Protein AF-A0A9J6FPW9-F1 (afdb_monomer)

Foldseek 3Di:
DDDPPPDDDPDFQKAFLVLLEGHHPLLLVLQVVLPPVFTDMDTPPPDDDDPSSVVSNVVCYPVNLCCQQQVAPDLLADDDDPPDAPLSSNLSSCCRTVVSCNNPVVSLVLQPQKDWDWWQKQDQPPRGTDIWIWIGHDQWIFIPPDPPDPDTPDIGGLLFKAKDADCVQSVHSFWIWIWGDDPNFIAIIIIGDPDSNVSSSVSSSSSNSQLVVVCVVCVPDDSVRRSPVRHDYFLDWDWKWKAFLDPPGDTAIWIWTRDPQWIFTDNGSSNRGDTTPDIFGLVFWAKDDDCVSVVHNFKIWIWGDDPRWIFIMIIGDPVPDDPCPPDDPVVCVVSHHDAFLDKDWKWWADQAQPGDIDIWIWTHDLQWIFTHNDPSDRGGPDIDGQEAVVQFWAKAWDDPPSHDDEARWIWTTDPVGIMIMHAPDVVRSVSVRVSSHVSNNDHDDPVSVVVVCSRVVVPD

Radius of gyration: 29.14 Å; Cα contacts (8 Å, |Δi|>4): 844; chains: 1; bounding box: 71×69×80 Å

Sequence (460 aa):
MGQKNLKFQFNPEWASCNLGVFLCTECAGIHRSLGSHVSRVRSLRLDKWEDAQVDELAAVGNAMAKAKYEAHVPACYRRPNADDVSVVKEQWVRAKYEREEFVHPDRQIYQEGRIEGWLNKQGKEDGRFHPRRFVLSDGTLKYYVKESHKEPKATIPVSEINAVFCPEKIGNKHGLQLSYVKDGSTRNIFVYSEDGKTIVDWYSALRAAKLHHLQVAFPGAKESQLVPHLTRDFLREGWLWKSGPRPADQHRRRWFTLDDRKWMYHEDPLVSHKEPKATIPVSEINAVFCPEKIGNKHGLQLSYVKDGSTRNIFVYSEDGKVAFPGAKESQLVPHLTRDFLREGWLWKSGPRPADQHRRRWFTLDDRKWMYHEDPLDAYPKGEIFLGHRNEGYSVQSGGPHAFKEMPFAFTVTTPHRKFVMGAESDRDRSEWIAVLGKVMERPLTPQDTNSKARLVGLRA

Organism: Haemaphysalis longicornis (NCBI:txid44386)

InterPro domains:
  IPR001164 Arf GTPase activating protein [PF01412] (11-104)
  IPR001164 Arf GTPase activating protein [PR00405] (20-37)
  IPR001164 Arf GTPase activating protein [PR00405] (41-62)
  IPR001164 Arf GTPase activating protein [PS50115] (1-110)
  IPR001164 Arf GTPase activating protein [SM00105] (3-110)
  IPR001849 Pleckstrin homology domain [PF00169] (115-209)
  IPR001849 Pleckstrin homology domain [PF00169] (236-318)
  IPR001849 Pleckstrin homology domain [PF00169] (342-440)
  IPR001849 Pleckstrin homology domain [PS50003] (112-211)
  IPR001849 Pleckstrin homology domain [PS50003] (339-441)
  IPR001849 Pleckstrin homology domain [SM00233] (113-213)
  IPR001849 Pleckstrin homology domain [SM00233] (234-335)
  IPR001849 Pleckstrin homology domain [SM00233] (340-443)
  IPR011993 PH-like domain superfamily [G3DSA:2.30.29.30] (113-220)
  IPR011993 PH-like domain superfamily [G3DSA:2.30.29.30] (235-323)
  IPR011993 PH-like domain superfamily [G3DSA:2.30.29.30] (327-455)
  IPR037278 ARFGAP/RecO-like zinc finger [SSF57863] (10-105)
  IPR037849 ADAP, PH domain 1 [cd13252] (116-219)
  IPR037851 ADAP, PH domain 2 [cd01251] (339-442)
  IPR038508 ArfGAP domain superfamily [G3DSA:1.10.220.150] (8-111)

Structure (mmCIF, N/CA/C/O backbone):
data_AF-A0A9J6FPW9-F1
#
_entry.id   AF-A0A9J6FPW9-F1
#
loop_
_atom_site.group_PDB
_atom_site.id
_atom_site.type_symbol
_atom_site.label_atom_id
_atom_site.label_alt_id
_atom_site.label_comp_id
_atom_site.label_asym_id
_atom_site.label_entity_id
_atom_site.label_seq_id
_atom_site.pdbx_PDB_ins_code
_atom_site.Cartn_x
_atom_site.Cartn_y
_atom_site.Cartn_z
_atom_site.occupancy
_atom_site.B_iso_or_equiv
_atom_site.auth_seq_id
_atom_site.auth_comp_id
_atom_site.auth_asym_id
_atom_site.auth_atom_id
_atom_site.pdbx_PDB_model_num
ATOM 1 N N . MET A 1 1 ? -11.338 39.170 -20.225 1.00 35.12 1 MET A N 1
ATOM 2 C CA . MET A 1 1 ? -11.392 37.741 -20.606 1.00 35.12 1 MET A CA 1
ATOM 3 C C . MET A 1 1 ? -10.156 37.057 -20.049 1.00 35.12 1 MET A C 1
ATOM 5 O O . MET A 1 1 ? -9.074 37.229 -20.588 1.00 35.12 1 MET A O 1
ATOM 9 N N . GLY A 1 2 ? -10.293 36.417 -18.886 1.00 29.23 2 GLY A N 1
ATOM 10 C CA . GLY A 1 2 ? -9.168 35.865 -18.132 1.00 29.23 2 GLY A CA 1
ATOM 11 C C . GLY A 1 2 ? -8.728 34.504 -18.664 1.00 29.23 2 GLY A C 1
ATOM 12 O O . GLY A 1 2 ? -9.524 33.566 -18.698 1.00 29.23 2 GLY A O 1
ATOM 13 N N . GLN A 1 3 ? -7.452 34.401 -19.035 1.00 34.62 3 GLN A N 1
ATOM 14 C CA . GLN A 1 3 ? -6.755 33.132 -19.216 1.00 34.62 3 GLN A CA 1
ATOM 15 C C . GLN A 1 3 ? -6.771 32.366 -17.888 1.00 34.62 3 GLN A C 1
ATOM 17 O O . GLN A 1 3 ? -6.133 32.761 -16.911 1.00 34.62 3 GLN A O 1
ATOM 22 N N . LYS A 1 4 ? -7.512 31.258 -17.841 1.00 34.34 4 LYS A N 1
ATOM 23 C CA . LYS A 1 4 ? -7.378 30.282 -16.761 1.00 34.34 4 LYS A CA 1
ATOM 24 C C . LYS A 1 4 ? -6.073 29.517 -16.973 1.00 34.34 4 LYS A C 1
ATOM 26 O O . LYS A 1 4 ? -6.006 28.597 -17.780 1.00 34.34 4 LYS A O 1
ATOM 31 N N . ASN A 1 5 ? -5.051 29.918 -16.221 1.00 34.62 5 ASN A N 1
ATOM 32 C CA . ASN A 1 5 ? -3.858 29.127 -15.946 1.00 34.62 5 ASN A CA 1
ATOM 33 C C . ASN A 1 5 ? -4.261 27.774 -15.335 1.00 34.62 5 ASN A C 1
ATOM 35 O O . ASN A 1 5 ? -4.523 27.681 -14.137 1.00 34.62 5 ASN A O 1
ATOM 39 N N . LEU A 1 6 ? -4.286 26.720 -16.148 1.00 33.12 6 LEU A N 1
ATOM 40 C CA . LEU A 1 6 ? -4.261 25.337 -15.679 1.00 33.12 6 LEU A CA 1
ATOM 41 C C . LEU A 1 6 ? -2.794 24.923 -15.505 1.00 33.12 6 LEU A C 1
ATOM 43 O O . LEU A 1 6 ? -2.157 24.413 -16.422 1.00 33.12 6 LEU A O 1
ATOM 47 N N . LYS A 1 7 ? -2.238 25.171 -14.315 1.00 36.62 7 LYS A N 1
ATOM 48 C CA . LYS A 1 7 ? -1.015 24.500 -13.861 1.00 36.62 7 LYS A CA 1
ATOM 49 C C . LYS A 1 7 ? -1.374 23.062 -13.492 1.00 36.62 7 LYS A C 1
ATOM 51 O O . LYS A 1 7 ? -2.143 22.898 -12.559 1.00 36.62 7 LYS A O 1
ATOM 56 N N . PHE A 1 8 ? -0.811 22.077 -14.194 1.00 32.34 8 PHE A N 1
ATOM 57 C CA . PHE A 1 8 ? -0.092 20.922 -13.625 1.00 32.34 8 PHE A CA 1
ATOM 58 C C . PHE A 1 8 ? 0.756 20.269 -14.738 1.00 32.34 8 PHE A C 1
ATOM 60 O O . PHE A 1 8 ? 0.240 19.841 -15.767 1.00 32.34 8 PHE A O 1
ATOM 67 N N . GLN A 1 9 ? 2.080 20.282 -14.543 1.00 43.41 9 GLN A N 1
ATOM 68 C CA . GLN A 1 9 ? 3.125 19.804 -15.456 1.00 43.41 9 GLN A CA 1
ATOM 69 C C . GLN A 1 9 ? 3.171 18.268 -15.535 1.00 43.41 9 GLN A C 1
ATOM 71 O O . GLN A 1 9 ? 3.490 17.618 -14.547 1.00 43.41 9 GLN A O 1
ATOM 76 N N . PHE A 1 10 ? 3.023 17.708 -16.736 1.00 54.06 10 PHE A N 1
ATOM 77 C CA . PHE A 1 10 ? 3.800 16.540 -17.173 1.00 54.06 10 PHE A CA 1
ATOM 78 C C . PHE A 1 10 ? 4.635 16.993 -18.366 1.00 54.06 10 PHE A C 1
ATOM 80 O O . PHE A 1 10 ? 4.267 16.779 -19.516 1.00 54.06 10 PHE A O 1
ATOM 87 N N . ASN A 1 11 ? 5.716 17.721 -18.086 1.00 71.25 11 ASN A N 1
ATOM 88 C CA . ASN A 1 11 ? 6.625 18.176 -19.129 1.00 71.25 11 ASN A CA 1
ATOM 89 C C . ASN A 1 11 ? 7.854 17.260 -19.094 1.00 71.25 11 ASN A C 1
ATOM 91 O O . ASN A 1 11 ? 8.612 17.349 -18.127 1.00 71.25 11 ASN A O 1
ATOM 95 N N . PRO A 1 12 ? 8.028 16.330 -20.050 1.00 84.06 12 PRO A N 1
ATOM 96 C CA . PRO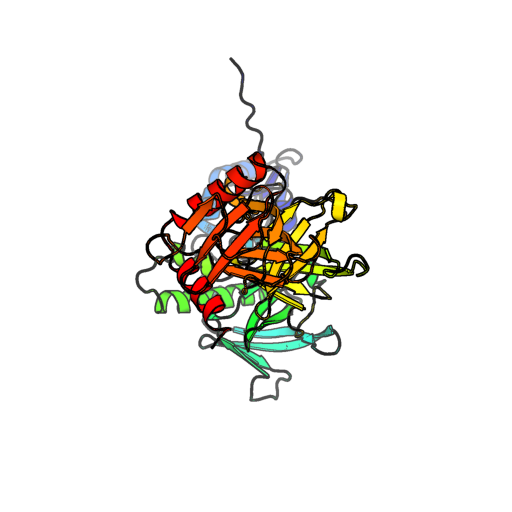 A 1 12 ? 9.242 15.530 -20.100 1.00 84.06 12 PRO A CA 1
ATOM 97 C C . PRO A 1 12 ? 10.447 16.462 -20.260 1.00 84.06 12 PRO A C 1
ATOM 99 O O . PRO A 1 12 ? 10.398 17.441 -21.002 1.00 84.06 12 PRO A O 1
ATOM 102 N N . GLU A 1 13 ? 11.520 16.171 -19.534 1.00 93.12 13 GLU A N 1
ATOM 103 C CA . GLU A 1 13 ? 12.767 16.956 -19.564 1.00 93.12 13 GLU A CA 1
ATOM 104 C C . GLU A 1 13 ? 13.909 16.172 -20.221 1.00 93.12 13 GLU A C 1
ATOM 106 O O . GLU A 1 13 ? 14.949 16.730 -20.582 1.00 93.12 13 GLU A O 1
ATOM 111 N N . TRP A 1 14 ? 13.693 14.870 -20.405 1.00 97.38 14 TRP A N 1
ATOM 112 C CA . TRP A 1 14 ? 14.672 13.910 -20.879 1.00 97.38 14 TRP A CA 1
ATOM 113 C C . TRP A 1 14 ? 14.051 13.010 -21.939 1.00 97.38 14 TRP A C 1
ATOM 115 O O . TRP A 1 14 ? 12.833 12.840 -21.999 1.00 97.38 14 TRP A O 1
ATOM 125 N N . ALA A 1 15 ? 14.899 12.378 -22.734 1.00 97.94 15 ALA A N 1
ATOM 126 C CA . ALA A 1 15 ? 14.500 11.310 -23.631 1.00 97.94 15 ALA A CA 1
ATOM 127 C C . ALA A 1 15 ? 15.583 10.233 -23.714 1.00 97.94 15 ALA A C 1
ATOM 129 O O . ALA A 1 15 ? 16.765 10.502 -23.498 1.00 97.94 15 ALA A O 1
ATOM 130 N N . SER A 1 16 ? 15.173 9.004 -24.014 1.00 97.88 16 SER A N 1
ATOM 131 C CA . SER A 1 16 ? 16.077 7.948 -24.453 1.00 97.88 16 SER A CA 1
ATOM 132 C C . SER A 1 16 ? 16.118 7.952 -25.975 1.00 97.88 16 SER A C 1
ATOM 134 O O . SER A 1 16 ? 15.125 7.611 -26.615 1.00 97.88 16 SER A O 1
ATOM 136 N N . CYS A 1 17 ? 17.247 8.364 -26.551 1.00 96.25 17 CYS A N 1
ATOM 137 C CA . CYS A 1 17 ? 17.356 8.597 -27.991 1.00 96.25 17 CYS A CA 1
ATOM 138 C C . CYS A 1 17 ? 17.390 7.311 -28.826 1.00 96.25 17 CYS A C 1
ATOM 140 O O . CYS A 1 17 ? 17.132 7.367 -30.016 1.00 96.25 17 CYS A O 1
ATOM 142 N N . ASN A 1 18 ? 17.689 6.157 -28.222 1.00 95.81 18 ASN A N 1
ATOM 143 C CA . ASN A 1 18 ? 17.681 4.864 -28.916 1.00 95.81 18 ASN A CA 1
ATOM 144 C C . ASN A 1 18 ? 16.405 4.048 -28.697 1.00 95.81 18 ASN A C 1
ATOM 146 O O . ASN A 1 18 ? 16.163 3.110 -29.441 1.00 95.81 18 ASN A O 1
ATOM 150 N N . LEU A 1 19 ? 15.643 4.347 -27.643 1.00 97.12 19 LEU A N 1
ATOM 151 C CA . LEU A 1 19 ? 14.342 3.719 -27.393 1.00 97.12 19 LEU A CA 1
ATOM 152 C C . LEU A 1 19 ? 13.184 4.582 -27.908 1.00 97.12 19 LEU A C 1
ATOM 154 O O . LEU A 1 19 ? 12.041 4.135 -27.880 1.00 97.12 19 LEU A O 1
ATOM 158 N N . GLY A 1 20 ? 13.461 5.831 -28.296 1.00 96.75 20 GLY A N 1
ATOM 159 C CA . GLY A 1 20 ? 12.461 6.763 -28.801 1.00 96.75 20 GLY A CA 1
ATOM 160 C C . GLY A 1 20 ? 11.423 7.189 -27.755 1.00 96.75 20 GLY A C 1
ATOM 161 O O . GLY A 1 20 ? 10.276 7.457 -28.102 1.00 96.75 20 GLY A O 1
ATOM 162 N N . VAL A 1 21 ? 11.791 7.238 -26.467 1.00 97.50 21 VAL A N 1
ATOM 163 C CA . VAL A 1 21 ? 10.860 7.564 -25.366 1.00 97.50 21 VAL A CA 1
ATOM 164 C C . VAL A 1 21 ? 11.213 8.856 -24.642 1.00 97.50 21 VAL A C 1
ATOM 166 O O . VAL A 1 21 ? 12.374 9.117 -24.338 1.00 97.50 21 VAL A O 1
ATOM 169 N N . PHE A 1 22 ? 10.188 9.624 -24.284 1.00 97.00 22 PHE A N 1
ATOM 170 C CA . PHE A 1 22 ? 10.259 10.827 -23.460 1.00 97.00 22 PHE A CA 1
ATOM 171 C C . PHE A 1 22 ? 10.034 10.488 -21.986 1.00 97.00 22 PHE A C 1
ATOM 173 O O . PHE A 1 22 ? 9.102 9.759 -21.635 1.00 97.00 22 PHE A O 1
ATOM 180 N N . LEU A 1 23 ? 10.873 11.052 -21.121 1.00 95.75 23 LEU A N 1
ATOM 181 C CA . LEU A 1 23 ? 11.024 10.664 -19.724 1.00 95.75 23 LEU A CA 1
ATOM 182 C C . LEU A 1 23 ? 10.964 11.888 -18.796 1.00 95.75 23 LEU A C 1
ATOM 184 O O . LEU A 1 23 ? 11.452 12.976 -19.115 1.00 95.75 23 LEU A O 1
ATOM 188 N N . CYS A 1 24 ? 10.407 11.690 -17.601 1.00 93.75 24 CYS A N 1
ATOM 189 C CA . CYS A 1 24 ? 10.613 12.615 -16.488 1.00 93.75 24 CYS A CA 1
ATOM 190 C C . CYS A 1 24 ? 12.015 12.427 -15.881 1.00 93.75 24 CYS A C 1
ATOM 192 O O . CYS A 1 24 ? 12.693 11.434 -16.152 1.00 93.75 24 CYS A O 1
ATOM 194 N N . THR A 1 25 ? 12.430 13.355 -15.017 1.00 93.31 25 THR A N 1
ATOM 195 C CA . THR A 1 25 ? 13.747 13.325 -14.359 1.00 93.31 25 THR A CA 1
ATOM 196 C C . THR A 1 25 ? 13.994 12.049 -13.546 1.00 93.31 25 THR A C 1
ATOM 198 O O . THR A 1 25 ? 15.074 11.467 -13.634 1.00 93.31 25 THR A O 1
ATOM 201 N N . GLU A 1 26 ? 12.991 11.539 -12.826 1.00 92.88 26 GLU A N 1
ATOM 202 C CA . GLU A 1 26 ? 13.136 10.288 -12.070 1.00 92.88 26 GLU A CA 1
ATOM 203 C C . GLU A 1 26 ? 13.325 9.069 -12.992 1.00 92.88 26 GLU A C 1
ATOM 205 O O . GLU A 1 26 ? 14.267 8.294 -12.822 1.00 92.88 26 GLU A O 1
ATOM 210 N N . CYS A 1 27 ? 12.479 8.926 -14.021 1.00 94.94 27 CYS A N 1
ATOM 211 C CA . CYS A 1 27 ? 12.595 7.830 -14.987 1.00 94.94 27 CYS A CA 1
ATOM 212 C C . CYS A 1 27 ? 13.911 7.904 -15.769 1.00 94.94 27 CYS A C 1
ATOM 214 O O . CYS A 1 27 ? 14.519 6.873 -16.036 1.00 94.94 27 CYS A O 1
ATOM 216 N N . ALA A 1 28 ? 14.388 9.107 -16.097 1.00 97.00 28 ALA A N 1
ATOM 217 C CA . ALA A 1 28 ? 15.695 9.305 -16.712 1.00 97.00 28 ALA A CA 1
ATOM 218 C C . ALA A 1 28 ? 16.829 8.746 -15.837 1.00 97.00 28 ALA A C 1
ATOM 220 O O . ALA A 1 28 ? 17.735 8.100 -16.361 1.00 97.00 28 ALA A O 1
ATOM 221 N N . GLY A 1 29 ? 16.757 8.927 -14.513 1.00 96.81 29 GLY A N 1
ATOM 222 C CA . GLY A 1 29 ? 17.696 8.328 -13.559 1.00 96.81 29 GLY A CA 1
ATOM 223 C C . GLY A 1 29 ? 17.711 6.797 -13.618 1.00 96.81 29 GLY A C 1
ATOM 224 O O . GLY A 1 29 ? 18.780 6.198 -13.711 1.00 96.81 29 GLY A O 1
ATOM 225 N N . ILE A 1 30 ? 16.534 6.167 -13.661 1.00 97.56 30 ILE A N 1
ATOM 226 C CA . ILE A 1 30 ? 16.408 4.706 -13.802 1.00 97.56 30 ILE A CA 1
ATOM 227 C C . ILE A 1 30 ? 16.947 4.243 -15.162 1.00 97.56 30 ILE A C 1
ATOM 229 O O . ILE A 1 30 ? 17.730 3.307 -15.237 1.00 97.56 30 ILE A O 1
ATOM 233 N N . HIS A 1 31 ? 16.590 4.925 -16.251 1.00 98.25 31 HIS A N 1
ATOM 234 C CA . HIS A 1 31 ? 17.081 4.586 -17.587 1.00 98.25 31 HIS A CA 1
ATOM 235 C C . HIS A 1 31 ? 18.613 4.664 -17.693 1.00 98.25 31 HIS A C 1
ATOM 237 O O . HIS A 1 31 ? 19.211 3.882 -18.428 1.00 98.25 31 HIS A O 1
ATOM 243 N N . ARG A 1 32 ? 19.269 5.566 -16.948 1.00 97.88 32 ARG A N 1
ATOM 244 C CA . ARG A 1 32 ? 20.740 5.620 -16.874 1.00 97.88 32 ARG A CA 1
ATOM 245 C C . ARG A 1 32 ? 21.336 4.389 -16.187 1.00 97.88 32 ARG A C 1
ATOM 247 O O . ARG A 1 32 ? 22.407 3.951 -16.598 1.00 97.88 32 ARG A O 1
ATOM 254 N N . SER A 1 33 ? 20.659 3.816 -15.189 1.00 97.06 33 SER A N 1
ATOM 255 C CA . SER A 1 33 ? 21.141 2.624 -14.473 1.00 97.06 33 SER A CA 1
ATOM 256 C C . SER A 1 33 ? 20.973 1.314 -15.255 1.00 97.06 33 SER A C 1
ATOM 258 O O . SER A 1 33 ? 21.523 0.296 -14.839 1.00 97.06 33 SER A O 1
ATOM 260 N N . LEU A 1 34 ? 20.270 1.334 -16.396 1.00 97.31 34 LEU A N 1
ATOM 261 C CA . LEU A 1 34 ? 20.207 0.207 -17.341 1.00 97.31 34 LEU A CA 1
ATOM 262 C C . LEU A 1 34 ? 21.501 0.049 -18.160 1.00 97.31 34 LEU A C 1
ATOM 264 O O . LEU A 1 34 ? 21.744 -0.994 -18.754 1.00 97.31 34 LEU A O 1
ATOM 268 N N . GLY A 1 35 ? 22.330 1.094 -18.220 1.00 96.19 35 GLY A N 1
ATOM 269 C CA . GLY A 1 35 ? 23.509 1.140 -19.080 1.00 96.19 35 GLY A CA 1
ATOM 270 C C . GLY A 1 35 ? 23.200 1.562 -20.522 1.00 96.19 35 GLY A C 1
ATOM 271 O O . GLY A 1 35 ? 22.091 1.413 -21.039 1.00 96.19 35 GLY A O 1
ATOM 272 N N . SER A 1 36 ? 24.221 2.099 -21.197 1.00 95.81 36 SER A N 1
ATOM 273 C CA . SER A 1 36 ? 24.108 2.695 -22.539 1.00 95.81 36 SER A CA 1
ATOM 274 C C . SER A 1 36 ? 23.769 1.700 -23.651 1.00 95.81 36 SER A C 1
ATOM 276 O O . SER A 1 36 ? 23.291 2.119 -24.703 1.00 95.81 36 SER A O 1
ATOM 278 N N . HIS A 1 37 ? 24.003 0.406 -23.420 1.00 95.81 37 HIS A N 1
ATOM 279 C CA . HIS A 1 37 ? 23.625 -0.671 -24.333 1.00 95.81 37 HIS A CA 1
ATOM 280 C C . HIS A 1 37 ? 22.105 -0.914 -24.355 1.00 95.81 37 HIS A C 1
ATOM 282 O O . HIS A 1 37 ? 21.595 -1.396 -25.359 1.00 95.81 37 HIS A O 1
ATOM 288 N N . VAL A 1 38 ? 21.383 -0.524 -23.294 1.00 97.50 38 VAL A N 1
ATOM 289 C CA . VAL A 1 38 ? 19.914 -0.595 -23.219 1.00 97.50 38 VAL A CA 1
ATOM 290 C C . VAL A 1 38 ? 19.284 0.766 -23.503 1.00 97.50 38 VAL A C 1
ATOM 292 O O . VAL A 1 38 ? 18.413 0.889 -24.361 1.00 97.50 38 VAL A O 1
ATOM 295 N N . SER A 1 39 ? 19.712 1.819 -22.797 1.00 98.12 39 SER A N 1
ATOM 296 C CA . SER A 1 39 ? 19.083 3.140 -22.884 1.00 98.12 39 SER A CA 1
ATOM 297 C C . SER A 1 39 ? 20.102 4.277 -22.869 1.00 98.12 39 SER A C 1
ATOM 299 O O . SER A 1 39 ? 20.897 4.432 -21.943 1.00 98.12 39 SER A O 1
ATOM 301 N N . ARG A 1 40 ? 20.021 5.150 -23.874 1.00 97.88 40 ARG A N 1
ATOM 302 C CA . ARG A 1 40 ? 20.889 6.315 -24.070 1.00 97.88 40 ARG A CA 1
ATOM 303 C C . ARG A 1 40 ? 20.114 7.591 -23.758 1.00 97.88 40 ARG A C 1
ATOM 305 O O . ARG A 1 40 ? 19.395 8.122 -24.594 1.00 97.88 40 ARG A O 1
ATOM 312 N N . VAL A 1 41 ? 20.249 8.066 -22.519 1.00 97.75 41 VAL A N 1
ATOM 313 C CA . VAL A 1 41 ? 19.483 9.211 -22.000 1.00 97.75 41 VAL A CA 1
ATOM 314 C C . VAL A 1 41 ? 20.148 10.547 -22.341 1.00 97.75 41 VAL A C 1
ATOM 316 O O . VAL A 1 41 ? 21.340 10.741 -22.077 1.00 97.75 41 VAL A O 1
ATOM 319 N N . ARG A 1 42 ? 19.348 11.483 -22.855 1.00 97.19 42 ARG A N 1
ATOM 320 C CA . ARG A 1 42 ? 19.716 12.855 -23.224 1.00 97.19 42 ARG A CA 1
ATOM 321 C C . ARG A 1 42 ? 18.717 13.864 -22.654 1.00 97.19 42 ARG A C 1
ATOM 323 O O . ARG A 1 42 ? 17.529 13.563 -22.532 1.00 97.19 42 ARG A O 1
ATOM 330 N N . SER A 1 43 ? 19.190 15.046 -22.275 1.00 96.94 43 SER A N 1
ATOM 331 C CA . SER A 1 43 ? 18.352 16.188 -21.910 1.00 96.94 43 SER A CA 1
ATOM 332 C C . SER A 1 43 ? 17.733 16.795 -23.163 1.00 96.94 43 SER A C 1
ATOM 334 O O . SER A 1 43 ? 18.433 17.073 -24.133 1.00 96.94 43 SER A O 1
ATOM 336 N N . LEU A 1 44 ? 16.432 17.080 -23.123 1.00 95.12 44 LEU A N 1
ATOM 337 C CA . LEU A 1 44 ? 15.741 17.748 -24.231 1.00 95.12 44 LEU A CA 1
ATOM 338 C C . LEU A 1 44 ? 16.167 19.211 -24.408 1.00 95.12 44 LEU A C 1
ATOM 340 O O . LEU A 1 44 ? 15.882 19.808 -25.438 1.00 95.12 44 LEU A O 1
ATOM 344 N N . ARG A 1 45 ? 16.800 19.809 -23.390 1.00 92.62 45 ARG A N 1
ATOM 345 C CA . ARG A 1 45 ? 17.155 21.238 -23.377 1.00 92.62 45 ARG A CA 1
ATOM 346 C C . ARG A 1 45 ? 18.653 21.500 -23.321 1.00 92.62 45 ARG A C 1
ATOM 348 O O . ARG A 1 45 ? 19.090 22.536 -23.803 1.00 92.62 45 ARG A O 1
ATOM 355 N N . LEU A 1 46 ? 19.408 20.617 -22.669 1.00 95.19 46 LEU A N 1
ATOM 356 C CA . LEU A 1 46 ? 20.817 20.862 -22.350 1.00 95.19 46 LEU A CA 1
ATOM 357 C C . LEU A 1 46 ? 21.784 20.117 -23.274 1.00 95.19 46 LEU A C 1
ATOM 359 O O . LEU A 1 46 ? 22.913 20.569 -23.443 1.00 95.19 46 LEU A O 1
ATOM 363 N N . ASP A 1 47 ? 21.358 19.001 -23.870 1.00 95.94 47 ASP A N 1
ATOM 364 C CA . ASP A 1 47 ? 22.213 18.208 -24.752 1.00 95.94 47 ASP A CA 1
ATOM 365 C C . ASP A 1 47 ? 22.032 18.621 -26.217 1.00 95.94 47 ASP A C 1
ATOM 367 O O . ASP A 1 47 ? 20.954 19.044 -26.636 1.00 95.94 47 ASP A O 1
ATOM 371 N N . LYS A 1 48 ? 23.097 18.466 -27.012 1.00 95.06 48 LYS A N 1
ATOM 372 C CA . LYS A 1 48 ? 23.017 18.569 -28.473 1.00 95.06 48 LYS A CA 1
ATOM 373 C C . LYS A 1 48 ? 22.402 17.293 -29.046 1.00 95.06 48 LYS A C 1
ATOM 375 O O . LYS A 1 48 ? 22.747 16.195 -28.605 1.00 95.06 48 LYS A O 1
ATOM 380 N N . TRP A 1 49 ? 21.540 17.462 -30.042 1.00 96.56 49 TRP A N 1
ATOM 381 C CA . TRP A 1 49 ? 20.828 16.384 -30.719 1.00 96.56 49 TRP A CA 1
ATOM 382 C C . TRP A 1 49 ? 21.284 16.277 -32.169 1.00 96.56 49 TRP A C 1
ATOM 384 O O . TRP A 1 49 ? 21.474 17.290 -32.838 1.00 96.56 49 TRP A O 1
ATOM 394 N N . GLU A 1 50 ? 21.475 15.045 -32.626 1.00 96.31 50 GLU A N 1
ATOM 395 C CA . GLU A 1 50 ? 21.700 14.731 -34.038 1.00 96.31 50 GLU A CA 1
ATOM 396 C C . GLU A 1 50 ? 20.352 14.486 -34.721 1.00 96.31 50 GLU A C 1
ATOM 398 O O . GLU A 1 50 ? 19.453 13.924 -34.093 1.00 96.31 50 GLU A O 1
ATOM 403 N N . ASP A 1 51 ? 20.226 14.831 -36.004 1.00 96.12 51 ASP A N 1
ATOM 404 C CA . ASP A 1 51 ? 18.964 14.702 -36.749 1.00 96.12 51 ASP A CA 1
ATOM 405 C C . ASP A 1 51 ? 18.398 13.275 -36.683 1.00 96.12 51 ASP A C 1
ATOM 407 O O . ASP A 1 51 ? 17.241 13.088 -36.324 1.00 96.12 51 ASP A O 1
ATOM 411 N N . ALA A 1 52 ? 19.245 12.253 -36.847 1.00 95.06 52 ALA A N 1
ATOM 412 C CA . ALA A 1 52 ? 18.833 10.851 -36.733 1.00 95.06 52 ALA A CA 1
ATOM 413 C C . ALA A 1 52 ? 18.242 10.488 -35.353 1.00 95.06 52 ALA A C 1
ATOM 415 O O . ALA A 1 52 ? 17.367 9.632 -35.250 1.00 95.06 52 ALA A O 1
ATOM 416 N N . GLN A 1 53 ? 18.707 11.129 -34.274 1.00 95.44 53 GLN A N 1
ATOM 417 C CA . GLN A 1 53 ? 18.164 10.916 -32.926 1.00 95.44 53 GLN A CA 1
ATOM 418 C C . GLN A 1 53 ? 16.794 11.587 -32.764 1.00 95.44 53 GLN A C 1
ATOM 420 O O . GLN A 1 53 ? 15.945 11.086 -32.025 1.00 95.44 53 GLN A O 1
ATOM 425 N N . VAL A 1 54 ? 16.587 12.726 -33.431 1.00 95.62 54 VAL A N 1
ATOM 426 C CA . VAL A 1 54 ? 15.300 13.429 -33.468 1.00 95.62 54 VAL A CA 1
ATOM 427 C C . VAL A 1 54 ? 14.294 12.645 -34.309 1.00 95.62 54 VAL A C 1
ATOM 429 O O . VAL A 1 54 ? 13.160 12.462 -33.869 1.00 95.62 54 VAL A O 1
ATOM 432 N N . ASP A 1 55 ? 14.723 12.117 -35.455 1.00 94.56 55 ASP A N 1
ATOM 433 C CA . ASP A 1 55 ? 13.904 11.283 -36.335 1.00 94.56 55 ASP A CA 1
ATOM 434 C C . ASP A 1 55 ? 13.429 10.012 -35.621 1.00 94.56 55 ASP A C 1
ATOM 436 O O . ASP A 1 55 ? 12.243 9.688 -35.672 1.00 94.56 55 ASP A O 1
ATOM 440 N N . GLU A 1 56 ? 14.309 9.338 -34.873 1.00 93.50 56 GLU A N 1
ATOM 441 C CA . GLU A 1 56 ? 13.941 8.170 -34.059 1.00 93.50 56 GLU A CA 1
ATOM 442 C C . GLU A 1 56 ? 12.880 8.526 -33.001 1.00 93.50 56 GLU A C 1
ATOM 444 O O . GLU A 1 56 ? 11.887 7.815 -32.825 1.00 93.50 56 GLU A O 1
ATOM 449 N N . LEU A 1 57 ? 13.042 9.661 -32.308 1.00 94.69 57 LEU A N 1
ATOM 450 C CA . LEU A 1 57 ? 12.055 10.135 -31.332 1.00 94.69 57 LEU A CA 1
ATOM 451 C C . LEU A 1 57 ? 10.707 10.475 -31.971 1.00 94.69 57 LEU A C 1
ATOM 453 O O . LEU A 1 57 ? 9.670 10.221 -31.354 1.00 94.69 57 LEU A O 1
ATOM 457 N N . ALA A 1 58 ? 10.717 11.052 -33.173 1.00 93.69 58 ALA A N 1
ATOM 458 C CA . ALA A 1 58 ? 9.512 11.389 -33.921 1.00 93.69 58 ALA A CA 1
ATOM 459 C C . ALA A 1 58 ? 8.801 10.137 -34.460 1.00 93.69 58 ALA A C 1
ATOM 461 O O . ALA A 1 58 ? 7.572 10.071 -34.421 1.00 93.69 58 ALA A O 1
ATOM 462 N N . ALA A 1 59 ? 9.561 9.142 -34.923 1.00 94.94 59 ALA A N 1
ATOM 463 C CA . ALA A 1 59 ? 9.037 7.897 -35.475 1.00 94.94 59 ALA A CA 1
ATOM 464 C C . ALA A 1 59 ? 8.440 6.978 -34.400 1.00 94.94 59 ALA A C 1
ATOM 466 O O . ALA A 1 59 ? 7.402 6.351 -34.622 1.00 94.94 59 ALA A O 1
ATOM 467 N N . VAL A 1 60 ? 9.081 6.891 -33.231 1.00 96.44 60 VAL A N 1
ATOM 468 C CA . VAL A 1 60 ? 8.637 6.016 -32.142 1.00 96.44 60 VAL A CA 1
ATOM 469 C C . VAL A 1 60 ? 7.710 6.774 -31.189 1.00 96.44 60 VAL A C 1
ATOM 471 O O . VAL A 1 60 ? 6.500 6.536 -31.134 1.00 96.44 60 VAL A O 1
ATOM 474 N N . GLY A 1 61 ? 8.262 7.690 -30.398 1.00 95.31 61 GLY A N 1
ATOM 475 C CA . GLY A 1 61 ? 7.544 8.344 -29.312 1.00 95.31 61 GLY A CA 1
ATOM 476 C C . GLY A 1 61 ? 6.953 7.375 -28.270 1.00 95.31 61 GLY A C 1
ATOM 477 O O . GLY A 1 61 ? 6.951 6.146 -28.383 1.00 95.31 61 GLY A O 1
ATOM 478 N N . ASN A 1 62 ? 6.364 7.940 -27.214 1.00 94.75 62 ASN A N 1
ATOM 479 C CA . ASN A 1 62 ? 5.822 7.132 -26.113 1.00 94.75 62 ASN A CA 1
ATOM 480 C C . ASN A 1 62 ? 4.651 6.231 -26.538 1.00 94.75 62 ASN A C 1
ATOM 482 O O . ASN A 1 62 ? 4.430 5.193 -25.916 1.00 94.75 62 ASN A O 1
ATOM 486 N N . ALA A 1 63 ? 3.901 6.609 -27.577 1.00 95.19 63 ALA A N 1
ATOM 487 C CA . ALA A 1 63 ? 2.768 5.831 -28.066 1.00 95.19 63 ALA A CA 1
ATOM 488 C C . ALA A 1 63 ? 3.215 4.520 -28.736 1.00 95.19 63 ALA A C 1
ATOM 490 O O . ALA A 1 63 ? 2.737 3.455 -28.341 1.00 95.19 63 ALA A O 1
ATOM 491 N N . MET A 1 64 ? 4.166 4.569 -29.679 1.00 97.25 64 MET A N 1
ATOM 492 C CA . MET A 1 64 ? 4.661 3.354 -30.342 1.00 97.25 64 MET A CA 1
ATOM 493 C C . MET A 1 64 ? 5.513 2.513 -29.397 1.00 97.25 64 MET A C 1
ATOM 495 O O . MET A 1 64 ? 5.377 1.289 -29.371 1.00 97.25 64 MET A O 1
ATOM 499 N N . ALA A 1 65 ? 6.329 3.152 -28.552 1.00 96.94 65 ALA A N 1
ATOM 500 C CA . ALA A 1 65 ? 7.078 2.437 -27.526 1.00 96.94 65 ALA A CA 1
ATOM 501 C C . ALA A 1 65 ? 6.144 1.675 -26.578 1.00 96.94 65 ALA A C 1
ATOM 503 O O . ALA A 1 65 ? 6.420 0.527 -26.244 1.00 96.94 65 ALA A O 1
ATOM 504 N N . LYS A 1 66 ? 5.009 2.268 -26.184 1.00 95.81 66 LYS A N 1
ATOM 505 C CA . LYS A 1 66 ? 3.982 1.572 -25.402 1.00 95.81 66 LYS A CA 1
ATOM 506 C C . LYS A 1 66 ? 3.386 0.393 -26.174 1.00 95.81 66 LYS A C 1
ATOM 508 O O . LYS A 1 66 ? 3.257 -0.682 -25.602 1.00 95.81 66 LYS A O 1
ATOM 513 N N . ALA A 1 67 ? 3.055 0.567 -27.453 1.00 97.75 67 ALA A N 1
ATOM 514 C CA . ALA A 1 67 ? 2.511 -0.514 -28.276 1.00 97.75 67 ALA A CA 1
ATOM 515 C C . ALA A 1 67 ? 3.467 -1.717 -28.385 1.00 97.75 67 ALA A C 1
ATOM 517 O O . ALA A 1 67 ? 3.006 -2.853 -28.390 1.00 97.75 67 ALA A O 1
ATOM 518 N N . LYS A 1 68 ? 4.786 -1.478 -28.414 1.00 97.31 68 LYS A N 1
ATOM 519 C CA . LYS A 1 68 ? 5.818 -2.526 -28.433 1.00 97.31 68 LYS A CA 1
ATOM 520 C C . LYS A 1 68 ? 6.107 -3.094 -27.040 1.00 97.31 68 LYS A C 1
ATOM 522 O O . LYS A 1 68 ? 5.889 -4.271 -26.784 1.00 97.31 68 LYS A O 1
ATOM 527 N N . TYR A 1 69 ? 6.606 -2.255 -26.135 1.00 98.06 69 TYR A N 1
ATOM 528 C CA . TYR A 1 69 ? 7.163 -2.662 -24.840 1.00 98.06 69 TYR A CA 1
ATOM 529 C C . TYR A 1 69 ? 6.111 -2.912 -23.760 1.00 98.06 69 TYR A C 1
ATOM 531 O O . TYR A 1 69 ? 6.465 -3.294 -22.650 1.00 98.06 69 TYR A O 1
ATOM 539 N N . GLU A 1 70 ? 4.831 -2.678 -24.045 1.00 97.50 70 GLU A N 1
ATOM 540 C CA . GLU A 1 70 ? 3.718 -2.996 -23.147 1.00 97.50 70 GLU A CA 1
ATOM 541 C C . GLU A 1 70 ? 2.655 -3.873 -23.835 1.00 97.50 70 GLU A C 1
ATOM 543 O O . GLU A 1 70 ? 1.520 -3.934 -23.355 1.00 97.50 70 GLU A O 1
ATOM 548 N N . ALA A 1 71 ? 3.019 -4.550 -24.936 1.00 97.00 71 ALA A N 1
ATOM 549 C CA . ALA A 1 71 ? 2.115 -5.360 -25.758 1.00 97.00 71 ALA A CA 1
ATOM 550 C C . ALA A 1 71 ? 1.394 -6.454 -24.954 1.00 97.00 71 ALA A C 1
ATOM 552 O O . ALA A 1 71 ? 0.186 -6.632 -25.095 1.00 97.00 7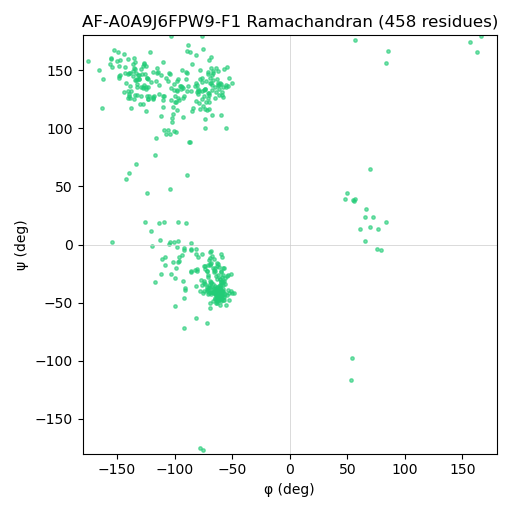1 ALA A O 1
ATOM 553 N N . HIS A 1 72 ? 2.122 -7.141 -24.068 1.00 97.00 72 HIS A N 1
ATOM 554 C CA . HIS A 1 72 ? 1.619 -8.281 -23.299 1.00 97.00 72 HIS A CA 1
ATOM 555 C C . HIS A 1 72 ? 1.769 -8.075 -21.791 1.00 97.00 72 HIS A C 1
ATOM 557 O O . HIS A 1 72 ? 2.218 -8.973 -21.085 1.00 97.00 72 HIS A O 1
ATOM 563 N N . VAL A 1 73 ? 1.437 -6.887 -21.274 1.00 96.38 73 VAL A N 1
ATOM 564 C CA . VAL A 1 73 ? 1.452 -6.645 -19.819 1.00 96.38 73 VAL A CA 1
ATOM 565 C C . VAL A 1 73 ? 0.311 -7.423 -19.159 1.00 96.38 73 VAL A C 1
ATOM 567 O O . VAL A 1 73 ? -0.852 -7.085 -19.403 1.00 96.38 73 VAL A O 1
ATOM 570 N N . PRO A 1 74 ? 0.599 -8.396 -18.278 1.00 94.69 74 PRO A N 1
ATOM 571 C CA . PRO A 1 74 ? -0.447 -9.145 -17.595 1.00 94.69 74 PRO A CA 1
ATOM 572 C C . PRO A 1 74 ? -1.205 -8.247 -16.621 1.00 94.69 74 PRO A C 1
ATOM 574 O O . PRO A 1 74 ? -0.611 -7.387 -15.967 1.00 94.69 74 PRO A O 1
ATOM 577 N N . ALA A 1 75 ? -2.503 -8.470 -16.440 1.00 89.38 75 ALA A N 1
ATOM 578 C CA . ALA A 1 75 ? -3.291 -7.677 -15.494 1.00 89.38 75 ALA A CA 1
ATOM 579 C C . ALA A 1 75 ? -2.894 -7.876 -14.027 1.00 89.38 75 ALA A C 1
ATOM 581 O O . ALA A 1 75 ? -3.120 -7.005 -13.179 1.00 89.38 75 ALA A O 1
ATOM 582 N N . CYS A 1 76 ? -2.251 -9.001 -13.717 1.00 86.31 76 CYS A N 1
ATOM 583 C CA . CYS A 1 76 ? -1.637 -9.209 -12.418 1.00 86.31 76 CYS A CA 1
ATOM 584 C C . CYS A 1 76 ? -0.385 -8.344 -12.205 1.00 86.31 76 CYS A C 1
ATOM 586 O O . CYS A 1 76 ? -0.007 -8.140 -11.056 1.00 86.31 76 CYS A O 1
ATOM 588 N N . TYR A 1 77 ? 0.243 -7.787 -13.244 1.00 93.50 77 TYR A N 1
ATOM 589 C CA . TYR A 1 77 ? 1.418 -6.931 -13.085 1.00 93.50 77 TYR A CA 1
ATOM 590 C C . TYR A 1 77 ? 1.010 -5.510 -12.677 1.00 93.50 77 TYR A C 1
ATOM 592 O O . TYR A 1 77 ? 0.138 -4.886 -13.285 1.00 93.50 77 TYR A O 1
ATOM 600 N N . ARG A 1 78 ? 1.632 -4.967 -11.625 1.00 87.06 78 ARG A N 1
ATOM 601 C CA . ARG A 1 78 ? 1.339 -3.604 -11.156 1.00 87.06 78 ARG A CA 1
ATOM 602 C C . ARG A 1 78 ? 2.024 -2.577 -12.051 1.00 87.06 78 ARG A C 1
ATOM 604 O O . ARG A 1 78 ? 3.248 -2.497 -12.088 1.00 87.06 78 ARG A O 1
ATOM 611 N N . ARG A 1 79 ? 1.220 -1.753 -12.723 1.00 89.19 79 ARG A N 1
ATOM 612 C CA . ARG A 1 79 ? 1.693 -0.551 -13.420 1.00 89.19 79 ARG A CA 1
ATOM 613 C C . ARG A 1 79 ? 1.975 0.546 -12.385 1.00 89.19 79 ARG A C 1
ATOM 615 O O . ARG A 1 79 ? 1.061 0.846 -11.614 1.00 89.19 79 ARG A O 1
ATOM 622 N N . PRO A 1 80 ? 3.186 1.128 -12.348 1.00 88.50 80 PRO A N 1
ATOM 623 C CA . PRO A 1 80 ? 3.505 2.153 -11.369 1.00 88.50 80 PRO A CA 1
ATOM 624 C C . PRO A 1 80 ? 2.791 3.480 -11.648 1.00 88.50 80 PRO A C 1
ATOM 626 O O . PRO A 1 80 ? 2.592 3.864 -12.803 1.00 88.50 80 PRO A O 1
ATOM 629 N N . ASN A 1 81 ? 2.478 4.208 -10.583 1.00 82.19 81 ASN A N 1
ATOM 630 C CA . ASN A 1 81 ? 2.136 5.627 -10.582 1.00 82.19 81 ASN A CA 1
ATOM 631 C C . ASN A 1 81 ? 3.330 6.479 -10.085 1.00 82.19 81 ASN A C 1
ATOM 633 O O . ASN A 1 81 ? 4.400 5.952 -9.783 1.00 82.19 81 ASN A O 1
ATOM 637 N N . ALA A 1 82 ? 3.177 7.806 -10.045 1.00 77.00 82 ALA A N 1
ATOM 638 C CA . ALA A 1 82 ? 4.260 8.716 -9.651 1.00 77.00 82 ALA A CA 1
ATOM 639 C C . ALA A 1 82 ? 4.689 8.549 -8.178 1.00 77.00 82 ALA A C 1
ATOM 641 O O . ALA A 1 82 ? 5.880 8.629 -7.870 1.00 77.00 82 ALA A O 1
ATOM 642 N N . ASP A 1 83 ? 3.727 8.260 -7.302 1.00 75.44 83 ASP A N 1
ATOM 643 C CA . ASP A 1 83 ? 3.905 8.142 -5.852 1.00 75.44 83 ASP A CA 1
ATOM 644 C C . ASP A 1 83 ? 4.352 6.735 -5.418 1.00 75.44 83 ASP A C 1
ATOM 646 O O . ASP A 1 83 ? 4.618 6.496 -4.240 1.00 75.44 83 ASP A O 1
ATOM 650 N N . ASP A 1 84 ? 4.455 5.793 -6.361 1.00 81.12 84 ASP A N 1
ATOM 651 C CA . ASP A 1 84 ? 4.905 4.439 -6.073 1.00 81.12 84 ASP A CA 1
ATOM 652 C C . ASP A 1 84 ? 6.352 4.400 -5.587 1.00 81.12 84 ASP A C 1
ATOM 654 O O . ASP A 1 84 ? 7.204 5.216 -5.950 1.00 81.12 84 ASP A O 1
ATOM 658 N N . VAL A 1 85 ? 6.649 3.383 -4.781 1.00 83.06 85 VAL A N 1
ATOM 659 C CA . VAL A 1 85 ? 7.997 3.152 -4.265 1.00 83.06 85 VAL A CA 1
ATOM 660 C C . VAL A 1 85 ? 8.994 2.882 -5.399 1.00 83.06 85 VAL A C 1
ATOM 662 O O . VAL A 1 85 ? 8.665 2.280 -6.426 1.00 83.06 85 VAL A O 1
ATOM 665 N N . SER A 1 86 ? 10.251 3.277 -5.179 1.00 90.25 86 SER A N 1
ATOM 666 C CA . SER A 1 86 ? 11.320 3.203 -6.186 1.00 90.25 86 SER A CA 1
ATOM 667 C C . SER A 1 86 ? 11.477 1.812 -6.819 1.00 90.25 86 SER A C 1
ATOM 669 O O . SER A 1 86 ? 11.568 1.716 -8.038 1.00 90.25 86 SER A O 1
ATOM 671 N N . VAL A 1 87 ? 11.396 0.725 -6.037 1.00 94.44 87 VAL A N 1
ATOM 672 C CA . VAL A 1 87 ? 11.537 -0.649 -6.563 1.00 94.44 87 VAL A CA 1
ATOM 673 C C . VAL A 1 87 ? 10.470 -1.006 -7.606 1.00 94.44 87 VAL A C 1
ATOM 675 O O . VAL A 1 87 ? 10.787 -1.656 -8.599 1.00 94.44 87 VAL A O 1
ATOM 678 N N . VAL A 1 88 ? 9.224 -0.545 -7.442 1.00 90.50 88 VAL A N 1
ATOM 679 C CA . VAL A 1 88 ? 8.145 -0.812 -8.411 1.00 90.50 88 VAL A CA 1
ATOM 680 C C . VAL A 1 88 ? 8.402 -0.035 -9.705 1.00 90.50 88 VAL A C 1
ATOM 682 O O . VAL A 1 88 ? 8.268 -0.593 -10.794 1.00 90.50 88 VAL A O 1
ATOM 685 N N . LYS A 1 89 ? 8.838 1.229 -9.598 1.00 94.50 89 LYS A N 1
ATOM 686 C CA . LYS A 1 89 ? 9.197 2.067 -10.755 1.00 94.50 89 LYS A CA 1
ATOM 687 C C . LYS A 1 89 ? 10.415 1.520 -11.503 1.00 94.50 89 LYS A C 1
ATOM 689 O O . LYS A 1 89 ? 10.368 1.381 -12.724 1.00 94.50 89 LYS A O 1
ATOM 694 N N . GLU A 1 90 ? 11.474 1.161 -10.781 1.00 97.38 90 GLU A N 1
ATOM 695 C CA . GLU A 1 90 ? 12.698 0.593 -11.350 1.00 97.38 90 GLU A CA 1
ATOM 696 C C . GLU A 1 90 ? 12.408 -0.714 -12.089 1.00 97.38 90 GLU A C 1
ATOM 698 O O . GLU A 1 90 ? 12.761 -0.859 -13.260 1.00 97.38 90 GLU A O 1
ATOM 703 N N . GLN A 1 91 ? 11.728 -1.658 -11.433 1.00 98.12 91 GLN A N 1
ATOM 704 C CA . GLN A 1 91 ? 11.483 -2.967 -12.029 1.00 98.12 91 GLN A CA 1
ATOM 705 C C . GLN A 1 91 ? 10.476 -2.921 -13.174 1.00 98.12 91 GLN A C 1
ATOM 707 O O . GLN A 1 91 ? 10.579 -3.747 -14.073 1.00 98.12 91 GLN A O 1
ATOM 712 N N . TRP A 1 92 ? 9.563 -1.946 -13.207 1.00 97.88 92 TRP A N 1
ATOM 713 C CA . TRP A 1 92 ? 8.730 -1.687 -14.383 1.00 97.88 92 TRP A CA 1
ATOM 714 C C . TRP A 1 92 ? 9.566 -1.269 -15.596 1.00 97.88 92 TRP A C 1
ATOM 716 O O . TRP A 1 92 ? 9.413 -1.833 -16.676 1.00 97.88 92 TRP A O 1
ATOM 726 N N . VAL A 1 93 ? 10.481 -0.311 -15.425 1.00 98.31 93 VAL A N 1
ATOM 727 C CA . VAL A 1 93 ? 11.366 0.153 -16.506 1.00 98.31 93 VAL A CA 1
ATOM 728 C C . VAL A 1 93 ? 12.277 -0.981 -16.987 1.00 98.31 93 VAL A C 1
ATOM 730 O O . VAL A 1 93 ? 12.394 -1.200 -18.193 1.00 98.31 93 VAL A O 1
ATOM 733 N N . ARG A 1 94 ? 12.867 -1.748 -16.062 1.00 98.50 94 ARG A N 1
ATOM 734 C CA . ARG A 1 94 ? 13.698 -2.912 -16.400 1.00 98.50 94 ARG A CA 1
ATOM 735 C C . ARG A 1 94 ? 12.900 -4.019 -17.098 1.00 98.50 94 ARG A C 1
ATOM 737 O O . ARG A 1 94 ? 13.361 -4.544 -18.107 1.00 98.50 94 ARG A O 1
ATOM 744 N N . ALA A 1 95 ? 11.689 -4.333 -16.631 1.00 98.31 95 ALA A N 1
ATOM 745 C CA . ALA A 1 95 ? 10.812 -5.314 -17.280 1.00 98.31 95 ALA A CA 1
ATOM 746 C C . ALA A 1 95 ? 10.478 -4.914 -18.723 1.00 98.31 95 ALA A C 1
ATOM 748 O O . ALA A 1 95 ? 10.473 -5.770 -19.603 1.00 98.31 95 ALA A O 1
ATOM 749 N N . LYS A 1 96 ? 10.258 -3.616 -18.979 1.00 98.12 96 LYS A N 1
ATOM 750 C CA . LYS A 1 96 ? 9.984 -3.099 -20.325 1.00 98.12 96 LYS A CA 1
ATOM 751 C C . LYS A 1 96 ? 11.187 -3.174 -21.252 1.00 98.12 96 LYS A C 1
ATOM 753 O O . LYS A 1 96 ? 11.059 -3.720 -22.337 1.00 98.12 96 LYS A O 1
ATOM 758 N N . TYR A 1 97 ? 12.319 -2.598 -20.853 1.00 98.31 97 TYR A N 1
ATOM 759 C CA . TYR A 1 97 ? 13.384 -2.269 -21.809 1.00 98.31 97 TYR A CA 1
ATOM 760 C C . TYR A 1 97 ? 14.655 -3.106 -21.657 1.00 98.31 97 TYR A C 1
ATOM 762 O O . TYR A 1 97 ? 15.391 -3.246 -22.621 1.00 98.31 97 TYR A O 1
ATOM 770 N N . GLU A 1 98 ? 14.934 -3.640 -20.466 1.00 98.00 98 GLU A N 1
ATOM 771 C CA . GLU A 1 98 ? 16.123 -4.474 -20.227 1.00 98.00 98 GLU A CA 1
ATOM 772 C C . GLU A 1 98 ? 15.800 -5.956 -20.437 1.00 98.00 98 GLU A C 1
ATOM 774 O O . GLU A 1 98 ? 16.539 -6.674 -21.101 1.00 98.00 98 GLU A O 1
ATOM 779 N N . ARG A 1 99 ? 14.678 -6.416 -19.878 1.00 97.88 99 ARG A N 1
ATOM 780 C CA . ARG A 1 99 ? 14.271 -7.829 -19.911 1.00 97.88 99 ARG A CA 1
ATOM 781 C C . ARG A 1 99 ? 13.198 -8.123 -20.951 1.00 97.88 99 ARG A C 1
ATOM 783 O O . ARG A 1 99 ? 12.971 -9.288 -21.267 1.00 97.88 99 ARG A O 1
ATOM 790 N N . GLU A 1 100 ? 12.555 -7.078 -21.468 1.00 97.88 100 GLU A N 1
ATOM 791 C CA . GLU A 1 100 ? 11.494 -7.138 -22.480 1.00 97.88 100 GLU A CA 1
ATOM 792 C C . GLU A 1 100 ? 10.398 -8.174 -22.152 1.00 97.88 100 GLU A C 1
ATOM 794 O O . GLU A 1 100 ? 9.873 -8.863 -23.025 1.00 97.88 100 GLU A O 1
ATOM 799 N N . GLU A 1 101 ? 10.031 -8.283 -20.872 1.00 98.06 101 GLU A N 1
ATOM 800 C CA . GLU A 1 101 ? 9.080 -9.283 -20.366 1.00 98.06 101 GLU A CA 1
ATOM 801 C C . GLU A 1 101 ? 7.695 -9.142 -21.002 1.00 98.06 101 GLU A C 1
ATOM 803 O O . GLU A 1 101 ? 6.976 -10.121 -21.148 1.00 98.06 101 GLU A O 1
ATOM 808 N N . PHE A 1 102 ? 7.297 -7.932 -21.396 1.00 98.06 102 PHE A N 1
ATOM 809 C CA . PHE A 1 102 ? 5.991 -7.687 -22.021 1.00 98.06 102 PHE A CA 1
ATOM 810 C C . PHE A 1 102 ? 6.028 -7.770 -23.551 1.00 98.06 102 PHE A C 1
ATOM 812 O O . PHE A 1 102 ? 4.987 -7.650 -24.198 1.00 98.06 102 PHE A O 1
ATOM 819 N N . VAL A 1 103 ? 7.213 -7.984 -24.125 1.00 97.94 103 VAL A N 1
ATOM 820 C CA . VAL A 1 103 ? 7.388 -8.366 -25.531 1.00 97.94 103 VAL A CA 1
ATOM 821 C C . VAL A 1 103 ? 7.398 -9.891 -25.645 1.00 97.94 103 VAL A C 1
ATOM 823 O O . VAL A 1 103 ? 6.781 -10.429 -26.559 1.00 97.94 103 VAL A O 1
ATOM 826 N N . HIS A 1 104 ? 8.035 -10.568 -24.683 1.00 97.62 104 HIS A N 1
ATOM 827 C CA . HIS A 1 104 ? 8.256 -12.014 -24.648 1.00 97.62 104 HIS A CA 1
ATOM 828 C C . HIS A 1 104 ? 7.535 -12.666 -23.451 1.00 97.62 104 HIS A C 1
ATOM 830 O O . HIS A 1 104 ? 8.108 -12.729 -22.357 1.00 97.62 104 HIS A O 1
ATOM 836 N N . PRO A 1 105 ? 6.282 -13.145 -23.619 1.00 94.19 105 PRO A N 1
ATOM 837 C CA . PRO A 1 105 ? 5.489 -13.723 -22.528 1.00 94.19 105 PRO A CA 1
ATOM 838 C C . PRO A 1 105 ? 6.137 -14.923 -21.824 1.00 94.19 105 PRO A C 1
ATOM 840 O O . PRO A 1 105 ? 5.886 -15.140 -20.644 1.00 94.19 105 PRO A O 1
ATOM 843 N N . ASP A 1 106 ? 7.009 -15.668 -22.507 1.00 94.38 106 ASP A N 1
ATOM 844 C CA . ASP A 1 106 ? 7.799 -16.774 -21.947 1.00 94.38 106 ASP A CA 1
ATOM 845 C C . ASP A 1 106 ? 8.743 -16.336 -20.813 1.00 94.38 106 ASP A C 1
ATOM 847 O O . ASP A 1 106 ? 9.142 -17.152 -19.987 1.00 94.38 106 ASP A O 1
ATOM 851 N N . ARG A 1 107 ? 9.058 -15.038 -20.714 1.00 94.69 107 ARG A N 1
ATOM 852 C CA . ARG A 1 107 ? 9.879 -14.474 -19.630 1.00 94.69 107 ARG A CA 1
ATOM 853 C C . ARG A 1 107 ? 9.069 -14.120 -18.376 1.00 94.69 107 ARG A C 1
ATOM 855 O O . ARG A 1 107 ? 9.649 -13.715 -17.367 1.00 94.69 107 ARG A O 1
ATOM 862 N N . GLN A 1 108 ? 7.742 -14.253 -18.411 1.00 95.12 108 GLN A N 1
ATOM 863 C CA . GLN A 1 108 ? 6.829 -13.848 -17.335 1.00 95.12 108 GLN A CA 1
ATOM 864 C C . GLN A 1 108 ? 6.607 -14.974 -16.314 1.00 95.12 108 GLN A C 1
ATOM 866 O O . GLN A 1 108 ? 5.478 -15.397 -16.063 1.00 95.12 108 GLN A O 1
ATOM 871 N N . ILE A 1 109 ? 7.693 -15.432 -15.683 1.00 92.25 109 ILE A N 1
ATOM 872 C CA . ILE A 1 109 ? 7.719 -16.588 -14.760 1.00 92.25 109 ILE A CA 1
ATOM 873 C C . ILE A 1 109 ? 6.699 -16.504 -13.611 1.00 92.25 109 ILE A C 1
ATOM 875 O O . ILE A 1 109 ? 6.222 -17.509 -13.095 1.00 92.25 109 ILE A O 1
ATOM 879 N N . TYR A 1 110 ? 6.307 -15.291 -13.212 1.00 92.19 110 TYR A N 1
ATOM 880 C CA . TYR A 1 110 ? 5.308 -15.061 -12.166 1.00 92.19 110 TYR A CA 1
ATOM 881 C C . TYR A 1 110 ? 3.879 -15.469 -12.572 1.00 92.19 110 TYR A C 1
ATOM 883 O O . TYR A 1 110 ? 2.983 -15.435 -11.728 1.00 92.19 110 TYR A O 1
ATOM 891 N N . GLN A 1 111 ? 3.643 -15.858 -13.829 1.00 91.88 111 GLN A N 1
ATOM 892 C CA . GLN A 1 111 ? 2.355 -16.369 -14.308 1.00 91.88 111 GLN A CA 1
ATOM 893 C C . GLN A 1 111 ? 2.229 -17.901 -14.274 1.00 91.88 111 GLN A C 1
ATOM 895 O O . GLN A 1 111 ? 1.125 -18.410 -14.442 1.00 91.88 111 GLN A O 1
ATOM 900 N N . GLU A 1 112 ? 3.303 -18.649 -14.004 1.00 90.31 112 GLU A N 1
ATOM 901 C CA . GLU A 1 112 ? 3.317 -20.125 -14.078 1.00 90.31 112 GLU A CA 1
ATOM 902 C C . GLU A 1 112 ? 2.466 -20.827 -12.998 1.00 90.31 112 GLU A C 1
ATOM 904 O O . GLU A 1 112 ? 2.334 -22.048 -12.986 1.00 90.31 112 GLU A O 1
ATOM 909 N N . GLY A 1 113 ? 1.899 -20.078 -12.048 1.00 85.12 113 GLY A N 1
ATOM 910 C CA . GLY A 1 113 ? 1.107 -20.626 -10.940 1.00 85.12 113 GLY A CA 1
ATOM 911 C C . GLY A 1 113 ? 1.944 -21.274 -9.831 1.00 85.12 113 GLY A C 1
ATOM 912 O O . GLY A 1 113 ? 1.396 -21.646 -8.788 1.00 85.12 113 GLY A O 1
ATOM 913 N N . ARG A 1 114 ? 3.269 -21.350 -10.011 1.00 94.88 114 ARG A N 1
ATOM 914 C CA . ARG A 1 114 ? 4.225 -21.773 -8.992 1.00 94.88 114 ARG A CA 1
ATOM 915 C C . ARG A 1 114 ? 5.466 -20.888 -8.994 1.00 94.88 114 ARG A C 1
ATOM 917 O O . ARG A 1 114 ? 6.084 -20.682 -10.025 1.00 94.88 114 ARG A O 1
ATOM 924 N N . ILE A 1 115 ? 5.871 -20.431 -7.814 1.00 96.56 115 ILE A N 1
ATOM 925 C CA . ILE A 1 115 ? 7.185 -19.816 -7.600 1.00 96.56 115 ILE A CA 1
ATOM 926 C C . ILE A 1 115 ? 7.751 -20.317 -6.273 1.00 96.56 115 ILE A C 1
ATOM 928 O O . ILE A 1 115 ? 7.038 -20.422 -5.271 1.00 96.56 115 ILE A O 1
ATOM 932 N N . GLU A 1 116 ? 9.034 -20.666 -6.266 1.00 96.50 116 GLU A N 1
ATOM 933 C CA . GLU A 1 116 ? 9.760 -21.024 -5.053 1.00 96.50 116 GLU A CA 1
ATOM 934 C C . GLU A 1 116 ? 11.118 -20.341 -4.999 1.00 96.50 116 GLU A C 1
ATOM 936 O O . GLU A 1 116 ? 11.716 -20.014 -6.019 1.00 96.50 116 GLU A O 1
ATOM 941 N N . GLY A 1 117 ? 11.598 -20.096 -3.786 1.00 95.94 117 GLY A N 1
ATOM 942 C CA . GLY A 1 117 ? 12.845 -19.377 -3.591 1.00 95.94 117 GLY A CA 1
ATOM 943 C C . GLY A 1 117 ? 13.031 -18.921 -2.157 1.00 95.94 117 GLY A C 1
ATOM 944 O O . GLY A 1 117 ? 12.194 -19.158 -1.283 1.00 95.94 117 GLY A O 1
ATOM 945 N N . TRP A 1 118 ? 14.156 -18.265 -1.910 1.00 96.56 118 TRP A N 1
ATOM 946 C CA . TRP A 1 118 ? 14.515 -17.766 -0.591 1.00 96.56 118 TRP A CA 1
ATOM 947 C C . TRP A 1 118 ? 14.166 -16.288 -0.467 1.00 96.56 118 TRP A C 1
ATOM 949 O O . TRP A 1 118 ? 14.511 -15.485 -1.328 1.00 96.56 118 TRP A O 1
ATOM 959 N N . LEU A 1 119 ? 13.509 -15.931 0.634 1.00 97.81 119 LEU A N 1
ATOM 960 C CA . LEU A 1 119 ? 13.318 -14.544 1.044 1.00 97.81 119 LEU A CA 1
ATOM 961 C C . LEU A 1 119 ? 13.878 -14.360 2.448 1.00 97.81 119 LEU A C 1
ATOM 963 O O . LEU A 1 119 ? 13.723 -15.225 3.319 1.00 97.81 119 LEU A O 1
ATOM 967 N N . ASN A 1 120 ? 14.493 -13.209 2.687 1.00 96.81 120 ASN A N 1
ATOM 968 C CA . ASN A 1 120 ? 14.884 -12.805 4.025 1.00 96.81 120 ASN A CA 1
ATOM 969 C C . ASN A 1 120 ? 13.619 -12.404 4.775 1.00 96.81 120 ASN A C 1
ATOM 971 O O . ASN A 1 120 ? 13.019 -11.378 4.475 1.00 96.81 120 ASN A O 1
ATOM 975 N N . LYS A 1 121 ? 13.187 -13.228 5.731 1.00 93.75 121 LYS A N 1
ATOM 976 C CA . LYS A 1 121 ? 11.997 -13.003 6.556 1.00 93.75 121 LYS A CA 1
ATOM 977 C C . LYS A 1 121 ? 12.405 -12.534 7.940 1.00 93.75 121 LYS A C 1
ATOM 979 O O . LYS A 1 121 ? 13.233 -13.172 8.589 1.00 93.75 121 LYS A O 1
ATOM 984 N N . GLN A 1 122 ? 11.732 -11.510 8.449 1.00 86.00 122 GLN A N 1
ATOM 985 C CA . GLN A 1 122 ? 11.913 -11.094 9.831 1.00 86.00 122 GLN A CA 1
ATOM 986 C C . GLN A 1 122 ? 11.513 -12.211 10.816 1.00 86.00 122 GLN A C 1
ATOM 988 O O . GLN A 1 122 ? 10.424 -12.807 10.736 1.00 86.00 122 GLN A O 1
ATOM 993 N N . GLY A 1 123 ? 12.424 -12.501 11.738 1.00 72.50 123 GLY A N 1
ATOM 994 C CA . GLY A 1 123 ? 12.276 -13.389 12.875 1.00 72.50 123 GLY A CA 1
ATOM 995 C C . GLY A 1 123 ? 11.303 -12.823 13.903 1.00 72.50 123 GLY A C 1
ATOM 996 O O . GLY A 1 123 ? 11.076 -11.618 14.003 1.00 72.50 123 GLY A O 1
ATOM 997 N N . LYS A 1 124 ? 10.663 -13.729 14.644 1.00 69.06 124 LYS A N 1
ATOM 998 C CA . LYS A 1 124 ? 9.634 -13.378 15.629 1.00 69.06 124 LYS A CA 1
ATOM 999 C C . LYS A 1 124 ? 10.232 -12.782 16.904 1.00 69.06 124 LYS A C 1
ATOM 1001 O O . LYS A 1 124 ? 9.642 -11.875 17.478 1.00 69.06 124 LYS A O 1
ATOM 1006 N N . GLU A 1 125 ? 11.328 -13.367 17.377 1.00 65.44 125 GLU A N 1
ATOM 1007 C CA . GLU A 1 125 ? 11.834 -13.153 18.739 1.00 65.44 125 GLU A CA 1
ATOM 1008 C C . GLU A 1 125 ? 12.987 -12.156 18.787 1.00 65.44 125 GLU A C 1
ATOM 1010 O O . GLU A 1 125 ? 13.132 -11.436 19.766 1.00 65.44 125 GLU A O 1
ATOM 1015 N N . ASP A 1 126 ? 13.763 -12.072 17.711 1.00 73.50 126 ASP A N 1
ATOM 1016 C CA . ASP A 1 126 ? 14.974 -11.259 17.629 1.00 73.50 126 ASP A CA 1
ATOM 1017 C C . ASP A 1 126 ? 14.822 -10.019 16.737 1.00 73.50 126 ASP A C 1
ATOM 1019 O O . ASP A 1 126 ? 15.713 -9.175 16.709 1.00 73.50 126 ASP A O 1
ATOM 1023 N N . GLY A 1 127 ? 13.725 -9.918 15.975 1.00 72.62 127 GLY A N 1
ATOM 1024 C CA . GLY A 1 127 ? 13.495 -8.845 15.004 1.00 72.62 127 GLY A CA 1
ATOM 1025 C C . GLY A 1 127 ? 14.474 -8.835 13.822 1.00 72.62 127 GLY A C 1
ATOM 1026 O O . GLY A 1 127 ? 14.379 -7.947 12.975 1.00 72.62 127 GLY A O 1
ATOM 1027 N N . ARG A 1 128 ? 15.388 -9.812 13.735 1.00 85.06 128 ARG A N 1
ATOM 1028 C CA . ARG A 1 128 ? 16.401 -9.923 12.675 1.00 85.06 128 ARG A CA 1
ATOM 1029 C C . ARG A 1 128 ? 15.831 -10.632 11.461 1.00 85.06 128 ARG A C 1
ATOM 1031 O O . ARG A 1 128 ? 14.904 -11.427 11.575 1.00 85.06 128 ARG A O 1
ATOM 1038 N N . PHE A 1 129 ? 16.398 -10.384 10.290 1.00 89.25 129 PHE A N 1
ATOM 1039 C CA . PHE A 1 129 ? 15.998 -11.075 9.072 1.00 89.25 129 PHE A CA 1
ATOM 1040 C C . PHE A 1 129 ? 16.795 -12.360 8.888 1.00 89.25 129 PHE A C 1
ATOM 1042 O O . PHE A 1 129 ? 18.004 -12.389 9.091 1.00 89.25 129 PHE A O 1
ATOM 1049 N N . HIS A 1 130 ? 16.096 -13.425 8.506 1.00 92.00 130 HIS A N 1
ATOM 1050 C CA . HIS A 1 130 ? 16.683 -14.734 8.267 1.00 92.00 130 HIS A CA 1
ATOM 1051 C C . HIS A 1 130 ? 16.180 -15.307 6.945 1.00 92.00 130 HIS A C 1
ATOM 1053 O O . HIS A 1 130 ? 14.978 -15.201 6.675 1.00 92.00 130 HIS A O 1
ATOM 1059 N N . PRO A 1 131 ? 17.026 -16.001 6.170 1.00 95.88 131 PRO A N 1
ATOM 1060 C CA . PRO A 1 131 ? 16.581 -16.707 4.978 1.00 95.88 131 PRO A CA 1
ATOM 1061 C C . PRO A 1 131 ? 15.516 -17.750 5.324 1.00 95.88 131 PRO A C 1
ATOM 1063 O O . PRO A 1 131 ? 15.683 -18.574 6.231 1.00 95.88 131 PRO A O 1
ATOM 1066 N N . ARG A 1 132 ? 14.392 -17.713 4.612 1.00 96.00 132 ARG A N 1
ATOM 1067 C CA . ARG A 1 132 ? 13.327 -18.718 4.679 1.00 96.00 132 ARG A CA 1
ATOM 1068 C C . ARG A 1 132 ? 12.944 -19.105 3.261 1.00 96.00 132 ARG A C 1
ATOM 1070 O O . ARG A 1 132 ? 12.824 -18.233 2.402 1.00 96.00 132 ARG A O 1
ATOM 1077 N N . ARG A 1 133 ? 12.737 -20.400 3.025 1.00 96.62 133 ARG A N 1
ATOM 1078 C CA . ARG A 1 133 ? 12.263 -20.890 1.730 1.00 96.62 133 ARG A CA 1
ATOM 1079 C C . ARG A 1 133 ? 10.763 -20.656 1.651 1.00 96.62 133 ARG A C 1
ATOM 1081 O O . ARG A 1 133 ? 10.033 -21.143 2.514 1.00 96.62 133 ARG A O 1
ATOM 1088 N N . PHE A 1 134 ? 10.315 -19.917 0.650 1.00 97.62 134 PHE A N 1
ATOM 1089 C CA . PHE A 1 134 ? 8.909 -19.714 0.333 1.00 97.62 134 PHE A CA 1
ATOM 1090 C C . PHE A 1 134 ? 8.533 -20.538 -0.893 1.00 97.62 134 PHE A C 1
ATOM 1092 O O . PHE A 1 134 ? 9.350 -20.751 -1.788 1.00 97.62 134 PHE A O 1
ATOM 1099 N N . VAL A 1 135 ? 7.286 -20.996 -0.915 1.00 97.62 135 VAL A N 1
ATOM 1100 C CA . VAL A 1 135 ? 6.674 -21.693 -2.046 1.00 97.62 135 VAL A CA 1
ATOM 1101 C C . VAL A 1 135 ? 5.258 -21.161 -2.195 1.00 97.62 135 VAL A C 1
ATOM 1103 O O . VAL A 1 135 ? 4.448 -21.309 -1.281 1.00 97.62 135 VAL A O 1
ATOM 1106 N N . LEU A 1 136 ? 4.960 -20.536 -3.325 1.00 97.19 136 LEU A N 1
ATOM 1107 C CA . LEU A 1 136 ? 3.599 -20.250 -3.754 1.00 97.19 136 LEU A CA 1
ATOM 1108 C C . LEU A 1 136 ? 3.204 -21.344 -4.742 1.00 97.19 136 LEU A C 1
ATOM 1110 O O . LEU A 1 136 ? 3.834 -21.467 -5.786 1.00 97.19 136 LEU A O 1
ATOM 1114 N N . SER A 1 137 ? 2.206 -22.149 -4.394 1.00 96.06 137 SER A N 1
ATOM 1115 C CA . SER A 1 137 ? 1.603 -23.141 -5.288 1.00 96.06 137 SER A CA 1
ATOM 1116 C C . SER A 1 137 ? 0.178 -23.451 -4.832 1.00 96.06 137 SER A C 1
ATOM 1118 O O . SER A 1 137 ? -0.160 -23.286 -3.654 1.00 96.06 137 SER A O 1
ATOM 1120 N N . ASP A 1 138 ? -0.663 -23.905 -5.762 1.00 90.62 138 ASP A N 1
ATOM 1121 C CA . ASP A 1 138 ? -1.991 -24.462 -5.460 1.00 90.62 138 ASP A CA 1
ATOM 1122 C C . ASP A 1 138 ? -2.882 -23.503 -4.644 1.00 90.62 138 ASP A C 1
ATOM 1124 O O . ASP A 1 138 ? -3.562 -23.894 -3.697 1.00 90.62 138 ASP A O 1
ATOM 1128 N N . GLY A 1 139 ? -2.814 -22.200 -4.947 1.00 87.62 139 GLY A N 1
ATOM 1129 C CA . GLY A 1 139 ? -3.579 -21.165 -4.238 1.00 87.62 139 GLY A CA 1
ATOM 1130 C C . GLY A 1 139 ? -3.126 -20.900 -2.795 1.00 87.62 139 GLY A C 1
ATOM 1131 O O . GLY A 1 139 ? -3.844 -20.241 -2.038 1.00 87.62 139 GLY A O 1
ATOM 1132 N N . THR A 1 140 ? -1.939 -21.368 -2.399 1.00 95.69 140 THR A N 1
ATOM 1133 C CA . THR A 1 140 ? -1.387 -21.178 -1.050 1.00 95.69 140 THR A CA 1
ATOM 1134 C C . THR A 1 140 ? 0.053 -20.678 -1.077 1.00 95.69 140 THR A C 1
ATOM 1136 O O . THR A 1 140 ? 0.865 -21.114 -1.888 1.00 95.69 140 THR A O 1
ATOM 1139 N N . LEU A 1 141 ? 0.392 -19.789 -0.143 1.00 97.00 141 LEU A N 1
ATOM 1140 C CA . LEU A 1 141 ? 1.767 -19.413 0.161 1.00 97.00 141 LEU A CA 1
ATOM 1141 C C . LEU A 1 141 ? 2.239 -20.186 1.396 1.00 97.00 141 LEU A C 1
ATOM 1143 O O . LEU A 1 141 ? 1.658 -20.083 2.478 1.00 97.00 141 LEU A O 1
ATOM 1147 N N . LYS A 1 142 ? 3.321 -20.938 1.240 1.00 96.81 142 LYS A N 1
ATOM 1148 C CA . LYS A 1 142 ? 3.966 -21.729 2.287 1.00 96.81 142 LYS A CA 1
ATOM 1149 C C . LYS A 1 142 ? 5.355 -21.179 2.563 1.00 96.81 142 LYS A C 1
ATOM 1151 O O . LYS A 1 142 ? 6.026 -20.708 1.646 1.00 96.81 142 LYS A O 1
ATOM 1156 N N . TYR A 1 143 ? 5.816 -21.279 3.807 1.00 95.88 143 TYR A N 1
ATOM 1157 C CA . TYR A 1 143 ? 7.228 -21.044 4.110 1.00 95.88 143 TYR A CA 1
ATOM 1158 C C . TYR A 1 143 ? 7.811 -22.071 5.074 1.00 95.88 143 TYR A C 1
ATOM 1160 O O . TYR A 1 143 ? 7.133 -22.578 5.970 1.00 95.88 143 TYR A O 1
ATOM 1168 N N . TYR A 1 144 ? 9.103 -22.332 4.910 1.00 95.56 144 TYR A N 1
ATOM 1169 C CA . TYR A 1 144 ? 9.870 -23.335 5.635 1.00 95.56 144 TYR A CA 1
ATOM 1170 C C . TYR A 1 144 ? 11.024 -22.656 6.378 1.00 95.56 144 TYR A C 1
ATOM 1172 O O . TYR A 1 144 ? 11.642 -21.713 5.879 1.00 95.56 144 TYR A O 1
ATOM 1180 N N . VAL A 1 145 ? 11.295 -23.103 7.609 1.00 90.00 145 VAL A N 1
ATOM 1181 C CA . VAL A 1 145 ? 12.368 -22.515 8.436 1.00 90.00 145 VAL A CA 1
ATOM 1182 C C . VAL A 1 145 ? 13.745 -22.937 7.941 1.00 90.00 145 VAL A C 1
ATOM 1184 O O . VAL A 1 145 ? 14.660 -22.119 7.927 1.00 90.00 145 VAL A O 1
ATOM 1187 N N . LYS A 1 146 ? 13.873 -24.201 7.538 1.00 84.88 146 LYS A N 1
ATOM 1188 C CA . LYS A 1 146 ? 15.087 -24.810 6.998 1.00 84.88 146 LYS A CA 1
ATOM 1189 C C . LYS A 1 146 ? 14.713 -25.646 5.781 1.00 84.88 146 LYS A C 1
ATOM 1191 O O . LYS A 1 146 ? 13.581 -26.115 5.692 1.00 84.88 146 LYS A O 1
ATOM 1196 N N . GLU A 1 147 ? 15.668 -25.859 4.889 1.00 82.81 147 GLU A N 1
ATOM 1197 C CA . GLU A 1 147 ? 15.477 -26.642 3.664 1.00 82.81 147 GLU A CA 1
ATOM 1198 C C . GLU A 1 147 ? 15.083 -28.098 3.938 1.00 82.81 147 GLU A C 1
ATOM 1200 O O . GLU A 1 147 ? 14.224 -28.649 3.261 1.00 82.81 147 GLU A O 1
ATOM 1205 N N . SER A 1 148 ? 15.628 -28.692 5.001 1.00 83.62 148 SER A N 1
ATOM 1206 C CA . SER A 1 148 ? 15.333 -30.071 5.404 1.00 83.62 148 SER A CA 1
ATOM 1207 C C . SER A 1 148 ? 13.915 -30.290 5.947 1.00 83.62 148 SER A C 1
ATOM 1209 O O . SER A 1 148 ? 13.505 -31.434 6.147 1.00 83.62 148 SER A O 1
ATOM 1211 N N . HIS A 1 149 ? 13.156 -29.226 6.230 1.00 88.62 149 HIS A N 1
ATOM 1212 C CA . HIS A 1 149 ? 11.811 -29.362 6.781 1.00 88.62 149 HIS A CA 1
ATOM 1213 C C . HIS A 1 149 ? 10.828 -29.803 5.692 1.00 88.62 149 HIS A C 1
ATOM 1215 O O . HIS A 1 149 ? 10.585 -29.073 4.735 1.00 88.62 149 HIS A O 1
ATOM 1221 N N . LYS A 1 150 ? 10.205 -30.972 5.884 1.00 86.38 150 LYS A N 1
ATOM 1222 C CA . LYS A 1 150 ? 9.167 -31.490 4.978 1.00 86.38 150 LYS A CA 1
ATOM 1223 C C . LYS A 1 150 ? 7.830 -30.763 5.132 1.00 86.38 150 LYS A C 1
ATOM 1225 O O . LYS A 1 150 ? 7.108 -30.590 4.155 1.00 86.38 150 LYS A O 1
ATOM 1230 N N . GLU A 1 151 ? 7.521 -30.295 6.340 1.00 92.06 151 GLU A N 1
ATOM 1231 C CA . GLU A 1 151 ? 6.281 -29.576 6.631 1.00 92.06 151 GLU A CA 1
ATOM 1232 C C . GLU A 1 151 ? 6.496 -28.058 6.690 1.00 92.06 151 GLU A C 1
ATOM 1234 O O . GLU A 1 151 ? 7.493 -27.585 7.259 1.00 92.06 151 GLU A O 1
ATOM 1239 N N . PRO A 1 152 ? 5.573 -27.267 6.112 1.00 95.12 152 PRO A N 1
ATOM 1240 C CA . PRO A 1 152 ? 5.663 -25.819 6.159 1.00 95.12 152 PRO A CA 1
ATOM 1241 C C . PRO A 1 152 ? 5.421 -25.311 7.581 1.00 95.12 152 PRO A C 1
ATOM 1243 O O . PRO A 1 152 ? 4.562 -25.794 8.314 1.00 95.12 152 PRO A O 1
ATOM 1246 N N . LYS A 1 153 ? 6.147 -24.259 7.966 1.00 91.69 153 LYS A N 1
ATOM 1247 C CA . LYS A 1 153 ? 5.930 -23.575 9.248 1.00 91.69 153 LYS A CA 1
ATOM 1248 C C . LYS A 1 153 ? 4.598 -22.829 9.276 1.00 91.69 153 LYS A C 1
ATOM 1250 O O . LYS A 1 153 ? 4.006 -22.682 10.344 1.00 91.69 153 LYS A O 1
ATOM 1255 N N . ALA A 1 154 ? 4.166 -22.329 8.123 1.00 89.69 154 ALA A N 1
ATOM 1256 C CA . ALA A 1 154 ? 2.822 -21.823 7.907 1.00 89.69 154 ALA A CA 1
ATOM 1257 C C . ALA A 1 154 ? 2.400 -22.081 6.460 1.00 89.69 154 ALA A C 1
ATOM 1259 O O . ALA A 1 154 ? 3.223 -21.983 5.547 1.00 89.69 154 ALA A O 1
ATOM 1260 N N . THR A 1 155 ? 1.108 -22.337 6.290 1.00 94.81 155 THR A N 1
ATOM 1261 C CA . THR A 1 155 ? 0.404 -22.388 5.009 1.00 94.81 155 THR A CA 1
ATOM 1262 C C . THR A 1 155 ? -0.661 -21.308 5.054 1.00 94.81 155 THR A C 1
ATOM 1264 O O . THR A 1 155 ? -1.437 -21.265 6.007 1.00 94.81 155 THR A O 1
ATOM 1267 N N . ILE A 1 156 ? -0.666 -20.415 4.071 1.00 90.06 156 ILE A N 1
ATOM 1268 C CA . ILE A 1 156 ? -1.525 -19.234 4.062 1.00 90.06 156 ILE A CA 1
ATOM 1269 C C . ILE A 1 156 ? -2.299 -19.210 2.736 1.00 90.06 156 ILE A C 1
ATOM 1271 O O . ILE A 1 156 ? -1.662 -19.175 1.679 1.00 90.06 156 ILE A O 1
ATOM 1275 N N . PRO A 1 157 ? -3.641 -19.230 2.752 1.00 86.44 157 PRO A N 1
ATOM 1276 C CA . PRO A 1 157 ? -4.440 -19.102 1.539 1.00 86.44 157 PRO A CA 1
ATOM 1277 C C . PRO A 1 157 ? -4.187 -17.764 0.841 1.00 86.44 157 PRO A C 1
ATOM 1279 O O . PRO A 1 157 ? -4.205 -16.700 1.459 1.00 86.44 157 PRO A O 1
ATOM 1282 N N . VAL A 1 158 ? -3.986 -17.801 -0.473 1.00 84.88 158 VAL A N 1
ATOM 1283 C CA . VAL A 1 158 ? -3.744 -16.599 -1.285 1.00 84.88 158 VAL A CA 1
ATOM 1284 C C . VAL A 1 158 ? -4.949 -15.651 -1.277 1.00 84.88 158 VAL A C 1
ATOM 1286 O O . VAL A 1 158 ? -4.780 -14.430 -1.337 1.00 84.88 158 VAL A O 1
ATOM 1289 N N . SER A 1 159 ? -6.162 -16.185 -1.125 1.00 76.00 159 SER A N 1
ATOM 1290 C CA . SER A 1 159 ? -7.394 -15.410 -0.942 1.00 76.00 159 SER A CA 1
ATOM 1291 C C . SER A 1 159 ? -7.330 -14.470 0.271 1.00 76.00 159 SER A C 1
ATOM 1293 O O . SER A 1 159 ? -7.866 -13.365 0.214 1.00 76.00 159 SER A O 1
ATOM 1295 N N . GLU A 1 160 ? -6.601 -14.848 1.322 1.00 75.94 160 GLU A N 1
ATOM 1296 C CA . GLU A 1 160 ? -6.532 -14.126 2.600 1.00 75.94 160 GLU A CA 1
ATOM 1297 C C . GLU A 1 160 ? -5.325 -13.185 2.724 1.00 75.94 160 GLU A C 1
ATOM 1299 O O . GLU A 1 160 ? -5.295 -12.335 3.615 1.00 75.94 160 GLU A O 1
ATOM 1304 N N . ILE A 1 161 ? -4.329 -13.318 1.843 1.00 80.81 161 ILE A N 1
ATOM 1305 C CA . ILE A 1 161 ? -3.097 -12.519 1.890 1.00 80.81 161 ILE A CA 1
ATOM 1306 C C . ILE A 1 161 ? -3.343 -11.113 1.338 1.00 80.81 161 ILE A C 1
ATOM 1308 O O . ILE A 1 161 ? -4.016 -10.945 0.337 1.00 80.81 161 ILE A O 1
ATOM 1312 N N . ASN A 1 162 ? -2.743 -10.082 1.908 1.00 82.19 162 ASN A N 1
ATOM 1313 C CA . ASN A 1 162 ? -2.459 -8.825 1.226 1.00 82.19 162 ASN A CA 1
ATOM 1314 C C . ASN A 1 162 ? -0.940 -8.647 1.142 1.00 82.19 162 ASN A C 1
ATOM 1316 O O . ASN A 1 162 ? -0.215 -9.169 1.986 1.00 82.19 162 ASN A O 1
ATOM 1320 N N . ALA A 1 163 ? -0.456 -7.932 0.130 1.00 82.00 163 ALA A N 1
ATOM 1321 C CA . ALA A 1 163 ? 0.966 -7.673 -0.063 1.00 82.00 163 ALA A CA 1
ATOM 1322 C C . ALA A 1 163 ? 1.185 -6.196 -0.399 1.00 82.00 163 ALA A C 1
ATOM 1324 O O . ALA A 1 163 ? 0.537 -5.674 -1.305 1.00 82.00 163 ALA A O 1
ATOM 1325 N N . VAL A 1 164 ? 2.090 -5.534 0.323 1.00 82.00 164 VAL A N 1
ATOM 1326 C CA . VAL A 1 164 ? 2.365 -4.094 0.199 1.00 82.00 164 VAL A CA 1
ATOM 1327 C C . VAL A 1 164 ? 3.861 -3.854 0.292 1.00 82.00 164 VAL A C 1
ATOM 1329 O O . VAL A 1 164 ? 4.502 -4.326 1.233 1.00 82.00 164 VAL A O 1
ATOM 1332 N N . PHE A 1 165 ? 4.431 -3.114 -0.658 1.00 81.31 165 PHE A N 1
ATOM 1333 C CA . PHE A 1 165 ? 5.816 -2.670 -0.535 1.00 81.31 165 PHE A CA 1
ATOM 1334 C C . PHE A 1 165 ? 5.922 -1.596 0.550 1.00 81.31 165 PHE A C 1
ATOM 1336 O O . PHE A 1 165 ? 5.214 -0.595 0.510 1.00 81.31 165 PHE A O 1
ATOM 1343 N N . CYS A 1 166 ? 6.815 -1.794 1.518 1.00 78.44 166 CYS A N 1
ATOM 1344 C CA . CYS A 1 166 ? 7.025 -0.867 2.632 1.00 78.44 166 CYS A CA 1
ATOM 1345 C C . CYS A 1 166 ? 8.525 -0.721 2.959 1.00 78.44 166 CYS A C 1
ATOM 1347 O O . CYS A 1 166 ? 8.973 -1.046 4.063 1.00 78.44 166 CYS A O 1
ATOM 1349 N N . PRO A 1 167 ? 9.334 -0.237 1.998 1.00 76.56 167 PRO A N 1
ATOM 1350 C CA . PRO A 1 167 ? 10.787 -0.241 2.111 1.00 76.56 167 PRO A CA 1
ATOM 1351 C C . PRO A 1 167 ? 11.313 0.583 3.290 1.00 76.56 167 PRO A C 1
ATOM 1353 O O . PRO A 1 167 ? 12.202 0.126 4.004 1.00 76.56 167 PRO A O 1
ATOM 1356 N N . GLU A 1 168 ? 10.728 1.757 3.545 1.00 74.81 168 GLU A N 1
ATOM 1357 C CA . GLU A 1 168 ? 11.092 2.612 4.685 1.00 74.81 168 GLU A CA 1
ATOM 1358 C C . GLU A 1 168 ? 10.820 1.921 6.022 1.00 74.81 168 GLU A C 1
ATOM 1360 O O . GLU A 1 168 ? 11.648 1.956 6.928 1.00 74.81 168 GLU A O 1
ATOM 1365 N N . LYS A 1 169 ? 9.672 1.240 6.120 1.00 72.62 169 LYS A N 1
ATOM 1366 C CA . LYS A 1 169 ? 9.257 0.505 7.314 1.00 72.62 169 LYS A CA 1
ATOM 1367 C C . LYS A 1 169 ? 10.236 -0.618 7.645 1.00 72.62 169 LYS A C 1
ATOM 1369 O O . LYS A 1 169 ? 10.586 -0.799 8.803 1.00 72.62 169 LYS A O 1
ATOM 1374 N N . ILE A 1 170 ? 10.645 -1.371 6.625 1.00 77.00 170 ILE A N 1
ATOM 1375 C CA . ILE A 1 170 ? 11.539 -2.532 6.736 1.00 77.00 170 ILE A CA 1
ATOM 1376 C C . ILE A 1 170 ? 13.013 -2.121 6.842 1.00 77.00 170 ILE A C 1
ATOM 1378 O O . ILE A 1 170 ? 13.825 -2.901 7.334 1.00 77.00 170 ILE A O 1
ATOM 1382 N N . GLY A 1 171 ? 13.369 -0.911 6.407 1.00 79.56 171 GLY A N 1
ATOM 1383 C CA . GLY A 1 171 ? 14.762 -0.486 6.292 1.00 79.56 171 GLY A CA 1
ATOM 1384 C C . GLY A 1 171 ? 15.496 -1.161 5.128 1.00 79.56 171 GLY A C 1
ATOM 1385 O O . GLY A 1 171 ? 16.716 -1.283 5.158 1.00 79.56 171 GLY A O 1
ATOM 1386 N N . ASN A 1 172 ? 14.768 -1.621 4.104 1.00 90.19 172 ASN A N 1
ATOM 1387 C CA . ASN A 1 172 ? 15.335 -2.232 2.901 1.00 90.19 172 ASN A CA 1
ATOM 1388 C C . ASN A 1 172 ? 14.551 -1.776 1.664 1.00 90.19 172 ASN A C 1
ATOM 1390 O O . ASN A 1 172 ? 13.326 -1.862 1.649 1.00 90.19 172 ASN A O 1
ATOM 1394 N N . LYS A 1 173 ? 15.242 -1.347 0.599 1.00 91.94 173 LYS A N 1
ATOM 1395 C CA . LYS A 1 173 ? 14.624 -0.850 -0.649 1.00 91.94 173 LYS A CA 1
ATOM 1396 C C . LYS A 1 173 ? 13.664 -1.837 -1.333 1.00 91.94 173 LYS A C 1
ATOM 1398 O O . LYS A 1 173 ? 12.819 -1.415 -2.115 1.00 91.94 173 LYS A O 1
ATOM 1403 N N . HIS A 1 174 ? 13.775 -3.128 -1.029 1.00 96.44 174 HIS A N 1
ATOM 1404 C CA . HIS A 1 174 ? 12.956 -4.221 -1.552 1.00 96.44 174 HIS A CA 1
ATOM 1405 C C . HIS A 1 174 ? 12.013 -4.803 -0.484 1.00 96.44 174 HIS A C 1
ATOM 1407 O O . HIS A 1 174 ? 11.558 -5.937 -0.601 1.00 96.44 174 HIS A O 1
ATOM 1413 N N . GLY A 1 175 ? 11.748 -4.064 0.595 1.00 84.44 175 GLY A N 1
ATOM 1414 C CA . GLY A 1 175 ? 10.881 -4.511 1.677 1.00 84.44 175 GLY A CA 1
ATOM 1415 C C . GLY A 1 175 ? 9.430 -4.709 1.234 1.00 84.44 175 GLY A C 1
ATOM 1416 O O . GLY A 1 175 ? 8.792 -3.783 0.732 1.00 84.44 175 GLY A O 1
ATOM 1417 N N . LEU A 1 176 ? 8.891 -5.899 1.491 1.00 86.38 176 LEU A N 1
ATOM 1418 C CA . LEU A 1 176 ? 7.508 -6.289 1.243 1.00 86.38 176 LEU A CA 1
ATOM 1419 C C . LEU A 1 176 ? 6.867 -6.801 2.543 1.00 86.38 176 LEU A C 1
ATOM 1421 O O . LEU A 1 176 ? 7.377 -7.705 3.207 1.00 86.38 176 LEU A O 1
ATOM 1425 N N . GLN A 1 177 ? 5.716 -6.241 2.897 1.00 83.62 177 GLN A N 1
ATOM 1426 C CA . GLN A 1 177 ? 4.861 -6.743 3.964 1.00 83.62 177 GLN A CA 1
ATOM 1427 C C . GLN A 1 177 ? 3.759 -7.606 3.367 1.00 83.62 177 GLN A C 1
ATOM 1429 O O . GLN A 1 177 ? 2.993 -7.154 2.520 1.00 83.62 177 GLN A O 1
ATOM 1434 N N . LEU A 1 178 ? 3.644 -8.828 3.869 1.00 80.75 178 LEU A N 1
ATOM 1435 C CA . LEU A 1 178 ? 2.496 -9.693 3.663 1.00 80.75 178 LEU A CA 1
ATOM 1436 C C . LEU A 1 178 ? 1.614 -9.625 4.907 1.00 80.75 178 LEU A C 1
ATOM 1438 O O . LEU A 1 178 ? 2.123 -9.761 6.017 1.00 80.75 178 LEU A O 1
ATOM 1442 N N . SER A 1 179 ? 0.309 -9.449 4.764 1.00 75.50 179 SER A N 1
ATOM 1443 C CA . SER A 1 179 ? -0.624 -9.515 5.889 1.00 75.50 179 SER A CA 1
ATOM 1444 C C . SER A 1 179 ? -1.742 -10.509 5.619 1.00 75.50 179 SER A C 1
ATOM 1446 O O . SER A 1 179 ? -2.126 -10.714 4.478 1.00 75.50 179 SER A O 1
ATOM 1448 N N . TYR A 1 180 ? -2.236 -11.180 6.651 1.00 69.31 180 TYR A N 1
ATOM 1449 C CA . TYR A 1 180 ? -3.369 -12.104 6.543 1.00 69.31 180 TYR A CA 1
ATOM 1450 C C . TYR A 1 180 ? -4.067 -12.217 7.894 1.00 69.31 180 TYR A C 1
ATOM 1452 O O . TYR A 1 180 ? -3.480 -11.892 8.928 1.00 69.31 180 TYR A O 1
ATOM 1460 N N . VAL A 1 181 ? -5.323 -12.654 7.907 1.00 63.28 181 VAL A N 1
ATOM 1461 C CA . VAL A 1 181 ? -6.064 -12.855 9.157 1.00 63.28 181 VAL A CA 1
ATOM 1462 C C . VAL A 1 181 ? -5.826 -14.273 9.659 1.00 63.28 181 VAL A C 1
ATOM 1464 O O . VAL A 1 181 ? -5.938 -15.231 8.908 1.00 63.28 181 VAL A O 1
ATOM 1467 N N . LYS A 1 182 ? -5.507 -14.411 10.943 1.00 63.34 182 LYS A N 1
ATOM 1468 C CA . LYS A 1 182 ? -5.421 -15.695 11.634 1.00 63.34 182 LYS A CA 1
ATOM 1469 C C . LYS A 1 182 ? -6.029 -15.546 13.023 1.00 63.34 182 LYS A C 1
ATOM 1471 O O . LYS A 1 182 ? -5.649 -14.631 13.749 1.00 63.34 182 LYS A O 1
ATOM 1476 N N . ASP A 1 183 ? -6.965 -16.426 13.373 1.00 67.75 183 ASP A N 1
ATOM 1477 C CA . ASP A 1 183 ? -7.653 -16.432 14.674 1.00 67.75 183 ASP A CA 1
ATOM 1478 C C . ASP A 1 183 ? -8.336 -15.083 14.999 1.00 67.75 183 ASP A C 1
ATOM 1480 O O . ASP A 1 183 ? -8.310 -14.598 16.124 1.00 67.75 183 ASP A O 1
ATOM 1484 N N . GLY A 1 184 ? -8.905 -14.422 13.982 1.00 52.62 184 GLY A N 1
ATOM 1485 C CA . GLY A 1 184 ? -9.559 -13.113 14.123 1.00 52.62 184 GLY A CA 1
ATOM 1486 C C . GLY A 1 184 ? -8.612 -11.906 14.187 1.00 52.62 184 GLY A C 1
ATOM 1487 O O . GLY A 1 184 ? -9.083 -10.769 14.135 1.00 52.62 184 GLY A O 1
ATOM 1488 N N . SER A 1 185 ? -7.291 -12.118 14.217 1.00 55.53 185 SER A N 1
ATOM 1489 C CA . SER A 1 185 ? -6.283 -11.051 14.239 1.00 55.53 185 SER A CA 1
ATOM 1490 C C . SER A 1 185 ? -5.469 -10.980 12.945 1.00 55.53 185 SER A C 1
ATOM 1492 O O . SER A 1 185 ? -5.125 -11.995 12.343 1.00 55.53 185 SER A O 1
ATOM 1494 N N . THR A 1 186 ? -5.080 -9.771 12.536 1.00 64.31 186 THR A N 1
ATOM 1495 C CA . THR A 1 186 ? -4.119 -9.573 11.441 1.00 64.31 186 THR A CA 1
ATOM 1496 C C . THR A 1 186 ? -2.716 -10.016 11.877 1.00 64.31 186 THR A C 1
ATOM 1498 O O . THR A 1 186 ? -2.211 -9.600 12.921 1.00 64.31 186 THR A O 1
ATOM 1501 N N . ARG A 1 187 ? -2.070 -10.858 11.070 1.00 69.19 187 ARG A N 1
ATOM 1502 C CA . ARG A 1 187 ? -0.657 -11.251 11.159 1.00 69.19 187 ARG A CA 1
ATOM 1503 C C . ARG A 1 187 ? 0.120 -10.556 10.048 1.00 69.19 187 ARG A C 1
ATOM 1505 O O . ARG A 1 187 ? -0.371 -10.497 8.927 1.00 69.19 187 ARG A O 1
ATOM 1512 N N . ASN A 1 188 ? 1.336 -10.094 10.341 1.00 74.00 188 ASN A N 1
ATOM 1513 C CA . ASN A 1 188 ? 2.204 -9.411 9.377 1.00 74.00 188 ASN A CA 1
ATOM 1514 C C . ASN A 1 188 ? 3.507 -10.185 9.173 1.00 74.00 188 ASN A C 1
ATOM 1516 O O . ASN A 1 188 ? 4.227 -10.450 10.117 1.00 74.00 188 ASN A O 1
ATOM 1520 N N . ILE A 1 189 ? 3.871 -10.521 7.949 1.00 81.75 189 ILE A N 1
ATOM 1521 C CA . ILE A 1 189 ? 5.165 -11.100 7.608 1.00 81.75 189 ILE A CA 1
ATOM 1522 C C . ILE A 1 189 ? 5.947 -10.048 6.829 1.00 81.75 189 ILE A C 1
ATOM 1524 O O . ILE A 1 189 ? 5.531 -9.642 5.752 1.00 81.75 189 ILE A O 1
ATOM 1528 N N . PHE A 1 190 ? 7.091 -9.629 7.362 1.00 84.06 190 PHE A N 1
ATOM 1529 C CA . PHE A 1 190 ? 8.006 -8.722 6.674 1.00 84.06 190 PHE A CA 1
ATOM 1530 C C . PHE A 1 190 ? 9.097 -9.535 5.990 1.00 84.06 190 PHE A C 1
ATOM 1532 O O . PHE A 1 190 ? 9.770 -10.345 6.640 1.00 84.06 190 PHE A O 1
ATOM 1539 N N . VAL A 1 191 ? 9.239 -9.342 4.683 1.00 93.19 191 VAL A N 1
ATOM 1540 C CA . VAL A 1 191 ? 10.219 -10.029 3.844 1.00 93.19 191 VAL A CA 1
ATOM 1541 C C . VAL A 1 191 ? 10.926 -9.049 2.921 1.00 93.19 191 VAL A C 1
ATOM 1543 O O . VAL A 1 191 ? 10.394 -7.989 2.604 1.00 93.19 191 VAL A O 1
ATOM 1546 N N . TYR A 1 192 ? 12.117 -9.409 2.464 1.00 97.00 192 TYR A N 1
ATOM 1547 C CA . TYR A 1 192 ? 12.773 -8.741 1.347 1.00 97.00 192 TYR A CA 1
ATOM 1548 C C . TYR A 1 192 ? 13.649 -9.737 0.570 1.00 97.00 192 TYR A C 1
ATOM 1550 O O . TYR A 1 192 ? 13.951 -10.834 1.052 1.00 97.00 192 TYR A O 1
ATOM 1558 N N . SER A 1 193 ? 14.060 -9.338 -0.632 1.00 97.81 193 SER A N 1
ATOM 1559 C CA . SER A 1 193 ? 15.137 -9.974 -1.400 1.00 97.81 193 SER A CA 1
ATOM 1560 C C . SER A 1 193 ? 16.249 -8.953 -1.635 1.00 97.81 193 SER A C 1
ATOM 1562 O O . SER A 1 193 ? 15.967 -7.763 -1.756 1.00 97.81 193 SER A O 1
ATOM 1564 N N . GLU A 1 194 ? 17.505 -9.392 -1.718 1.00 96.50 194 GLU A N 1
ATOM 1565 C CA . GLU A 1 194 ? 18.604 -8.508 -2.145 1.00 96.50 194 GLU A CA 1
ATOM 1566 C C . GLU A 1 194 ? 18.444 -8.079 -3.614 1.00 96.50 194 GLU A C 1
ATOM 1568 O O . GLU A 1 194 ? 18.903 -7.008 -4.010 1.00 96.50 194 GLU A O 1
ATOM 1573 N N . ASP A 1 195 ? 17.712 -8.870 -4.403 1.00 97.44 195 ASP A N 1
ATOM 1574 C CA . ASP A 1 195 ? 17.384 -8.584 -5.795 1.00 97.44 195 ASP A CA 1
ATOM 1575 C C . ASP A 1 195 ? 15.964 -8.009 -5.949 1.00 97.44 195 ASP A C 1
ATOM 1577 O O . ASP A 1 195 ? 14.969 -8.580 -5.487 1.00 97.44 195 ASP A O 1
ATOM 1581 N N . GLY A 1 196 ? 15.881 -6.868 -6.635 1.00 97.00 196 GLY A N 1
ATOM 1582 C CA . GLY A 1 196 ? 14.636 -6.134 -6.840 1.00 97.00 196 GLY A CA 1
ATOM 1583 C C . GLY A 1 196 ? 13.684 -6.864 -7.781 1.00 97.00 196 GLY A C 1
ATOM 1584 O O . GLY A 1 196 ? 12.474 -6.838 -7.555 1.00 97.00 196 GLY A O 1
ATOM 1585 N N . LYS A 1 197 ? 14.213 -7.559 -8.800 1.00 97.38 197 LYS A N 1
ATOM 1586 C CA . LYS A 1 197 ? 13.386 -8.349 -9.719 1.00 97.38 197 LYS A CA 1
ATOM 1587 C C . LYS A 1 197 ? 12.695 -9.473 -8.955 1.00 97.38 197 LYS A C 1
ATOM 1589 O O . LYS A 1 197 ? 11.476 -9.573 -8.995 1.00 97.38 197 LYS A O 1
ATOM 1594 N N . THR A 1 198 ? 13.457 -10.234 -8.174 1.00 97.88 198 THR A N 1
ATOM 1595 C CA . THR A 1 198 ? 12.953 -11.350 -7.369 1.00 97.88 198 THR A CA 1
ATOM 1596 C C . THR A 1 198 ? 11.779 -10.932 -6.481 1.00 97.88 198 THR A C 1
ATOM 1598 O O . THR A 1 198 ? 10.753 -11.610 -6.472 1.00 97.88 198 THR A O 1
ATOM 1601 N N . ILE A 1 199 ? 11.869 -9.815 -5.740 1.00 97.81 199 ILE A N 1
ATOM 1602 C CA . ILE A 1 199 ? 10.750 -9.413 -4.868 1.00 97.81 199 ILE A CA 1
ATOM 1603 C C . ILE A 1 199 ? 9.512 -8.963 -5.664 1.00 97.81 199 ILE A C 1
ATOM 1605 O O . ILE A 1 199 ? 8.381 -9.196 -5.231 1.00 97.81 199 ILE A O 1
ATOM 1609 N N . VAL A 1 200 ? 9.706 -8.345 -6.833 1.00 96.88 200 VAL A N 1
ATOM 1610 C CA . VAL A 1 200 ? 8.609 -7.926 -7.717 1.00 96.88 200 VAL A CA 1
ATOM 1611 C C . VAL A 1 200 ? 7.969 -9.125 -8.416 1.00 96.88 200 VAL A C 1
ATOM 1613 O O . VAL A 1 200 ? 6.746 -9.139 -8.560 1.00 96.88 200 VAL A O 1
ATOM 1616 N N . ASP A 1 201 ? 8.737 -10.161 -8.755 1.00 97.50 201 ASP A N 1
ATOM 1617 C CA . ASP A 1 201 ? 8.212 -11.432 -9.260 1.00 97.50 201 ASP A CA 1
ATOM 1618 C C . ASP A 1 201 ? 7.341 -12.114 -8.197 1.00 97.50 201 A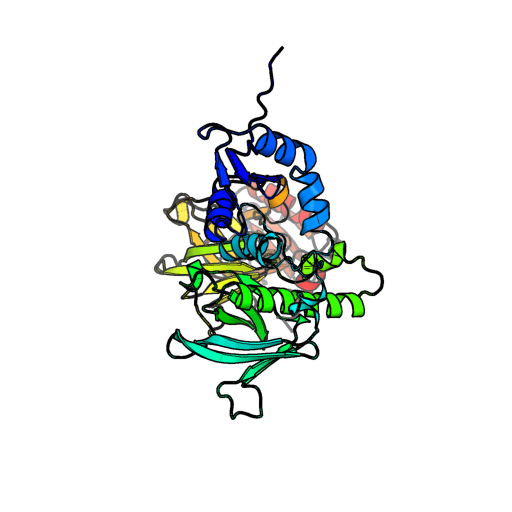SP A C 1
ATOM 1620 O O . ASP A 1 201 ? 6.211 -12.493 -8.491 1.00 97.50 201 ASP A O 1
ATOM 1624 N N . TRP A 1 202 ? 7.797 -12.190 -6.938 1.00 97.75 202 TRP A N 1
ATOM 1625 C CA . TRP A 1 202 ? 6.989 -12.712 -5.823 1.00 97.75 202 TRP A CA 1
ATOM 1626 C C . TRP A 1 202 ? 5.677 -11.943 -5.640 1.00 97.75 202 TRP A C 1
ATOM 1628 O O . TRP A 1 202 ? 4.610 -12.542 -5.481 1.00 97.75 202 TRP A O 1
ATOM 1638 N N . TYR A 1 203 ? 5.742 -10.612 -5.676 1.00 96.38 203 TYR A N 1
ATOM 1639 C CA . TYR A 1 203 ? 4.564 -9.753 -5.586 1.00 96.38 203 TYR A CA 1
ATOM 1640 C C . TYR A 1 203 ? 3.593 -9.978 -6.757 1.00 96.38 203 TYR A C 1
ATOM 1642 O O . TYR A 1 203 ? 2.383 -10.110 -6.550 1.00 96.38 203 TYR A O 1
ATOM 1650 N N . SER A 1 204 ? 4.116 -10.072 -7.980 1.00 95.69 204 SER A N 1
ATOM 1651 C CA . SER A 1 204 ? 3.329 -10.297 -9.196 1.00 95.69 204 SER A CA 1
ATOM 1652 C C . SER A 1 204 ? 2.719 -11.698 -9.228 1.00 95.69 204 SER A C 1
ATOM 1654 O O . SER A 1 204 ? 1.562 -11.841 -9.614 1.00 95.69 204 SER A O 1
ATOM 1656 N N . ALA A 1 205 ? 3.431 -12.711 -8.730 1.00 96.50 205 ALA A N 1
ATOM 1657 C CA . ALA A 1 205 ? 2.945 -14.084 -8.637 1.00 96.50 205 ALA A CA 1
ATOM 1658 C C . ALA A 1 205 ? 1.810 -14.221 -7.613 1.00 96.50 205 ALA A C 1
ATOM 1660 O O . ALA A 1 205 ? 0.798 -14.866 -7.884 1.00 96.50 205 ALA A O 1
ATOM 1661 N N . LEU A 1 206 ? 1.911 -13.544 -6.460 1.00 94.25 206 LEU A N 1
ATOM 1662 C CA . LEU A 1 206 ? 0.804 -13.459 -5.498 1.00 94.25 206 LEU A CA 1
ATOM 1663 C C . LEU A 1 206 ? -0.436 -12.812 -6.125 1.00 94.25 206 LEU A C 1
ATOM 1665 O O . LEU A 1 206 ? -1.553 -13.296 -5.936 1.00 94.25 206 LEU A O 1
ATOM 1669 N N . ARG A 1 207 ? -0.248 -11.736 -6.897 1.00 94.25 207 ARG A N 1
ATOM 1670 C CA . ARG A 1 207 ? -1.334 -11.080 -7.636 1.00 94.25 207 ARG A CA 1
ATOM 1671 C C . ARG A 1 207 ? -1.929 -11.993 -8.708 1.00 94.25 207 ARG A C 1
ATOM 1673 O O . ARG A 1 207 ? -3.149 -12.024 -8.830 1.00 94.25 207 ARG A O 1
ATOM 1680 N N . ALA A 1 208 ? -1.110 -12.755 -9.432 1.00 94.31 208 ALA A N 1
ATOM 1681 C CA . ALA A 1 208 ? -1.557 -13.706 -10.450 1.00 94.31 208 ALA A CA 1
ATOM 1682 C C . ALA A 1 208 ? -2.401 -14.830 -9.833 1.00 94.31 208 ALA A C 1
ATOM 1684 O O . ALA A 1 208 ? -3.530 -15.068 -10.261 1.00 94.31 208 ALA A O 1
ATOM 1685 N N . ALA A 1 209 ? -1.913 -15.443 -8.752 1.00 92.19 209 ALA A N 1
ATOM 1686 C CA . ALA A 1 209 ? -2.636 -16.485 -8.031 1.00 92.19 209 ALA A CA 1
ATOM 1687 C C . ALA A 1 209 ? -3.974 -15.975 -7.455 1.00 92.19 209 ALA A C 1
ATOM 1689 O O . ALA A 1 209 ? -4.984 -16.679 -7.505 1.00 92.19 209 ALA A O 1
ATOM 1690 N N . LYS A 1 210 ? -4.020 -14.730 -6.961 1.00 87.38 210 LYS A N 1
ATOM 1691 C CA . LYS A 1 210 ? -5.278 -14.090 -6.543 1.00 87.38 210 LYS A CA 1
ATOM 1692 C C . LYS A 1 210 ? -6.230 -13.829 -7.694 1.00 87.38 210 LYS A C 1
ATOM 1694 O O . LYS A 1 210 ? -7.432 -14.005 -7.523 1.00 87.38 210 LYS A O 1
ATOM 1699 N N . LEU A 1 211 ? -5.710 -13.377 -8.832 1.00 87.94 211 LEU A N 1
ATOM 1700 C CA . LEU A 1 211 ? -6.532 -13.076 -9.994 1.00 87.94 211 LEU A CA 1
ATOM 1701 C C . LEU A 1 211 ? -7.216 -14.346 -10.482 1.00 87.94 211 LEU A C 1
ATOM 1703 O O . LEU A 1 211 ? -8.432 -14.349 -10.639 1.00 87.94 211 LEU A O 1
ATOM 1707 N N . HIS A 1 212 ? -6.454 -15.435 -10.586 1.00 89.31 212 HIS A N 1
ATOM 1708 C CA . HIS A 1 212 ? -6.990 -16.748 -10.912 1.00 89.31 212 HIS A CA 1
ATOM 1709 C C . HIS A 1 212 ? -8.073 -17.188 -9.913 1.00 89.31 212 HIS A C 1
ATOM 1711 O O . HIS A 1 212 ? -9.171 -17.566 -10.316 1.00 89.31 212 HIS A O 1
ATOM 1717 N N . HIS A 1 213 ? -7.817 -17.059 -8.605 1.00 85.38 213 HIS A N 1
ATOM 1718 C CA . HIS A 1 213 ? -8.813 -17.374 -7.576 1.00 85.38 213 HIS A CA 1
ATOM 1719 C C . HIS A 1 213 ? -10.115 -16.569 -7.744 1.00 85.38 213 HIS A C 1
ATOM 1721 O O . HIS A 1 213 ? -11.205 -17.134 -7.668 1.00 85.38 213 HIS A O 1
ATOM 1727 N N . LEU A 1 214 ? -10.017 -15.261 -8.004 1.00 80.19 214 LEU A N 1
ATOM 1728 C CA . LEU A 1 214 ? -11.182 -14.401 -8.210 1.00 80.19 214 LEU A CA 1
ATOM 1729 C C . LEU A 1 214 ? -11.921 -14.708 -9.517 1.00 80.19 214 LEU A C 1
ATOM 1731 O O . LEU A 1 214 ? -13.144 -14.658 -9.530 1.00 80.19 214 LEU A O 1
ATOM 1735 N N . GLN A 1 215 ? -11.217 -15.045 -10.598 1.00 86.94 215 GLN A N 1
ATOM 1736 C CA . GLN A 1 215 ? -11.840 -15.442 -11.866 1.00 86.94 215 GLN A CA 1
ATOM 1737 C C . GLN A 1 215 ? -12.659 -16.728 -11.707 1.00 86.94 215 GLN A C 1
ATOM 1739 O O . GLN A 1 215 ? -13.765 -16.819 -12.234 1.00 86.94 215 GLN A O 1
ATOM 1744 N N . VAL A 1 216 ? -12.155 -17.691 -10.929 1.00 84.12 216 VAL A N 1
ATOM 1745 C CA . VAL A 1 216 ? -12.891 -18.920 -10.599 1.00 84.12 216 VAL A CA 1
ATOM 1746 C C . VAL A 1 216 ? -14.096 -18.622 -9.701 1.00 84.12 216 VAL A C 1
ATOM 1748 O O . VAL A 1 216 ? -15.177 -19.159 -9.930 1.00 84.12 216 VAL A O 1
ATOM 1751 N N . ALA A 1 217 ? -13.940 -17.753 -8.698 1.00 75.75 217 ALA A N 1
ATOM 1752 C CA . ALA A 1 217 ? -15.026 -17.385 -7.784 1.00 75.75 217 ALA A CA 1
ATOM 1753 C C . ALA A 1 217 ? -16.111 -16.507 -8.441 1.00 75.75 217 ALA A C 1
ATOM 1755 O O . ALA A 1 217 ? -17.271 -16.547 -8.030 1.00 75.75 217 ALA A O 1
ATOM 1756 N N . PHE A 1 218 ? -15.747 -15.719 -9.456 1.00 80.06 218 PHE A N 1
ATOM 1757 C CA . PHE A 1 218 ? -16.613 -14.749 -10.127 1.00 80.06 218 PHE A CA 1
ATOM 1758 C C . PHE A 1 218 ? -16.492 -14.861 -11.660 1.00 80.06 218 PHE A C 1
ATOM 1760 O O . PHE A 1 218 ? -16.007 -13.931 -12.307 1.00 80.06 218 PHE A O 1
ATOM 1767 N N . PRO A 1 219 ? -16.976 -15.955 -12.279 1.00 83.81 219 PRO A N 1
ATOM 1768 C CA . PRO A 1 219 ? -16.755 -16.243 -13.703 1.00 83.81 219 PRO A CA 1
ATOM 1769 C C . PRO A 1 219 ? -17.373 -15.215 -14.669 1.00 83.81 219 PRO A C 1
ATOM 1771 O O . PRO A 1 219 ? -16.973 -15.139 -15.826 1.00 83.81 219 PRO A O 1
ATOM 1774 N N . GLY A 1 220 ? -18.339 -14.409 -14.211 1.00 81.38 220 GLY A N 1
ATOM 1775 C CA . GLY A 1 220 ? -18.942 -13.321 -14.993 1.00 81.38 220 GLY A CA 1
ATOM 1776 C C . GLY A 1 220 ? -18.274 -11.950 -14.820 1.00 81.38 220 GLY A C 1
ATOM 1777 O O . GLY A 1 220 ? -18.680 -10.992 -15.479 1.00 81.38 220 GLY A O 1
ATOM 1778 N N . ALA A 1 221 ? -17.292 -11.820 -13.924 1.00 84.06 221 ALA A N 1
ATOM 1779 C CA . ALA A 1 221 ? -16.617 -10.553 -13.669 1.00 84.06 221 ALA A CA 1
ATOM 1780 C C . ALA A 1 221 ? -15.519 -10.296 -14.706 1.00 84.06 221 ALA A C 1
ATOM 1782 O O . ALA A 1 221 ? -14.711 -11.168 -15.024 1.00 84.06 221 ALA A O 1
ATOM 1783 N N . LYS A 1 222 ? -15.446 -9.060 -15.206 1.00 86.56 222 LYS A N 1
ATOM 1784 C CA . LYS A 1 222 ? -14.336 -8.636 -16.065 1.00 86.56 222 LYS A CA 1
ATOM 1785 C C . LYS A 1 222 ? -13.067 -8.506 -15.234 1.00 86.56 222 LYS A C 1
ATOM 1787 O O . LYS A 1 222 ? -13.107 -8.031 -14.103 1.00 86.56 222 LYS A O 1
ATOM 1792 N N . GLU A 1 223 ? -11.920 -8.795 -15.836 1.00 85.00 223 GLU A N 1
ATOM 1793 C CA . GLU A 1 223 ? -10.614 -8.653 -15.186 1.00 85.00 223 GLU A CA 1
ATOM 1794 C C . GLU A 1 223 ? -10.388 -7.252 -14.590 1.00 85.00 223 GLU A C 1
ATOM 1796 O O . GLU A 1 223 ? -9.927 -7.121 -13.458 1.00 85.00 223 GLU A O 1
ATOM 1801 N N . SER A 1 224 ? -10.836 -6.197 -15.281 1.00 81.56 224 SER A N 1
ATOM 1802 C CA . SER A 1 224 ? -10.777 -4.813 -14.790 1.00 81.56 224 SER A CA 1
ATOM 1803 C C . SER A 1 224 ? -11.542 -4.578 -13.480 1.00 81.56 224 SER A C 1
ATOM 1805 O O . SER A 1 224 ? -11.240 -3.629 -12.763 1.00 81.56 224 SER A O 1
ATOM 1807 N N . GLN A 1 225 ? -12.538 -5.413 -13.170 1.00 78.19 225 GLN A N 1
ATOM 1808 C CA . GLN A 1 225 ? -13.287 -5.381 -11.911 1.00 78.19 225 GLN A CA 1
ATOM 1809 C C . GLN A 1 225 ? -12.581 -6.182 -10.809 1.00 78.19 225 GLN A C 1
ATOM 1811 O O . GLN A 1 225 ? -12.798 -5.908 -9.636 1.00 78.19 225 GLN A O 1
ATOM 1816 N N . LEU A 1 226 ? -11.725 -7.143 -11.168 1.00 77.12 226 LEU A N 1
ATOM 1817 C CA . LEU A 1 226 ? -11.021 -8.023 -10.230 1.00 77.12 226 LEU A CA 1
ATOM 1818 C C . LEU A 1 226 ? -9.656 -7.466 -9.804 1.00 77.12 226 LEU A C 1
ATOM 1820 O O . LEU A 1 226 ? -9.277 -7.589 -8.641 1.00 77.12 226 LEU A O 1
ATOM 1824 N N . VAL A 1 227 ? -8.927 -6.818 -10.721 1.00 77.69 227 VAL A N 1
ATOM 1825 C CA . VAL A 1 227 ? -7.582 -6.254 -10.485 1.00 77.69 227 VAL A CA 1
ATOM 1826 C C . VAL A 1 227 ? -7.487 -5.356 -9.235 1.00 77.69 227 VAL A C 1
ATOM 1828 O O . VAL A 1 227 ? -6.495 -5.481 -8.505 1.00 77.69 227 VAL A O 1
ATOM 1831 N N . PRO A 1 228 ? -8.480 -4.496 -8.918 1.00 76.06 228 PRO A N 1
ATOM 1832 C CA . PRO A 1 228 ? -8.456 -3.691 -7.694 1.00 76.06 228 PRO A CA 1
ATOM 1833 C C . PRO A 1 228 ? -8.473 -4.504 -6.385 1.00 76.06 228 PRO A C 1
ATOM 1835 O O . PRO A 1 228 ? -8.132 -3.972 -5.332 1.00 76.06 228 PRO A O 1
ATOM 1838 N N . HIS A 1 229 ? -8.850 -5.787 -6.432 1.00 72.62 229 HIS A N 1
ATOM 1839 C CA . HIS A 1 229 ? -8.982 -6.666 -5.266 1.00 72.62 229 HIS A CA 1
ATOM 1840 C C . HIS A 1 229 ? -7.797 -7.626 -5.062 1.00 72.62 229 HIS A C 1
ATOM 1842 O O . HIS A 1 229 ? -7.819 -8.429 -4.128 1.00 72.62 229 HIS A O 1
ATOM 1848 N N . LEU A 1 230 ? -6.752 -7.556 -5.898 1.00 75.38 230 LEU A N 1
ATOM 1849 C CA . LEU A 1 230 ? -5.588 -8.442 -5.783 1.00 75.38 230 LEU A CA 1
ATOM 1850 C C . LEU A 1 230 ? -4.732 -8.069 -4.563 1.00 75.38 230 LEU A C 1
ATOM 1852 O O . LEU A 1 230 ? -4.661 -8.782 -3.569 1.00 75.38 230 LEU A O 1
ATOM 1856 N N . THR A 1 231 ? -4.095 -6.911 -4.605 1.00 75.38 231 THR A N 1
ATOM 1857 C CA . THR A 1 231 ? -3.312 -6.375 -3.488 1.00 75.38 231 THR A CA 1
ATOM 1858 C C . THR A 1 231 ? -3.639 -4.907 -3.353 1.00 75.38 231 THR A C 1
ATOM 1860 O O . THR A 1 231 ? -3.807 -4.232 -4.371 1.00 75.38 231 THR A O 1
ATOM 1863 N N . ARG A 1 232 ? -3.667 -4.410 -2.125 1.00 67.50 232 ARG A N 1
ATOM 1864 C CA . ARG A 1 232 ? -4.003 -3.023 -1.817 1.00 67.50 232 ARG A CA 1
ATOM 1865 C C . ARG A 1 232 ? -2.936 -2.423 -0.928 1.00 67.50 232 ARG A C 1
ATOM 1867 O O . ARG A 1 232 ? -2.534 -3.057 0.045 1.00 67.50 232 ARG A O 1
ATOM 1874 N N . ASP A 1 233 ? -2.519 -1.207 -1.240 1.00 62.06 233 ASP A N 1
ATOM 1875 C CA . ASP A 1 233 ? -1.697 -0.446 -0.311 1.00 62.06 233 ASP A CA 1
ATOM 1876 C C . ASP A 1 233 ? -2.539 -0.012 0.890 1.00 62.06 233 ASP A C 1
ATOM 1878 O O . ASP A 1 233 ? -3.773 0.051 0.827 1.00 62.06 233 ASP A O 1
ATOM 1882 N N . PHE A 1 234 ? -1.870 0.295 1.997 1.00 57.88 234 PHE A N 1
ATOM 1883 C CA . PHE A 1 234 ? -2.543 0.941 3.113 1.00 57.88 234 PHE A CA 1
ATOM 1884 C C . PHE A 1 234 ? -2.996 2.331 2.683 1.00 57.88 234 PHE A C 1
ATOM 1886 O O . PHE A 1 234 ? -2.218 3.075 2.090 1.00 57.88 234 PHE A O 1
ATOM 1893 N N . LEU A 1 235 ? -4.236 2.696 3.023 1.00 57.69 235 LEU A N 1
ATOM 1894 C CA . LEU A 1 235 ? -4.741 4.041 2.754 1.00 57.69 235 LEU A CA 1
ATOM 1895 C C . LEU A 1 235 ? -3.823 5.056 3.434 1.00 57.69 235 LEU A C 1
ATOM 1897 O O . LEU A 1 235 ? -3.354 6.001 2.815 1.00 57.69 235 LEU A O 1
ATOM 1901 N N . ARG A 1 236 ? -3.503 4.827 4.708 1.00 64.62 236 ARG A N 1
ATOM 1902 C CA . ARG A 1 236 ? -2.533 5.640 5.434 1.00 64.62 236 ARG A CA 1
ATOM 1903 C C . ARG A 1 236 ? -1.816 4.798 6.464 1.00 64.62 236 ARG A C 1
ATOM 1905 O O . ARG A 1 236 ? -2.429 3.977 7.142 1.00 64.62 236 ARG A O 1
ATOM 1912 N N . GLU A 1 237 ? -0.546 5.090 6.667 1.00 68.06 237 GLU A N 1
ATOM 1913 C CA . GLU A 1 237 ? 0.154 4.657 7.860 1.00 68.06 237 GLU A CA 1
ATOM 1914 C C . GLU A 1 237 ? 1.165 5.688 8.336 1.00 68.06 237 GLU A C 1
ATOM 1916 O O . GLU A 1 237 ? 1.486 6.641 7.626 1.00 68.06 237 GLU A O 1
ATOM 1921 N N . GLY A 1 238 ? 1.606 5.536 9.579 1.00 72.50 238 GLY A N 1
ATOM 1922 C CA . GLY A 1 238 ? 2.596 6.424 10.161 1.00 72.50 238 GLY A CA 1
ATOM 1923 C C . GLY A 1 238 ? 2.554 6.457 11.677 1.00 72.50 238 GLY A C 1
ATOM 1924 O O . GLY A 1 238 ? 1.674 5.892 12.332 1.00 72.50 238 GLY A O 1
ATOM 1925 N N . TRP A 1 239 ? 3.525 7.161 12.244 1.00 78.94 239 TRP A N 1
ATOM 1926 C CA . TRP A 1 239 ? 3.564 7.419 13.672 1.00 78.94 239 TRP A CA 1
ATOM 1927 C C . TRP A 1 239 ? 2.530 8.470 14.066 1.00 78.94 239 TRP A C 1
ATOM 1929 O O . TRP A 1 239 ? 2.554 9.581 13.544 1.00 78.94 239 TRP A O 1
ATOM 1939 N N . LEU A 1 240 ? 1.696 8.150 15.053 1.00 81.19 240 LEU A N 1
ATOM 1940 C CA . LEU A 1 240 ? 0.930 9.145 15.802 1.00 81.19 240 LEU A CA 1
ATOM 1941 C C . LEU A 1 240 ? 1.219 8.983 17.292 1.00 81.19 240 LEU A C 1
ATOM 1943 O O . LEU A 1 240 ? 1.553 7.894 17.780 1.00 81.19 240 LEU A O 1
ATOM 1947 N N . TRP A 1 241 ? 1.071 10.073 18.027 1.00 81.50 241 TRP A N 1
ATOM 1948 C CA . TRP A 1 241 ? 1.025 10.017 19.478 1.00 81.50 241 TRP A CA 1
ATOM 1949 C C . TRP A 1 241 ? -0.363 9.589 19.911 1.00 81.50 241 TRP A C 1
ATOM 1951 O O . TRP A 1 241 ? -1.343 10.116 19.399 1.00 81.50 241 TRP A O 1
ATOM 1961 N N . LYS A 1 242 ? -0.451 8.647 20.854 1.00 81.50 242 LYS A N 1
ATOM 1962 C CA . LYS A 1 242 ? -1.714 8.272 21.488 1.00 81.50 242 LYS A CA 1
ATOM 1963 C C . LYS A 1 242 ? -1.621 8.186 23.000 1.00 81.50 242 LYS A C 1
ATOM 1965 O O . LYS A 1 242 ? -0.792 7.438 23.528 1.00 81.50 242 LYS A O 1
ATOM 1970 N N . SER A 1 243 ? -2.524 8.847 23.703 1.00 80.12 243 SER A N 1
ATOM 1971 C CA . SER A 1 243 ? -2.761 8.581 25.124 1.00 80.12 243 SER A CA 1
ATOM 1972 C C . SER A 1 243 ? -3.825 7.493 25.290 1.00 80.12 243 SER A C 1
ATOM 1974 O O . SER A 1 243 ? -4.431 7.016 24.322 1.00 80.12 243 SER A O 1
ATOM 1976 N N . GLY A 1 244 ? -3.931 6.961 26.505 1.00 63.25 244 GLY A N 1
ATOM 1977 C CA . GLY A 1 244 ? -5.110 6.194 26.894 1.00 63.25 244 GLY A CA 1
ATOM 1978 C C . GLY A 1 244 ? -6.292 7.132 27.169 1.00 63.25 244 GLY A C 1
ATOM 1979 O O . GLY A 1 244 ? -6.177 8.339 26.966 1.00 63.25 244 GLY A O 1
ATOM 1980 N N . PRO A 1 245 ? -7.438 6.593 27.593 1.00 52.53 245 PRO A N 1
ATOM 1981 C CA . PRO A 1 245 ? -8.636 7.393 27.814 1.00 52.53 245 PRO A CA 1
ATOM 1982 C C . PRO A 1 245 ? -8.536 8.349 29.012 1.00 52.53 245 PRO A C 1
ATOM 1984 O O . PRO A 1 245 ? -9.355 9.253 29.120 1.00 52.53 245 PRO A O 1
ATOM 1987 N N . ARG A 1 246 ? -7.592 8.157 29.946 1.00 56.75 246 ARG A N 1
ATOM 1988 C CA . ARG A 1 246 ? -7.512 8.988 31.156 1.00 56.75 246 ARG A CA 1
ATOM 1989 C C . ARG A 1 246 ? -6.618 10.208 30.916 1.00 56.75 246 ARG A C 1
ATOM 1991 O O . ARG A 1 246 ? -5.551 10.038 30.330 1.00 56.75 246 ARG A O 1
ATOM 1998 N N . PRO A 1 247 ? -6.945 11.391 31.469 1.00 54.44 247 PRO A N 1
ATOM 1999 C CA . PRO A 1 247 ? -6.095 12.584 31.364 1.00 54.44 247 PRO A CA 1
ATOM 2000 C C . PRO A 1 247 ? -4.662 12.384 31.882 1.00 54.44 247 PRO A C 1
ATOM 2002 O O . PRO A 1 247 ? -3.727 13.006 31.393 1.00 54.44 247 PRO A O 1
ATOM 2005 N N . ALA A 1 248 ? -4.476 11.486 32.855 1.00 67.56 248 ALA A N 1
ATOM 2006 C CA . ALA A 1 248 ? -3.163 11.135 33.399 1.00 67.56 248 ALA A CA 1
ATOM 2007 C C . ALA A 1 248 ? -2.381 10.116 32.541 1.00 67.56 248 ALA A C 1
ATOM 2009 O O . ALA A 1 248 ? -1.220 9.823 32.838 1.00 67.56 248 ALA A O 1
ATOM 2010 N N . ASP A 1 249 ? -2.996 9.523 31.511 1.00 69.44 249 ASP A N 1
ATOM 2011 C CA . ASP A 1 249 ? -2.324 8.536 30.672 1.00 69.44 249 ASP A CA 1
ATOM 2012 C C . ASP A 1 249 ? -1.288 9.233 29.781 1.00 69.44 249 ASP A C 1
ATOM 2014 O O . ASP A 1 249 ? -1.619 10.000 28.878 1.00 69.44 249 ASP A O 1
ATOM 2018 N N . GLN A 1 250 ? -0.015 8.900 29.987 1.00 77.06 250 GLN A N 1
ATOM 2019 C CA . GLN A 1 250 ? 1.078 9.418 29.167 1.00 77.06 250 GLN A CA 1
ATOM 2020 C C . GLN A 1 250 ? 0.848 9.143 27.675 1.00 77.06 250 GLN A C 1
ATOM 2022 O O . GLN A 1 250 ? 0.511 8.020 27.270 1.00 77.06 250 GLN A O 1
ATOM 2027 N N . HIS A 1 251 ? 1.103 10.156 26.847 1.00 77.62 251 HIS A N 1
ATOM 2028 C CA . HIS A 1 251 ? 1.134 9.993 25.401 1.00 77.62 251 HIS A CA 1
ATOM 2029 C C . HIS A 1 251 ? 2.269 9.048 25.010 1.00 77.62 251 HIS A C 1
ATOM 2031 O O . HIS A 1 251 ? 3.408 9.173 25.455 1.00 77.62 251 HIS A O 1
ATOM 2037 N N . ARG A 1 252 ? 1.950 8.071 24.163 1.00 81.62 252 ARG A N 1
ATOM 2038 C CA . ARG A 1 252 ? 2.919 7.119 23.623 1.00 81.62 252 ARG A CA 1
ATOM 2039 C C . ARG A 1 252 ? 2.858 7.135 22.113 1.00 81.62 252 ARG A C 1
ATOM 2041 O O . ARG A 1 252 ? 1.773 7.055 21.539 1.00 81.62 252 ARG A O 1
ATOM 2048 N N . ARG A 1 253 ? 4.020 7.151 21.473 1.00 83.00 253 ARG A N 1
ATOM 2049 C CA . ARG A 1 253 ? 4.126 6.996 20.025 1.00 83.00 253 ARG A CA 1
ATOM 2050 C C . ARG A 1 253 ? 3.723 5.574 19.622 1.00 83.00 253 ARG A C 1
ATOM 2052 O O . ARG A 1 253 ? 4.127 4.601 20.271 1.00 83.00 253 ARG A O 1
ATOM 2059 N N . ARG A 1 254 ? 2.883 5.447 18.597 1.00 82.38 254 ARG A N 1
ATOM 2060 C CA . ARG A 1 254 ? 2.433 4.166 18.030 1.00 82.38 254 ARG A CA 1
ATOM 2061 C C . ARG A 1 254 ? 2.371 4.249 16.512 1.00 82.38 254 ARG A C 1
ATOM 2063 O O . ARG A 1 254 ? 2.091 5.317 15.970 1.00 82.38 254 ARG A O 1
ATOM 2070 N N . TRP A 1 255 ? 2.640 3.127 15.849 1.00 79.00 255 TRP A N 1
ATOM 2071 C CA . TRP A 1 255 ? 2.505 3.017 14.400 1.00 79.00 255 TRP A CA 1
ATOM 2072 C C . TRP A 1 255 ? 1.062 2.671 14.058 1.00 79.00 255 TRP A C 1
ATOM 2074 O O . TRP A 1 255 ? 0.580 1.598 14.432 1.00 79.00 255 TRP A O 1
ATOM 2084 N N . PHE A 1 256 ? 0.378 3.585 13.381 1.00 79.94 256 PHE A N 1
ATOM 2085 C CA . PHE A 1 256 ? -0.999 3.419 12.940 1.00 79.94 256 PHE A CA 1
ATOM 2086 C C . PHE A 1 256 ? -1.039 2.962 11.492 1.00 79.94 256 PHE A C 1
ATOM 2088 O O . PHE A 1 256 ? -0.253 3.430 10.673 1.00 79.94 256 PHE A O 1
ATOM 2095 N N . THR A 1 257 ? -1.989 2.088 11.183 1.00 66.25 257 THR A N 1
ATOM 2096 C CA . THR A 1 257 ? -2.245 1.592 9.832 1.00 66.25 257 THR A CA 1
ATOM 2097 C C . THR A 1 257 ? -3.746 1.605 9.578 1.00 66.25 257 THR A C 1
ATOM 2099 O O . THR A 1 257 ? -4.515 1.027 10.345 1.00 66.25 257 THR A O 1
ATOM 2102 N N . LEU A 1 258 ? -4.156 2.267 8.501 1.00 68.75 258 LEU A N 1
ATOM 2103 C CA . LEU A 1 258 ? -5.498 2.229 7.940 1.00 68.75 258 LEU A CA 1
ATOM 2104 C C . LEU A 1 258 ? -5.484 1.266 6.743 1.00 68.75 258 LEU A C 1
ATOM 2106 O O . LEU A 1 258 ? -5.049 1.624 5.648 1.00 68.75 258 LEU A O 1
ATOM 2110 N N . ASP A 1 259 ? -5.907 0.028 6.986 1.00 58.84 259 ASP A N 1
ATOM 2111 C CA . ASP A 1 259 ? -6.010 -1.051 6.000 1.00 58.84 259 ASP A CA 1
ATOM 2112 C C . ASP A 1 259 ? -7.484 -1.270 5.658 1.00 58.84 259 ASP A C 1
ATOM 2114 O O . ASP A 1 259 ? -8.219 -1.920 6.408 1.00 58.84 259 ASP A O 1
ATOM 2118 N N . ASP A 1 260 ? -7.920 -0.684 4.541 1.00 58.66 260 ASP A N 1
ATOM 2119 C CA . ASP A 1 260 ? -9.315 -0.705 4.093 1.00 58.66 260 ASP A CA 1
ATOM 2120 C C . ASP A 1 260 ? -10.268 -0.200 5.198 1.00 58.66 260 ASP A C 1
ATOM 2122 O O . ASP A 1 260 ? -10.159 0.943 5.648 1.00 58.66 260 ASP A O 1
ATOM 2126 N N . ARG A 1 261 ? -11.175 -1.050 5.695 1.00 58.66 261 ARG A N 1
ATOM 2127 C CA . ARG A 1 261 ? -12.114 -0.722 6.776 1.00 58.66 261 ARG A CA 1
ATOM 2128 C C . ARG A 1 261 ? -11.564 -1.039 8.159 1.00 58.66 261 ARG A C 1
ATOM 2130 O O . ARG A 1 261 ? -12.353 -1.172 9.089 1.00 58.66 261 ARG A O 1
ATOM 2137 N N . LYS A 1 262 ? -10.254 -1.206 8.327 1.00 61.25 262 LYS A N 1
ATOM 2138 C CA . LYS A 1 262 ? -9.631 -1.494 9.623 1.00 61.25 262 LYS A CA 1
ATOM 2139 C C . LYS A 1 262 ? -8.589 -0.445 9.953 1.00 61.25 262 LYS A C 1
ATOM 2141 O O . LYS A 1 262 ? -7.628 -0.239 9.222 1.00 61.25 262 LYS A O 1
ATOM 2146 N N . TRP A 1 263 ? -8.744 0.160 11.115 1.00 77.31 263 TRP A N 1
ATOM 2147 C CA . TRP A 1 263 ? -7.737 1.003 11.720 1.00 77.31 263 TRP A CA 1
ATOM 2148 C C . TRP A 1 263 ? -7.051 0.223 12.839 1.00 77.31 263 TRP A C 1
ATOM 2150 O O . TRP A 1 263 ? -7.692 -0.333 13.734 1.00 77.31 263 TRP A O 1
ATOM 2160 N N . MET A 1 264 ? -5.733 0.123 12.750 1.00 74.19 264 MET A N 1
ATOM 2161 C CA . MET A 1 264 ? -4.907 -0.697 13.627 1.00 74.19 264 MET A CA 1
ATOM 2162 C C . MET A 1 264 ? -3.767 0.133 14.189 1.00 74.19 264 MET A C 1
ATOM 2164 O O . MET A 1 264 ? -3.276 1.045 13.523 1.00 74.19 264 MET A O 1
ATOM 2168 N N . TYR A 1 265 ? -3.293 -0.214 15.386 1.00 80.88 265 TYR A N 1
ATOM 2169 C CA . TYR A 1 265 ? -2.056 0.369 15.896 1.00 80.88 265 TYR A CA 1
ATOM 2170 C C . TYR A 1 265 ? -1.157 -0.607 16.635 1.00 80.88 265 TYR A C 1
ATOM 2172 O O . TYR A 1 265 ? -1.607 -1.516 17.336 1.00 80.88 265 TYR A O 1
ATOM 2180 N N . HIS A 1 266 ? 0.143 -0.369 16.496 1.00 74.31 266 HIS A N 1
ATOM 2181 C CA . HIS A 1 266 ? 1.210 -1.238 16.967 1.00 74.31 266 HIS A CA 1
ATOM 2182 C C . HIS A 1 266 ? 2.187 -0.451 17.842 1.00 74.31 266 HIS A C 1
ATOM 2184 O O . HIS A 1 266 ? 2.299 0.773 17.741 1.00 74.31 266 HIS A O 1
ATOM 2190 N N . GLU A 1 267 ? 2.888 -1.156 18.734 1.00 76.19 267 GLU A N 1
ATOM 2191 C CA . GLU A 1 267 ? 4.026 -0.572 19.460 1.00 76.19 267 GLU A CA 1
ATOM 2192 C C . GLU A 1 267 ? 5.137 -0.144 18.509 1.00 76.19 267 GLU A C 1
ATOM 2194 O O . GLU A 1 267 ? 5.710 0.922 18.703 1.00 76.19 267 GLU A O 1
ATOM 2199 N N . ASP A 1 268 ? 5.375 -0.954 17.481 1.00 70.50 268 ASP A N 1
ATOM 2200 C CA . ASP A 1 268 ? 6.444 -0.789 16.511 1.00 70.50 268 ASP A CA 1
ATOM 2201 C C . ASP A 1 268 ? 5.916 -1.100 15.092 1.00 70.50 268 ASP A C 1
ATOM 2203 O O . ASP A 1 268 ? 4.996 -1.917 14.955 1.00 70.50 268 ASP A O 1
ATOM 2207 N N . PRO A 1 269 ? 6.430 -0.444 14.038 1.00 62.56 269 PRO A N 1
ATOM 2208 C CA . PRO A 1 269 ? 6.083 -0.742 12.649 1.00 62.56 269 PRO A CA 1
ATOM 2209 C C . PRO A 1 269 ? 6.375 -2.187 12.206 1.00 62.56 269 PRO A C 1
ATOM 2211 O O . PRO A 1 269 ? 5.649 -2.718 11.367 1.00 62.56 269 PRO A O 1
ATOM 2214 N N . LEU A 1 270 ? 7.403 -2.837 12.759 1.00 60.84 270 LEU A N 1
ATOM 2215 C CA . LEU A 1 270 ? 7.919 -4.154 12.365 1.00 60.84 270 LEU A CA 1
ATOM 2216 C C . LEU A 1 270 ? 7.523 -5.271 13.332 1.00 60.84 270 LEU A C 1
ATOM 2218 O O . LEU A 1 270 ? 8.314 -6.114 13.758 1.00 60.84 270 LEU A O 1
ATOM 2222 N N . VAL A 1 271 ? 6.244 -5.309 13.683 1.00 60.69 271 VAL A N 1
ATOM 2223 C CA . VAL A 1 271 ? 5.707 -6.339 14.568 1.00 60.69 271 VAL A CA 1
ATOM 2224 C C . VAL A 1 271 ? 5.293 -7.556 13.739 1.00 60.69 271 VAL A C 1
ATOM 2226 O O . VAL A 1 271 ? 4.153 -7.677 13.295 1.00 60.69 271 VAL A O 1
ATOM 2229 N N . SER A 1 272 ? 6.239 -8.470 13.507 1.00 48.53 272 SER A N 1
ATOM 2230 C CA . SER A 1 272 ? 6.024 -9.654 12.660 1.00 48.53 272 SER A CA 1
ATOM 2231 C C . SER A 1 272 ? 4.977 -10.635 13.221 1.00 48.53 272 SER A C 1
ATOM 2233 O O . SER A 1 272 ? 4.409 -11.438 12.492 1.00 48.53 272 SER A O 1
ATOM 2235 N N . HIS A 1 273 ? 4.665 -10.604 14.524 1.00 50.09 273 HIS A N 1
ATOM 2236 C CA . HIS A 1 273 ? 3.677 -11.532 15.097 1.00 50.09 273 HIS A CA 1
ATOM 2237 C C . HIS A 1 273 ? 2.946 -11.068 16.371 1.00 50.09 273 HIS A C 1
ATOM 2239 O O . HIS A 1 273 ? 2.142 -11.857 16.870 1.00 50.09 273 HIS A O 1
ATOM 2245 N N . LYS A 1 274 ? 3.150 -9.861 16.925 1.00 53.28 274 LYS A N 1
ATOM 2246 C CA . LYS A 1 274 ? 2.215 -9.385 17.967 1.00 53.28 274 LYS A CA 1
ATOM 2247 C C . LYS A 1 274 ? 0.965 -8.860 17.278 1.00 53.28 274 LYS A C 1
ATOM 2249 O O . LYS A 1 274 ? 1.057 -8.108 16.312 1.00 53.28 274 LYS A O 1
ATOM 2254 N N . GLU A 1 275 ? -0.186 -9.292 17.767 1.00 58.97 275 GLU A N 1
ATOM 2255 C CA . GLU A 1 275 ? -1.457 -8.735 17.334 1.00 58.97 275 GLU A CA 1
ATOM 2256 C C . GLU A 1 275 ? -1.405 -7.209 17.484 1.00 58.97 275 GLU A C 1
ATOM 2258 O O . GLU A 1 275 ? -0.764 -6.703 18.424 1.00 58.97 275 GLU A O 1
ATOM 2263 N N . PRO A 1 276 ? -2.027 -6.459 16.563 1.00 63.88 276 PRO A N 1
ATOM 2264 C CA . PRO A 1 276 ? -2.213 -5.034 16.772 1.00 63.88 276 PRO A CA 1
ATOM 2265 C C . PRO A 1 276 ? -2.819 -4.812 18.160 1.00 63.88 276 PRO A C 1
ATOM 2267 O O . PRO A 1 276 ? -3.710 -5.538 18.600 1.00 63.88 276 PRO A O 1
ATOM 2270 N N . LYS A 1 277 ? -2.344 -3.786 18.872 1.00 73.94 277 LYS A N 1
ATOM 2271 C CA . LYS A 1 277 ? -2.839 -3.466 20.222 1.00 73.94 277 LYS A CA 1
ATOM 2272 C C . LYS A 1 277 ? -4.346 -3.188 20.213 1.00 73.94 277 LYS A C 1
ATOM 2274 O O . LYS A 1 277 ? -5.033 -3.433 21.208 1.00 73.94 277 LYS A O 1
ATOM 2279 N N . ALA A 1 278 ? -4.850 -2.704 19.083 1.00 72.69 278 ALA A N 1
ATOM 2280 C CA . ALA A 1 278 ? -6.251 -2.794 18.720 1.00 72.69 278 ALA A CA 1
ATOM 2281 C C . ALA A 1 278 ? -6.391 -2.910 17.197 1.00 72.69 278 ALA A C 1
ATOM 2283 O O . ALA A 1 278 ? -5.654 -2.251 16.465 1.00 72.69 278 ALA A O 1
ATOM 2284 N N . THR A 1 279 ? -7.364 -3.706 16.755 1.00 72.06 279 THR A N 1
ATOM 2285 C CA . THR A 1 279 ? -7.947 -3.639 15.410 1.00 72.06 279 THR A CA 1
ATOM 2286 C C . THR A 1 279 ? -9.352 -3.110 15.565 1.00 72.06 279 THR A C 1
ATOM 2288 O O . THR A 1 279 ? -10.127 -3.672 16.337 1.00 72.06 279 THR A O 1
ATOM 2291 N N . ILE A 1 280 ? -9.664 -2.029 14.868 1.00 73.06 280 ILE A N 1
ATOM 2292 C CA . ILE A 1 280 ? -10.919 -1.318 15.038 1.00 73.06 280 ILE A CA 1
ATOM 2293 C C . ILE A 1 280 ? -11.523 -1.121 13.651 1.00 73.06 280 ILE A C 1
ATOM 2295 O O . ILE A 1 280 ? -10.865 -0.534 12.787 1.00 73.06 280 ILE A O 1
ATOM 2299 N N . PRO A 1 281 ? -12.736 -1.624 13.388 1.00 64.44 281 PRO A N 1
ATOM 2300 C CA . PRO A 1 281 ? -13.413 -1.332 12.139 1.00 64.44 281 PRO A CA 1
ATOM 2301 C C . PRO A 1 281 ? -13.601 0.180 11.990 1.00 64.44 281 PRO A C 1
ATOM 2303 O O . PRO A 1 281 ? -14.096 0.832 12.899 1.00 64.44 281 PRO A O 1
ATOM 2306 N N . VAL A 1 282 ? -13.242 0.748 10.844 1.00 63.91 282 VAL A N 1
ATOM 2307 C CA . VAL A 1 282 ? -13.394 2.183 10.547 1.00 63.91 282 VAL A CA 1
ATOM 2308 C C . VAL A 1 282 ? -14.854 2.609 10.675 1.00 63.91 282 VAL A C 1
ATOM 2310 O O . VAL A 1 282 ? -15.136 3.686 11.177 1.00 63.91 282 VAL A O 1
ATOM 2313 N N . SER A 1 283 ? -15.788 1.725 10.314 1.00 54.53 283 SER A N 1
ATOM 2314 C CA . SER A 1 283 ? -17.229 1.929 10.508 1.00 54.53 283 SER A CA 1
ATOM 2315 C C . SER A 1 283 ? -17.659 2.035 11.974 1.00 54.53 283 SER A C 1
ATOM 2317 O O . SER A 1 283 ? -18.791 2.413 12.244 1.00 54.53 283 SER A O 1
ATOM 2319 N N . GLU A 1 284 ? -16.801 1.627 12.905 1.00 63.94 284 GLU A N 1
ATOM 2320 C CA . GLU A 1 284 ? -17.022 1.710 14.348 1.00 63.94 284 GLU A CA 1
ATOM 2321 C C . GLU A 1 284 ? -16.218 2.856 14.981 1.00 63.94 284 GLU A C 1
ATOM 2323 O O . GLU A 1 284 ? -16.280 3.013 16.195 1.00 63.94 284 GLU A O 1
ATOM 2328 N N . ILE A 1 285 ? -15.472 3.642 14.191 1.00 72.38 285 ILE A N 1
ATOM 2329 C CA . ILE A 1 285 ? -14.696 4.790 14.669 1.00 72.38 285 ILE A CA 1
ATOM 2330 C C . ILE A 1 285 ? -15.463 6.069 14.387 1.00 72.38 285 ILE A C 1
ATOM 2332 O O . ILE A 1 285 ? -15.716 6.412 13.234 1.00 72.38 285 ILE A O 1
ATOM 2336 N N . ASN A 1 286 ? -15.730 6.828 15.441 1.00 72.06 286 ASN A N 1
ATOM 2337 C CA . ASN A 1 286 ? -15.976 8.253 15.318 1.00 72.06 286 ASN A CA 1
ATOM 2338 C C . ASN A 1 286 ? -14.674 9.026 15.586 1.00 72.06 286 ASN A C 1
ATOM 2340 O O . ASN A 1 286 ? -13.970 8.702 16.539 1.00 72.06 286 ASN A O 1
ATOM 2344 N N . ALA A 1 287 ? -14.358 10.038 14.778 1.00 76.88 287 ALA A N 1
ATOM 2345 C CA . ALA A 1 287 ? -13.221 10.930 14.979 1.00 76.88 287 ALA A CA 1
ATOM 2346 C C . ALA A 1 287 ? -13.704 12.378 15.056 1.00 76.88 287 ALA A C 1
ATOM 2348 O O . ALA A 1 287 ? -14.354 12.854 14.130 1.00 76.88 287 ALA A O 1
ATOM 2349 N N . VAL A 1 288 ? -13.346 13.069 16.137 1.00 73.75 288 VAL A N 1
ATOM 2350 C CA . VAL A 1 288 ? -13.722 14.463 16.400 1.00 73.75 288 VAL A CA 1
ATOM 2351 C C . VAL A 1 288 ? -12.462 15.283 16.636 1.00 73.75 288 VAL A C 1
ATOM 2353 O O . VAL A 1 288 ? -11.579 14.877 17.393 1.00 73.75 288 VAL A O 1
ATOM 2356 N N . PHE A 1 289 ? -12.367 16.447 16.000 1.00 75.50 289 PHE A N 1
ATOM 2357 C CA . PHE A 1 289 ? -11.267 17.380 16.226 1.00 75.50 289 PHE A CA 1
ATOM 2358 C C . PHE A 1 289 ? -11.385 18.003 17.621 1.00 75.50 289 PHE A C 1
ATOM 2360 O O . PHE A 1 289 ? -12.406 18.597 17.954 1.00 75.50 289 PHE A O 1
ATOM 2367 N N . CYS A 1 290 ? -10.357 17.856 18.458 1.00 72.31 290 CYS A N 1
ATOM 2368 C CA . CYS A 1 290 ? -10.377 18.357 19.836 1.00 72.31 290 CYS A CA 1
ATOM 2369 C C . CYS A 1 290 ? -9.020 18.928 20.293 1.00 72.31 290 CYS A C 1
ATOM 2371 O O . CYS A 1 290 ? -8.456 18.510 21.310 1.00 72.31 290 CYS A O 1
ATOM 2373 N N . PRO A 1 291 ? -8.476 19.915 19.563 1.00 76.75 291 PRO A N 1
ATOM 2374 C CA . PRO A 1 291 ? -7.127 20.423 19.782 1.00 76.75 291 PRO A CA 1
ATOM 2375 C C . PRO A 1 291 ? -6.924 21.010 21.182 1.00 76.75 291 PRO A C 1
ATOM 2377 O O . PRO A 1 291 ? -5.863 20.827 21.776 1.00 76.75 291 PRO A O 1
ATOM 2380 N N . GLU A 1 292 ? -7.957 21.647 21.735 1.00 72.25 292 GLU A N 1
ATOM 2381 C CA . GLU A 1 292 ? -7.948 22.229 23.081 1.00 72.25 292 GLU A CA 1
ATOM 2382 C C . GLU A 1 292 ? -7.822 21.160 24.175 1.00 72.25 292 GLU A C 1
ATOM 2384 O O . GLU A 1 292 ? -7.077 21.348 25.131 1.00 72.25 292 GLU A O 1
ATOM 2389 N N . LYS A 1 293 ? -8.476 19.999 24.006 1.00 67.06 293 LYS A N 1
ATOM 2390 C CA . LYS A 1 293 ? -8.415 18.884 24.970 1.00 67.06 293 LYS A CA 1
ATOM 2391 C C . LYS A 1 293 ? -7.037 18.220 25.008 1.00 67.06 293 LYS A C 1
ATOM 2393 O O . LYS A 1 293 ? -6.632 17.692 26.038 1.00 67.06 293 LYS A O 1
ATOM 2398 N N . ILE A 1 294 ? -6.338 18.212 23.875 1.00 73.06 294 ILE A N 1
ATOM 2399 C CA . ILE A 1 294 ? -5.060 17.510 23.694 1.00 73.06 294 ILE A CA 1
ATOM 2400 C C . ILE A 1 294 ? -3.868 18.464 23.888 1.00 73.06 294 ILE A C 1
ATOM 2402 O O . ILE A 1 294 ? -2.735 18.013 24.040 1.00 73.06 294 ILE A O 1
ATOM 2406 N N . GLY A 1 295 ? -4.099 19.782 23.874 1.00 73.94 295 GLY A N 1
ATOM 2407 C CA . GLY A 1 295 ? -3.023 20.775 23.853 1.00 73.94 295 GLY A CA 1
ATOM 2408 C C . GLY A 1 295 ? -2.205 20.727 22.557 1.00 73.94 295 GLY A C 1
ATOM 2409 O O . GLY A 1 295 ? -1.044 21.127 22.535 1.00 73.94 295 GLY A O 1
ATOM 2410 N N . ASN A 1 296 ? -2.787 20.208 21.471 1.00 77.12 296 ASN A N 1
ATOM 2411 C CA . ASN A 1 296 ? -2.136 20.097 20.171 1.00 77.12 296 ASN A CA 1
ATOM 2412 C C . ASN A 1 296 ? -3.120 20.471 19.062 1.00 77.12 296 ASN A C 1
ATOM 2414 O O . ASN A 1 296 ? -4.184 19.871 18.942 1.00 77.12 296 ASN A O 1
ATOM 2418 N N . LYS A 1 297 ? -2.730 21.413 18.198 1.00 78.12 297 LYS A N 1
ATOM 2419 C CA . LYS A 1 297 ? -3.548 21.912 17.080 1.00 78.12 297 LYS A CA 1
ATOM 2420 C C . LYS A 1 297 ? -3.983 20.850 16.060 1.00 78.12 297 LYS A C 1
ATOM 2422 O O . LYS A 1 297 ? -4.803 21.166 15.216 1.00 78.12 297 LYS A O 1
ATOM 2427 N N . HIS A 1 298 ? -3.442 19.634 16.103 1.00 78.31 298 HIS A N 1
ATOM 2428 C CA . HIS A 1 298 ? -3.813 18.499 15.248 1.00 78.31 298 HIS A CA 1
ATOM 2429 C C . HIS A 1 298 ? -4.469 17.355 16.039 1.00 78.31 298 HIS A C 1
ATOM 2431 O O . HIS A 1 298 ? -4.475 16.208 15.592 1.00 78.31 298 HIS A O 1
ATOM 2437 N N . GLY A 1 299 ? -4.967 17.652 17.241 1.00 76.00 299 GLY A N 1
ATOM 2438 C CA . GLY A 1 299 ? -5.570 16.685 18.143 1.00 76.00 299 GLY A CA 1
ATOM 2439 C C . GLY A 1 299 ? -6.927 16.166 17.667 1.00 76.00 299 GL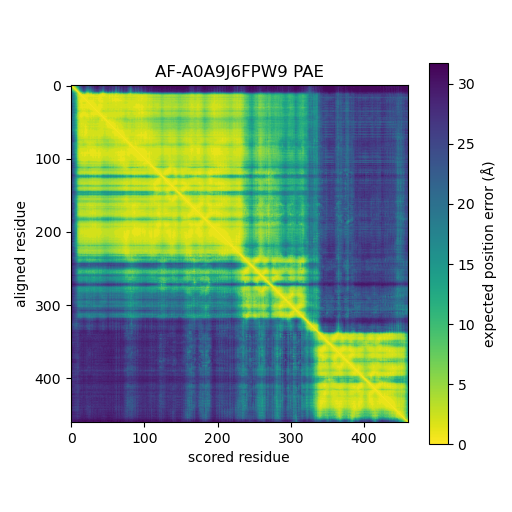Y A C 1
ATOM 2440 O O . GLY A 1 299 ? -7.833 16.940 17.363 1.00 76.00 299 GLY A O 1
ATOM 2441 N N . LEU A 1 300 ? -7.075 14.844 17.670 1.00 82.12 300 LEU A N 1
ATOM 2442 C CA . LEU A 1 300 ? -8.305 14.115 17.377 1.00 82.12 300 LEU A CA 1
ATOM 2443 C C . LEU A 1 300 ? -8.673 13.210 18.559 1.00 82.12 300 LEU A C 1
ATOM 2445 O O . LEU A 1 300 ? -7.830 12.475 19.075 1.00 82.12 300 LEU A O 1
ATOM 2449 N N . GLN A 1 301 ? -9.946 13.198 18.939 1.00 77.81 301 GLN A N 1
ATOM 2450 C CA . GLN A 1 301 ? -10.539 12.159 19.774 1.00 77.81 301 GLN A CA 1
ATOM 2451 C C . GLN A 1 301 ? -11.131 11.095 18.858 1.00 77.81 301 GLN A C 1
ATOM 2453 O O . GLN A 1 301 ? -11.947 11.406 17.996 1.00 77.81 301 GLN A O 1
ATOM 2458 N N . LEU A 1 302 ? -10.739 9.843 19.062 1.00 82.94 302 LEU A N 1
ATOM 2459 C CA . LEU A 1 302 ? -11.291 8.685 18.374 1.00 82.94 302 LEU A CA 1
ATOM 2460 C C . LEU A 1 302 ? -12.109 7.850 19.358 1.00 82.94 302 LEU A C 1
ATOM 2462 O O . LEU A 1 302 ? -11.597 7.464 20.408 1.00 82.94 302 LEU A O 1
ATOM 2466 N N . SER A 1 303 ? -13.350 7.544 18.998 1.00 75.81 303 SER A N 1
ATOM 2467 C CA . SER A 1 303 ? -14.307 6.790 19.814 1.00 75.81 303 SER A CA 1
ATOM 2468 C C . SER A 1 303 ? -14.687 5.503 19.084 1.00 75.81 303 SER A C 1
ATOM 2470 O O . SER A 1 303 ? -15.060 5.581 17.918 1.00 75.81 303 SER A O 1
ATOM 2472 N N . TYR A 1 304 ? -14.589 4.331 19.719 1.00 75.56 304 TYR A N 1
ATOM 2473 C CA . TYR A 1 304 ? -14.953 3.048 19.093 1.00 75.56 304 TYR A CA 1
ATOM 2474 C C . TYR A 1 304 ? -15.369 1.969 20.090 1.00 75.56 304 TYR A C 1
ATOM 2476 O O . TYR A 1 304 ? -14.891 1.958 21.214 1.00 75.56 304 TYR A O 1
ATOM 2484 N N . VAL A 1 305 ? -16.209 1.009 19.700 1.00 64.00 305 VAL A N 1
ATOM 2485 C CA . VAL A 1 305 ? -16.654 -0.063 20.612 1.00 64.00 305 VAL A CA 1
ATOM 2486 C C . VAL A 1 305 ? -15.602 -1.166 20.729 1.00 64.00 305 VAL A C 1
ATOM 2488 O O . VAL A 1 305 ? -15.111 -1.687 19.733 1.00 64.00 305 VAL A O 1
ATOM 2491 N N . LYS A 1 306 ? -15.276 -1.569 21.958 1.00 65.62 306 LYS A N 1
ATOM 2492 C CA . LYS A 1 306 ? -14.446 -2.744 22.238 1.00 65.62 306 LYS A CA 1
ATOM 2493 C C . LYS A 1 306 ? -14.948 -3.448 23.495 1.00 65.62 306 LYS A C 1
ATOM 2495 O O . LYS A 1 306 ? -15.174 -2.808 24.515 1.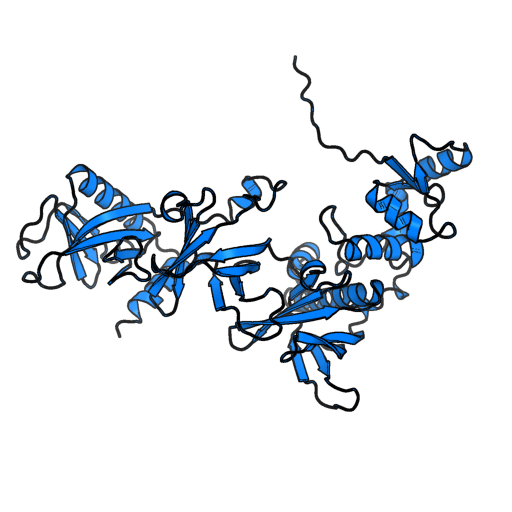00 65.62 306 LYS A O 1
ATOM 2500 N N . ASP A 1 307 ? -15.119 -4.765 23.410 1.00 68.44 307 ASP A N 1
ATOM 2501 C CA . ASP A 1 307 ? -15.632 -5.607 24.503 1.00 68.44 307 ASP A CA 1
ATOM 2502 C C . ASP A 1 307 ? -17.016 -5.143 25.014 1.00 68.44 307 ASP A C 1
ATOM 2504 O O . ASP A 1 307 ? -17.280 -5.112 26.212 1.00 68.44 307 ASP A O 1
ATOM 2508 N N . GLY A 1 308 ? -17.896 -4.719 24.097 1.00 57.16 308 GLY A N 1
ATOM 2509 C CA . GLY A 1 308 ? -19.266 -4.295 24.422 1.00 57.16 308 GLY A CA 1
ATOM 2510 C C . GLY A 1 308 ? -19.392 -2.900 25.041 1.00 57.16 308 GLY A C 1
ATOM 2511 O O . GLY A 1 308 ? -20.450 -2.574 25.565 1.00 57.16 308 GLY A O 1
ATOM 2512 N N . SER A 1 309 ? -18.337 -2.083 24.987 1.00 58.78 309 SER A N 1
ATOM 2513 C CA . SER A 1 309 ? -18.337 -0.727 25.540 1.00 58.78 309 SER A CA 1
ATOM 2514 C C . SER A 1 309 ? -17.546 0.240 24.648 1.00 58.78 309 SER A C 1
ATOM 2516 O O . SER A 1 309 ? -16.506 -0.126 24.094 1.00 58.78 309 SER A O 1
ATOM 2518 N N . THR A 1 310 ? -18.047 1.461 24.443 1.00 71.75 310 THR A N 1
ATOM 2519 C CA . THR A 1 310 ? -17.326 2.504 23.678 1.00 71.75 310 THR A CA 1
ATOM 2520 C C . THR A 1 310 ? -16.020 2.864 24.379 1.00 71.75 310 THR A C 1
ATOM 2522 O O . THR A 1 310 ? -16.025 2.978 25.587 1.00 71.75 310 THR A O 1
ATOM 2525 N N . ARG A 1 311 ? -14.916 3.025 23.645 1.00 73.88 311 ARG A N 1
ATOM 2526 C CA . ARG A 1 311 ? -13.572 3.420 24.083 1.00 73.88 311 ARG A CA 1
ATOM 2527 C C . ARG A 1 311 ? -13.170 4.720 23.408 1.00 73.88 311 ARG A C 1
ATOM 2529 O O . ARG A 1 311 ? -13.130 4.770 22.181 1.00 73.88 311 ARG A O 1
ATOM 2536 N N . ASN A 1 312 ? -12.770 5.710 24.197 1.00 77.94 312 ASN A N 1
ATOM 2537 C CA . ASN A 1 312 ? -12.145 6.938 23.706 1.00 77.94 312 ASN A CA 1
ATOM 2538 C C . ASN A 1 312 ? -10.611 6.843 23.740 1.00 77.94 312 ASN A C 1
ATOM 2540 O O . ASN A 1 312 ? -10.021 6.370 24.711 1.00 77.94 312 ASN A O 1
ATOM 2544 N N . ILE A 1 313 ? -9.943 7.301 22.685 1.00 80.31 313 ILE A N 1
ATOM 2545 C CA . ILE A 1 313 ? -8.494 7.529 22.653 1.00 80.31 313 ILE A CA 1
ATOM 2546 C C . ILE A 1 313 ? -8.212 8.873 21.991 1.00 80.31 313 ILE A C 1
ATOM 2548 O O . ILE A 1 313 ? -8.956 9.312 21.120 1.00 80.31 313 ILE A O 1
ATOM 2552 N N . PHE A 1 314 ? -7.105 9.501 22.361 1.00 79.94 314 PHE A N 1
ATOM 2553 C CA . PHE A 1 314 ? -6.713 10.794 21.813 1.00 79.94 314 PHE A CA 1
ATOM 2554 C C . PHE A 1 314 ? -5.446 10.626 20.988 1.00 79.94 314 PHE A C 1
ATOM 2556 O O . PHE A 1 314 ? -4.483 10.016 21.464 1.00 79.94 314 PHE A O 1
ATOM 2563 N N . VAL A 1 315 ? -5.455 11.129 19.754 1.00 81.94 315 VAL A N 1
ATOM 2564 C CA . VAL A 1 315 ? -4.337 11.022 18.815 1.00 81.94 315 VAL A CA 1
ATOM 2565 C C . VAL A 1 315 ? -3.946 12.375 18.235 1.00 81.94 315 VAL A C 1
ATOM 2567 O O . VAL A 1 315 ? -4.798 13.230 18.025 1.00 81.94 315 VAL A O 1
ATOM 2570 N N . TYR A 1 316 ? -2.660 12.574 17.950 1.00 78.94 316 TYR A N 1
ATOM 2571 C CA . TYR A 1 316 ? -2.178 13.749 17.217 1.00 78.94 316 TYR A CA 1
ATOM 2572 C C . TYR A 1 316 ? -0.914 13.428 16.404 1.00 78.94 316 TYR A C 1
ATOM 2574 O O . TYR A 1 316 ? -0.187 12.473 16.704 1.00 78.94 316 TYR A O 1
ATOM 2582 N N . SER A 1 317 ? -0.647 14.239 15.377 1.00 76.81 317 SER A N 1
ATOM 2583 C CA . SER A 1 317 ? 0.633 14.285 14.649 1.00 76.81 317 SER A CA 1
ATOM 2584 C C . SER A 1 317 ? 1.381 15.571 15.024 1.00 76.81 317 SER A C 1
ATOM 2586 O O . SER A 1 317 ? 0.762 16.608 15.259 1.00 76.81 317 SER A O 1
ATOM 2588 N N . GLU A 1 318 ? 2.710 15.499 15.131 1.00 69.19 318 GLU A N 1
ATOM 2589 C CA . GLU A 1 318 ? 3.560 16.660 15.456 1.00 69.19 318 GLU A CA 1
ATOM 2590 C C . GLU A 1 318 ? 3.777 17.591 14.261 1.00 69.19 318 GLU A C 1
ATOM 2592 O O . GLU A 1 318 ? 3.930 18.797 14.426 1.00 69.19 318 GLU A O 1
ATOM 2597 N N . ASP A 1 319 ? 3.780 17.035 13.055 1.00 62.47 319 ASP A N 1
ATOM 2598 C CA . ASP A 1 319 ? 4.168 17.711 11.822 1.00 62.47 319 ASP A CA 1
ATOM 2599 C C . ASP A 1 319 ? 2.980 18.248 11.012 1.00 62.47 319 ASP A C 1
ATOM 2601 O O . ASP A 1 319 ? 3.184 18.882 9.977 1.00 62.47 319 ASP A O 1
ATOM 2605 N N . GLY A 1 320 ? 1.740 18.015 11.462 1.00 47.75 320 GLY A N 1
ATOM 2606 C CA . GLY A 1 320 ? 0.532 18.541 10.819 1.00 47.75 320 GLY A CA 1
ATOM 2607 C C . GLY A 1 320 ? 0.334 18.079 9.379 1.00 47.75 320 GLY A C 1
ATOM 2608 O O . GLY A 1 320 ? -0.483 18.648 8.655 1.00 47.75 320 GLY A O 1
ATOM 2609 N N . LYS A 1 321 ? 1.085 17.062 8.937 1.00 47.50 321 LYS A N 1
ATOM 2610 C CA . LYS A 1 321 ? 1.024 16.576 7.565 1.00 47.50 321 LYS A CA 1
ATOM 2611 C C . LYS A 1 321 ? -0.335 15.930 7.337 1.00 47.50 321 LYS A C 1
ATOM 2613 O O . LYS A 1 321 ? -0.664 14.873 7.884 1.00 47.50 321 LYS A O 1
ATOM 2618 N N . VAL A 1 322 ? -1.138 16.585 6.512 1.00 45.53 322 VAL A N 1
ATOM 2619 C CA . VAL A 1 322 ? -2.358 16.023 5.935 1.00 45.53 322 VAL A CA 1
ATOM 2620 C C . VAL A 1 322 ? -1.943 14.760 5.174 1.00 45.53 322 VAL A C 1
ATOM 2622 O O . VAL A 1 322 ? -1.011 14.813 4.371 1.00 45.53 322 VAL A O 1
ATOM 2625 N N . ALA A 1 323 ? -2.566 13.604 5.443 1.00 44.75 323 ALA A N 1
ATOM 2626 C CA . ALA A 1 323 ? -2.404 12.513 4.485 1.00 44.75 323 ALA A CA 1
ATOM 2627 C C . ALA A 1 323 ? -3.102 12.933 3.220 1.00 44.75 323 ALA A C 1
ATOM 2629 O O . ALA A 1 323 ? -4.220 13.436 3.282 1.00 44.75 323 ALA A O 1
ATOM 2630 N N . PHE A 1 324 ? -2.441 12.663 2.106 1.00 46.28 324 PHE A N 1
ATOM 2631 C CA . PHE A 1 324 ? -2.922 12.977 0.774 1.00 46.28 324 PHE A CA 1
ATOM 2632 C C . PHE A 1 324 ? -2.932 14.484 0.469 1.00 46.28 324 PHE A C 1
ATOM 2634 O O . PHE A 1 324 ? -3.986 15.047 0.185 1.00 46.28 324 PHE A O 1
ATOM 2641 N N . PRO A 1 325 ? -1.759 15.145 0.416 1.00 42.12 325 PRO A N 1
ATOM 2642 C CA . PRO A 1 325 ? -1.666 16.511 -0.106 1.00 42.12 325 PRO A CA 1
ATOM 2643 C C . PRO A 1 325 ? -2.125 16.640 -1.579 1.00 42.12 325 PRO A C 1
ATOM 2645 O O . PRO A 1 325 ? -2.238 17.757 -2.074 1.00 42.12 325 PRO A O 1
ATOM 2648 N N . GLY A 1 326 ? -2.396 15.522 -2.274 1.00 38.41 326 GLY A N 1
ATOM 2649 C CA . GLY A 1 326 ? -2.856 15.474 -3.667 1.00 38.41 326 GLY A CA 1
ATOM 2650 C C . GLY A 1 326 ? -4.221 14.814 -3.925 1.00 38.41 326 GLY A C 1
ATOM 2651 O O . GLY A 1 326 ? -4.647 14.789 -5.079 1.00 38.41 326 GLY A O 1
ATOM 2652 N N . ALA A 1 327 ? -4.925 14.283 -2.914 1.00 46.16 327 ALA A N 1
ATOM 2653 C CA . ALA A 1 327 ? -6.266 13.722 -3.135 1.00 46.16 327 ALA A CA 1
ATOM 2654 C C . ALA A 1 327 ? -7.321 14.834 -3.160 1.00 46.16 327 ALA A C 1
ATOM 2656 O O . ALA A 1 327 ? -7.287 15.761 -2.351 1.00 46.16 327 ALA A O 1
ATOM 2657 N N . LYS A 1 328 ? -8.289 14.737 -4.077 1.00 41.16 328 LYS A N 1
ATOM 2658 C CA . LYS A 1 328 ? -9.424 15.668 -4.097 1.00 41.16 328 LYS A CA 1
ATOM 2659 C C . LYS A 1 328 ? -10.358 15.344 -2.935 1.00 41.16 328 LYS A C 1
ATOM 2661 O O . LYS A 1 328 ? -10.641 14.177 -2.682 1.00 41.16 328 LYS A O 1
ATOM 2666 N N . GLU A 1 329 ? -10.907 16.370 -2.293 1.00 41.41 329 GLU A N 1
ATOM 2667 C CA . GLU A 1 329 ? -11.846 16.243 -1.169 1.00 41.41 329 GLU A CA 1
ATOM 2668 C C . GLU A 1 329 ? -12.986 15.250 -1.462 1.00 41.41 329 GLU A C 1
ATOM 2670 O O . GLU A 1 329 ? -13.267 14.366 -0.659 1.00 41.41 329 GLU A O 1
ATOM 2675 N N . SER A 1 330 ? -13.542 15.273 -2.679 1.00 43.50 330 SER A N 1
ATOM 2676 C CA . SER A 1 330 ? -14.591 14.347 -3.135 1.00 43.50 330 SER A CA 1
ATOM 2677 C C . SER A 1 330 ? -14.204 12.858 -3.105 1.00 43.50 330 SER A C 1
ATOM 2679 O O . SER A 1 330 ? -15.081 12.001 -3.083 1.00 43.50 330 SER A O 1
ATOM 2681 N N . GLN A 1 331 ? -12.909 12.536 -3.134 1.00 43.78 331 GLN A N 1
ATOM 2682 C CA . GLN A 1 331 ? -12.379 11.168 -3.038 1.00 43.78 331 GLN A CA 1
ATOM 2683 C C . GLN A 1 331 ? -12.216 10.724 -1.575 1.00 43.78 331 GLN A C 1
ATOM 2685 O O . GLN A 1 331 ? -12.226 9.530 -1.279 1.00 43.78 331 GLN A O 1
ATOM 2690 N N . LEU A 1 332 ? -12.090 11.688 -0.660 1.00 43.12 332 LEU A N 1
ATOM 2691 C CA . LEU A 1 332 ? -11.907 11.466 0.773 1.00 43.12 332 LEU A CA 1
ATOM 2692 C C . LEU A 1 332 ? -13.244 11.455 1.529 1.00 43.12 332 LEU A C 1
ATOM 2694 O O . LEU A 1 332 ? -13.383 10.701 2.486 1.00 43.12 332 LEU A O 1
ATOM 2698 N N . VAL A 1 333 ? -14.245 12.213 1.063 1.00 42.59 333 VAL A N 1
ATOM 2699 C CA . VAL A 1 333 ? -15.590 12.340 1.667 1.00 42.59 333 VAL A CA 1
ATOM 2700 C C . VAL A 1 333 ? -16.278 10.999 1.985 1.00 42.59 333 VAL A C 1
ATOM 2702 O O . VAL A 1 333 ? -16.832 10.885 3.077 1.00 42.59 333 VAL A O 1
ATOM 2705 N N . PRO A 1 334 ? -16.222 9.951 1.135 1.00 42.22 334 PRO A N 1
ATOM 2706 C CA . PRO A 1 334 ? -16.824 8.652 1.463 1.00 42.22 334 PRO A CA 1
ATOM 2707 C C . PRO A 1 334 ? -16.169 7.919 2.649 1.00 42.22 334 PRO A C 1
ATOM 2709 O O . PRO A 1 334 ? -16.717 6.930 3.128 1.00 42.22 334 PRO A O 1
ATOM 2712 N N . HIS A 1 335 ? -15.000 8.383 3.100 1.00 40.34 335 HIS A N 1
ATOM 2713 C CA . HIS A 1 335 ? -14.165 7.763 4.131 1.00 40.34 335 HIS A CA 1
ATOM 2714 C C . HIS A 1 335 ? -14.079 8.603 5.419 1.00 40.34 335 HIS A C 1
ATOM 2716 O O . HIS A 1 335 ? -13.328 8.245 6.326 1.00 40.34 335 HIS A O 1
ATOM 2722 N N . LEU A 1 336 ? -14.808 9.724 5.502 1.00 43.03 336 LEU A N 1
ATOM 2723 C CA . LEU A 1 336 ? -14.835 10.580 6.689 1.00 43.03 336 LEU A CA 1
ATOM 2724 C C . LEU A 1 336 ? -15.700 9.963 7.800 1.00 43.03 336 LEU A C 1
ATOM 2726 O O . LEU A 1 336 ? -16.743 9.359 7.541 1.00 43.03 336 LEU A O 1
ATOM 2730 N N . THR A 1 337 ? -15.271 10.143 9.048 1.00 39.69 337 THR A N 1
ATOM 2731 C CA . THR A 1 337 ? -16.088 9.882 10.241 1.00 39.69 337 THR A CA 1
ATOM 2732 C C . THR A 1 337 ? -17.232 10.896 10.333 1.00 39.69 337 THR A C 1
ATOM 2734 O O . THR A 1 337 ? -17.202 11.939 9.682 1.00 39.69 337 THR A O 1
ATOM 2737 N N . ARG A 1 338 ? -18.273 10.588 11.112 1.00 48.28 338 ARG A N 1
ATOM 2738 C CA . ARG A 1 338 ? -19.446 11.457 11.283 1.00 48.28 338 ARG A CA 1
ATOM 2739 C C . ARG A 1 338 ? -19.451 12.060 12.678 1.00 48.28 338 ARG A C 1
ATOM 2741 O O . ARG A 1 338 ? -19.422 11.301 13.636 1.00 48.28 338 ARG A O 1
ATOM 2748 N N . ASP A 1 339 ? -19.567 13.381 12.783 1.00 47.03 339 ASP A N 1
ATOM 2749 C CA . ASP A 1 339 ? -19.757 14.051 14.074 1.00 47.03 339 ASP A CA 1
ATOM 2750 C C . ASP A 1 339 ? -20.963 13.475 14.835 1.00 47.03 339 ASP A C 1
ATOM 2752 O O . ASP A 1 339 ? -21.929 12.989 14.231 1.00 47.03 339 ASP A O 1
ATOM 2756 N N . PHE A 1 340 ? -20.932 13.556 16.172 1.00 56.78 340 PHE A N 1
ATOM 2757 C CA . PHE A 1 340 ? -22.111 13.226 16.970 1.00 56.78 340 PHE A CA 1
ATOM 2758 C C . PHE A 1 340 ? -23.274 14.126 16.544 1.00 56.78 340 PHE A C 1
ATOM 2760 O O . PHE A 1 340 ? -23.122 15.338 16.408 1.00 56.78 340 PHE A O 1
ATOM 2767 N N . LEU A 1 341 ? -24.462 13.541 16.382 1.00 67.62 341 LEU A N 1
ATOM 2768 C CA . LEU A 1 341 ? -25.661 14.293 16.009 1.00 67.62 341 LEU A CA 1
ATOM 2769 C C . LEU A 1 341 ? -26.000 15.360 17.059 1.00 67.62 341 LEU A C 1
ATOM 2771 O O . LEU A 1 341 ? -26.588 16.387 16.722 1.00 67.62 341 LEU A O 1
ATOM 2775 N N . ARG A 1 342 ? -25.650 15.092 18.326 1.00 80.12 342 ARG A N 1
ATOM 2776 C CA . ARG A 1 342 ? -25.683 16.034 19.451 1.00 80.12 342 ARG A CA 1
ATOM 2777 C C . ARG A 1 342 ? -24.897 15.482 20.640 1.00 80.12 342 ARG A C 1
ATOM 2779 O O . ARG A 1 342 ? -24.880 14.272 20.864 1.00 80.12 342 ARG A O 1
ATOM 2786 N N . GLU A 1 343 ? -24.331 16.366 21.449 1.00 81.94 343 GLU A N 1
ATOM 2787 C CA . GLU A 1 343 ? -23.809 16.045 22.776 1.00 81.94 343 GLU A CA 1
ATOM 2788 C C . GLU A 1 343 ? -24.112 17.163 23.780 1.00 81.94 343 GLU A C 1
ATOM 2790 O O . GLU A 1 343 ? -24.438 18.281 23.381 1.00 81.94 343 GLU A O 1
ATOM 2795 N N . GLY A 1 344 ? -24.088 16.857 25.077 1.00 82.88 344 GLY A N 1
ATOM 2796 C CA . GLY A 1 344 ? -24.458 17.823 26.112 1.00 82.88 344 GLY A CA 1
ATOM 2797 C C . GLY A 1 344 ? -24.780 17.198 27.467 1.00 82.88 344 GLY A C 1
ATOM 2798 O O . GLY A 1 344 ? -24.998 15.991 27.586 1.00 82.88 344 GLY A O 1
ATOM 2799 N N . TRP A 1 345 ? -24.832 18.026 28.510 1.00 91.56 345 TRP A N 1
ATOM 2800 C CA . TRP A 1 345 ? -25.228 17.590 29.847 1.00 91.56 345 TRP A CA 1
ATOM 2801 C C . TRP A 1 345 ? -26.742 17.409 29.945 1.00 91.56 345 TRP A C 1
ATOM 2803 O O . TRP A 1 345 ? -27.503 18.301 29.597 1.00 91.56 345 TRP A O 1
ATOM 2813 N N . LEU A 1 346 ? -27.179 16.274 30.493 1.00 94.38 346 LEU A N 1
ATOM 2814 C CA . LEU A 1 346 ? -28.575 16.040 30.861 1.00 94.38 346 LEU A CA 1
ATOM 2815 C C . LEU A 1 346 ? -28.664 15.440 32.263 1.00 94.38 346 LEU A C 1
ATOM 2817 O O . LEU A 1 346 ? -27.821 14.647 32.698 1.00 94.38 346 LEU A O 1
ATOM 2821 N N . TRP A 1 347 ? -29.740 15.772 32.961 1.00 92.50 347 TRP A N 1
ATOM 2822 C CA . TRP A 1 347 ? -30.184 15.044 34.139 1.00 92.50 347 TRP A CA 1
ATOM 2823 C C . TRP A 1 347 ? -30.943 13.798 33.705 1.00 92.50 347 TRP A C 1
ATOM 2825 O O . TRP A 1 347 ? -31.758 13.848 32.790 1.00 92.50 347 TRP A O 1
ATOM 2835 N N . LYS A 1 348 ? -30.694 12.668 34.366 1.00 91.06 348 LYS A N 1
ATOM 2836 C CA . LYS A 1 348 ? -31.432 11.420 34.143 1.00 91.06 348 LYS A CA 1
ATOM 2837 C C . LYS A 1 348 ? -31.902 10.811 35.452 1.00 91.06 348 LYS A C 1
ATOM 2839 O O . LYS A 1 348 ? -31.163 10.776 36.436 1.00 91.06 348 LYS A O 1
ATOM 2844 N N . SER A 1 349 ? -33.095 10.232 35.436 1.00 87.38 349 SER A N 1
ATOM 2845 C CA . SER A 1 349 ? -33.584 9.363 36.515 1.00 87.38 349 SER A CA 1
ATOM 2846 C C . SER A 1 349 ? -33.044 7.926 36.394 1.00 87.38 349 SER A C 1
ATO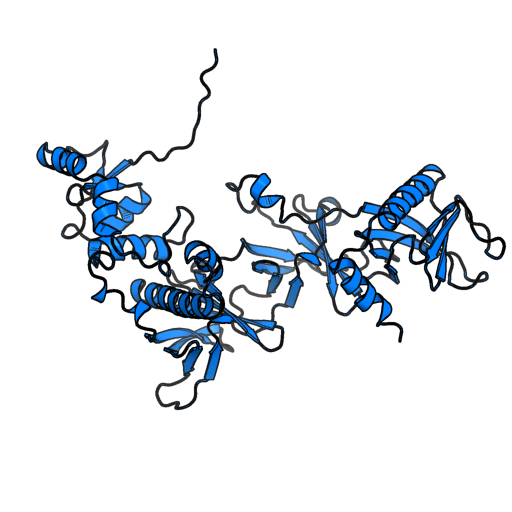M 2848 O O . SER A 1 349 ? -32.484 7.515 35.363 1.00 87.38 349 SER A O 1
ATOM 2850 N N . GLY A 1 350 ? -33.139 7.154 37.478 1.00 82.19 350 GLY A N 1
ATOM 2851 C CA . GLY A 1 350 ? -32.981 5.697 37.440 1.00 82.19 350 GLY A CA 1
ATOM 2852 C C . GLY A 1 350 ? -34.225 4.999 36.864 1.00 82.19 350 GLY A C 1
ATOM 2853 O O . GLY A 1 350 ? -35.154 5.665 36.416 1.00 82.19 350 GLY A O 1
ATOM 2854 N N . PRO A 1 351 ? -34.234 3.659 36.752 1.00 80.06 351 PRO A N 1
ATOM 2855 C CA . PRO A 1 351 ? -35.395 2.924 36.243 1.00 80.06 351 PRO A CA 1
ATOM 2856 C C . PRO A 1 351 ? -36.631 3.031 37.146 1.00 80.06 351 PRO A C 1
ATOM 2858 O O . PRO A 1 351 ? -37.740 2.834 36.654 1.00 80.06 351 PRO A O 1
ATOM 2861 N N . ARG A 1 352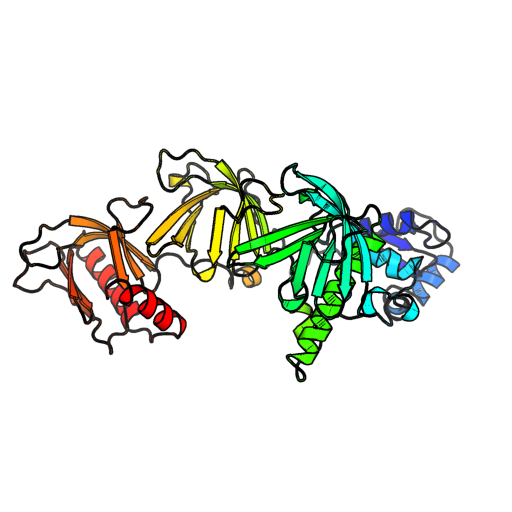 ? -36.459 3.324 38.441 1.00 82.00 352 ARG A N 1
ATOM 2862 C CA . ARG A 1 352 ? -37.554 3.434 39.408 1.00 82.00 352 ARG A CA 1
ATOM 2863 C C . ARG A 1 352 ? -37.848 4.902 39.726 1.00 82.00 352 ARG A C 1
ATOM 2865 O O . ARG A 1 352 ? -36.909 5.693 39.816 1.00 82.00 352 ARG A O 1
ATOM 2872 N N . PRO A 1 353 ? -39.112 5.269 39.995 1.00 77.88 353 PRO A N 1
ATOM 2873 C CA . PRO A 1 353 ? -39.471 6.662 40.265 1.00 77.88 353 PRO A CA 1
ATOM 2874 C C . PRO A 1 353 ? -38.804 7.279 41.503 1.00 77.88 353 PRO A C 1
ATOM 2876 O O . PRO A 1 353 ? -38.596 8.488 41.557 1.00 77.88 353 PRO A O 1
ATOM 2879 N N . ALA A 1 354 ? -38.428 6.447 42.479 1.00 78.12 354 ALA A N 1
ATOM 2880 C CA . ALA A 1 354 ? -37.730 6.875 43.689 1.00 78.12 354 ALA A CA 1
ATOM 2881 C C . ALA A 1 354 ? -36.215 7.096 43.495 1.00 78.12 354 ALA A C 1
ATOM 2883 O O . ALA A 1 354 ? -35.559 7.629 44.393 1.00 78.12 354 ALA A O 1
ATOM 2884 N N . ASP A 1 355 ? -35.639 6.681 42.361 1.00 82.44 355 ASP A N 1
ATOM 2885 C CA . ASP A 1 355 ? -34.199 6.780 42.134 1.00 82.44 355 ASP A CA 1
ATOM 2886 C C . ASP A 1 355 ? -33.763 8.252 41.990 1.00 82.44 355 ASP A C 1
ATOM 2888 O O . ASP A 1 355 ? -34.406 9.054 41.311 1.00 82.44 355 ASP A O 1
ATOM 2892 N N . GLN A 1 356 ? -32.626 8.604 42.595 1.00 82.88 356 GLN A N 1
ATOM 2893 C CA . GLN A 1 356 ? -32.075 9.959 42.518 1.00 82.88 356 GLN A CA 1
ATOM 2894 C C . GLN A 1 356 ? -31.692 10.348 41.084 1.00 82.88 356 GLN A C 1
ATOM 2896 O O . GLN A 1 356 ? -31.138 9.543 40.324 1.00 82.88 356 GLN A O 1
ATOM 2901 N N . HIS A 1 357 ? -31.928 11.616 40.741 1.00 86.62 357 HIS A N 1
ATOM 2902 C CA . HIS A 1 357 ? -31.472 12.192 39.482 1.00 86.62 357 HIS A CA 1
ATOM 2903 C C . HIS A 1 357 ? -29.954 12.336 39.479 1.00 86.62 357 HIS A C 1
ATOM 2905 O O . HIS A 1 357 ? -29.346 12.735 40.470 1.00 86.62 357 HIS A O 1
ATOM 2911 N N . ARG A 1 358 ? -29.332 12.014 38.346 1.00 90.81 358 ARG A N 1
ATOM 2912 C CA . ARG A 1 358 ? -27.889 12.170 38.147 1.00 90.81 358 ARG A CA 1
ATOM 2913 C C . ARG A 1 358 ? -27.627 12.963 36.883 1.00 90.81 358 ARG A C 1
ATOM 2915 O O . ARG A 1 358 ? -28.224 12.664 35.850 1.00 90.81 358 ARG A O 1
ATOM 2922 N N . ARG A 1 359 ? -26.705 13.918 36.964 1.00 92.69 359 ARG A N 1
ATOM 2923 C CA . ARG A 1 359 ? -26.191 14.647 35.805 1.00 92.69 359 ARG A CA 1
ATOM 2924 C C . ARG A 1 359 ? -25.160 13.783 35.081 1.00 92.69 359 ARG A C 1
ATOM 2926 O O . ARG A 1 359 ? -24.309 13.159 35.726 1.00 92.69 359 ARG A O 1
ATOM 2933 N N . ARG A 1 360 ? -25.294 13.677 33.761 1.00 91.12 360 ARG A N 1
ATOM 2934 C CA . ARG A 1 360 ? -24.443 12.855 32.890 1.00 91.12 360 ARG A CA 1
ATOM 2935 C C . ARG A 1 360 ? -24.216 13.557 31.552 1.00 91.12 360 ARG A C 1
ATOM 2937 O O . ARG A 1 360 ? -25.101 14.274 31.089 1.00 91.12 360 ARG A O 1
ATOM 2944 N N . TRP A 1 361 ? -23.051 13.345 30.947 1.00 82.31 361 TRP A N 1
ATOM 2945 C CA . TRP A 1 361 ? -22.738 13.840 29.606 1.00 82.31 361 TRP A CA 1
ATOM 2946 C C . TRP A 1 361 ? -23.270 12.863 28.567 1.00 82.31 361 TRP A C 1
ATOM 2948 O O . TRP A 1 361 ? -22.856 11.700 28.545 1.00 82.31 361 TRP A O 1
ATOM 2958 N N . PHE A 1 362 ? -24.202 13.310 27.735 1.00 86.06 362 PHE A N 1
ATOM 2959 C CA . PHE A 1 362 ? -24.803 12.498 26.691 1.00 86.06 362 PHE A CA 1
ATOM 2960 C C . PHE A 1 362 ? -24.149 12.757 25.343 1.00 86.06 362 PHE A C 1
ATOM 2962 O O . PHE A 1 362 ? -23.895 13.903 24.994 1.00 86.06 362 PHE A O 1
ATOM 2969 N N . THR A 1 363 ? -23.954 11.696 24.567 1.00 69.56 363 THR A N 1
ATOM 2970 C CA . THR A 1 363 ? -23.534 11.752 23.163 1.00 69.56 363 THR A CA 1
ATOM 2971 C C . THR A 1 363 ? -24.501 10.924 22.320 1.00 69.56 363 THR A C 1
ATOM 2973 O O . THR A 1 363 ? -24.910 9.826 22.711 1.00 69.56 363 THR A O 1
ATOM 2976 N N . LEU A 1 364 ? -24.928 11.472 21.182 1.00 77.69 364 LEU A N 1
ATOM 2977 C CA . LEU A 1 364 ? -25.804 10.806 20.223 1.00 77.69 364 LEU A CA 1
ATOM 2978 C C . LEU A 1 364 ? -25.012 10.462 18.962 1.00 77.69 364 LEU A C 1
ATOM 2980 O O . LEU A 1 364 ? -24.816 11.300 18.083 1.00 77.69 364 LEU A O 1
ATOM 2984 N N . ASP A 1 365 ? -24.573 9.212 18.894 1.00 71.25 365 ASP A N 1
ATOM 2985 C CA . ASP A 1 365 ? -23.874 8.640 17.749 1.00 71.25 365 ASP A CA 1
ATOM 2986 C C . ASP A 1 365 ? -24.857 7.834 16.904 1.00 71.25 365 ASP A C 1
ATOM 2988 O O . ASP A 1 365 ? -25.187 6.689 17.221 1.00 71.25 365 ASP A O 1
ATOM 2992 N N . ASP A 1 366 ? -25.377 8.466 15.855 1.00 76.25 366 ASP A N 1
ATOM 2993 C CA . ASP A 1 366 ? -26.379 7.892 14.963 1.00 76.25 366 ASP A CA 1
ATOM 2994 C C . ASP A 1 366 ? -27.631 7.379 15.714 1.00 76.25 366 ASP A C 1
ATOM 2996 O O . ASP A 1 366 ? -28.514 8.169 16.049 1.00 76.25 366 ASP A O 1
ATOM 3000 N N . ARG A 1 367 ? -27.719 6.073 16.013 1.00 82.25 367 ARG A N 1
ATOM 3001 C CA . ARG A 1 367 ? -28.803 5.458 16.811 1.00 82.25 367 ARG A CA 1
ATOM 3002 C C . ARG A 1 367 ? -28.412 5.091 18.240 1.00 82.25 367 ARG A C 1
ATOM 3004 O O . ARG A 1 367 ? -29.235 4.531 18.964 1.00 82.25 367 ARG A O 1
ATOM 3011 N N . LYS A 1 368 ? -27.177 5.351 18.659 1.00 78.44 368 LYS A N 1
ATOM 3012 C CA . LYS A 1 368 ? -26.688 5.064 20.009 1.00 78.44 368 LYS A CA 1
ATOM 3013 C C . LYS A 1 368 ? -26.670 6.341 20.823 1.00 78.44 368 LYS A C 1
ATOM 3015 O O . LYS A 1 368 ? -25.870 7.241 20.588 1.00 78.44 368 LYS A O 1
ATOM 3020 N N . TRP A 1 369 ? -27.540 6.392 21.817 1.00 88.56 369 TRP A N 1
ATOM 3021 C CA . TRP A 1 369 ? -27.570 7.476 22.778 1.00 88.56 369 TRP A CA 1
ATOM 3022 C C . TRP A 1 369 ? -26.913 7.023 24.075 1.00 88.56 369 TRP A C 1
ATOM 3024 O O . TRP A 1 369 ? -27.419 6.150 24.785 1.00 88.56 369 TRP A O 1
ATOM 3034 N N . MET A 1 370 ? -25.735 7.566 24.340 1.00 83.44 370 MET A N 1
ATOM 3035 C CA . MET A 1 370 ? -24.818 7.098 25.374 1.00 83.44 370 MET A CA 1
ATOM 3036 C C . MET A 1 370 ? -24.678 8.158 26.455 1.00 83.44 370 MET A C 1
ATOM 3038 O O . MET A 1 370 ? -24.759 9.345 26.149 1.00 83.44 370 MET A O 1
ATOM 3042 N N . TYR A 1 371 ? -24.448 7.754 27.706 1.00 80.88 371 TYR A N 1
ATOM 3043 C CA . TYR A 1 371 ? -24.228 8.702 28.799 1.00 80.88 371 TYR A CA 1
ATOM 3044 C C . TYR A 1 371 ? -23.033 8.362 29.679 1.00 80.88 371 TYR A C 1
ATOM 3046 O O . TYR A 1 371 ? -22.805 7.205 30.028 1.00 80.88 371 TYR A O 1
ATOM 3054 N N . HIS A 1 372 ? -22.318 9.401 30.097 1.00 79.94 372 HIS A N 1
ATOM 3055 C CA . HIS A 1 372 ? -21.031 9.332 30.782 1.00 79.94 372 HIS A CA 1
ATOM 3056 C C . HIS A 1 372 ? -21.080 10.117 32.091 1.00 79.94 372 HIS A C 1
ATOM 3058 O O . HIS A 1 372 ? -21.930 10.992 32.274 1.00 79.94 372 HIS A O 1
ATOM 3064 N N . GLU A 1 373 ? -20.212 9.773 33.036 1.00 69.19 373 GLU A N 1
ATOM 3065 C CA . GLU A 1 373 ? -20.044 10.568 34.252 1.00 69.19 373 GLU A CA 1
ATOM 3066 C C . GLU A 1 373 ? -19.205 11.810 33.966 1.00 69.19 373 GLU A C 1
ATOM 3068 O O . GLU A 1 373 ? -19.594 12.893 34.400 1.00 69.19 373 GLU A O 1
ATOM 3073 N N . ASP A 1 374 ? -18.165 11.653 33.148 1.00 64.38 374 ASP A N 1
ATOM 3074 C CA . ASP A 1 374 ? -17.325 12.722 32.613 1.00 64.38 374 ASP A CA 1
ATOM 3075 C C . ASP A 1 374 ? -17.288 12.683 31.066 1.00 64.38 374 ASP A C 1
ATOM 3077 O O . ASP A 1 374 ? -17.279 11.592 30.489 1.00 64.38 374 ASP A O 1
ATOM 3081 N N . PRO A 1 375 ? -17.254 13.830 30.358 1.00 51.00 375 PRO A N 1
ATOM 3082 C CA . PRO A 1 375 ? -17.160 13.867 28.894 1.00 51.00 375 PRO A CA 1
ATOM 3083 C C . PRO A 1 375 ? -15.933 13.157 28.295 1.00 51.00 375 PRO A C 1
ATOM 3085 O O . PRO A 1 375 ? -15.937 12.841 27.105 1.00 51.00 375 PRO A O 1
ATOM 3088 N N . LEU A 1 376 ? -14.875 12.933 29.083 1.00 46.44 376 LEU A N 1
ATOM 3089 C CA . LEU A 1 376 ? -13.654 12.231 28.675 1.00 46.44 376 LEU A CA 1
ATOM 3090 C C . LEU A 1 376 ? -13.652 10.750 29.069 1.00 46.44 376 LEU A C 1
ATOM 3092 O O . LEU A 1 376 ? -12.654 10.064 28.838 1.00 46.44 376 LEU A O 1
ATOM 3096 N N . ASP A 1 377 ? -14.737 10.247 29.665 1.00 47.34 377 ASP A N 1
ATOM 3097 C CA . ASP A 1 377 ? -14.804 8.867 30.128 1.00 47.34 377 ASP A CA 1
ATOM 3098 C C . ASP A 1 377 ? -14.462 7.888 29.008 1.00 47.34 377 ASP A C 1
ATOM 3100 O O . ASP A 1 377 ? -14.937 7.982 27.874 1.00 47.34 377 ASP A O 1
ATOM 3104 N N . ALA A 1 378 ? -13.657 6.890 29.371 1.00 34.69 378 ALA A N 1
ATOM 3105 C CA . ALA A 1 378 ? -13.284 5.813 28.476 1.00 34.69 378 ALA A CA 1
ATOM 3106 C C . ALA A 1 378 ? -14.516 5.096 27.937 1.00 34.69 378 ALA A C 1
ATOM 3108 O O . ALA A 1 378 ? -14.509 4.795 26.757 1.00 34.69 378 ALA A O 1
ATOM 3109 N N . TYR A 1 379 ? -15.513 4.854 28.801 1.00 49.22 379 TYR A N 1
ATOM 3110 C CA . TYR A 1 379 ? -16.697 4.042 28.545 1.00 49.22 379 TYR A CA 1
ATOM 3111 C C . TYR A 1 379 ? -17.976 4.728 29.033 1.00 49.22 379 TYR A C 1
ATOM 3113 O O . TYR A 1 379 ? -17.974 5.303 30.127 1.00 49.22 379 TYR A O 1
ATOM 3121 N N . PRO A 1 380 ? -19.094 4.617 28.298 1.00 60.16 380 PRO A N 1
ATOM 3122 C CA . PRO A 1 380 ? -20.377 5.107 28.763 1.00 60.16 380 PRO A CA 1
ATOM 3123 C C . PRO A 1 380 ? -20.853 4.296 29.967 1.00 60.16 380 PRO A C 1
ATOM 3125 O O . PRO A 1 380 ? -20.750 3.072 30.022 1.00 60.16 380 PRO A O 1
ATOM 3128 N N . LYS A 1 381 ? -21.463 4.984 30.932 1.00 75.12 381 LYS A N 1
ATOM 3129 C CA . LYS A 1 381 ? -22.185 4.359 32.050 1.00 75.12 381 LYS A CA 1
ATOM 3130 C C . LYS A 1 381 ? -23.464 3.659 31.586 1.00 75.12 381 LYS A C 1
ATOM 3132 O O . LYS A 1 381 ? -24.065 2.903 32.350 1.00 75.12 381 LYS A O 1
ATOM 3137 N N . GLY A 1 382 ? -23.933 3.956 30.381 1.00 77.00 382 GLY A N 1
ATOM 3138 C CA . GLY A 1 382 ? -24.986 3.199 29.733 1.00 77.00 382 GLY A CA 1
ATOM 3139 C C . GLY A 1 382 ? -25.258 3.672 28.319 1.00 77.00 382 GLY A C 1
ATOM 3140 O O . GLY A 1 382 ? -24.966 4.808 27.947 1.00 77.00 382 GLY A O 1
ATOM 3141 N N . GLU A 1 383 ? -25.840 2.760 27.555 1.00 83.00 383 GLU A N 1
ATOM 3142 C CA . GLU A 1 383 ? -26.131 2.927 26.139 1.00 83.00 383 GLU A CA 1
ATOM 3143 C C . GLU A 1 383 ? -27.611 2.632 25.895 1.00 83.00 383 GLU A C 1
ATOM 3145 O O . GLU A 1 383 ? -28.186 1.689 26.456 1.00 83.00 383 GLU A O 1
ATOM 3150 N N . ILE A 1 384 ? -28.240 3.471 25.079 1.00 86.88 384 ILE A N 1
ATOM 3151 C CA . ILE A 1 384 ? -29.646 3.377 24.707 1.00 86.88 384 ILE A CA 1
ATOM 3152 C C . ILE A 1 384 ? -29.699 3.329 23.184 1.00 86.88 384 ILE A C 1
ATOM 3154 O O . ILE A 1 384 ? -29.337 4.290 22.508 1.00 86.88 384 ILE A O 1
ATOM 3158 N N . PHE A 1 385 ? -30.154 2.204 22.637 1.00 86.19 385 PHE A N 1
ATOM 3159 C CA . PHE A 1 385 ? -30.451 2.113 21.212 1.00 86.19 385 PHE A CA 1
ATOM 3160 C C . PHE A 1 385 ? -31.753 2.858 20.901 1.00 86.19 385 PHE A C 1
ATOM 3162 O O . PHE A 1 385 ? -32.756 2.645 21.583 1.00 86.19 385 PHE A O 1
ATOM 3169 N N . LEU A 1 386 ? -31.748 3.686 19.859 1.00 87.75 386 LEU A N 1
ATOM 3170 C CA . LEU A 1 386 ? -32.910 4.416 19.358 1.00 87.75 386 LEU A CA 1
ATOM 3171 C C . LEU A 1 386 ? -33.427 3.751 18.076 1.00 87.75 386 LEU A C 1
ATOM 3173 O O . LEU A 1 386 ? -32.928 3.989 16.969 1.00 87.75 386 LEU A O 1
ATOM 3177 N N . GLY A 1 387 ? -34.425 2.884 18.249 1.00 85.69 387 GLY A N 1
ATOM 3178 C CA . GLY A 1 387 ? -35.113 2.223 17.144 1.00 85.69 387 GLY A CA 1
ATOM 3179 C C . GLY A 1 387 ? -36.120 3.129 16.444 1.00 85.69 387 GLY A C 1
ATOM 3180 O O . GLY A 1 387 ? -36.232 4.322 16.731 1.00 85.69 387 GLY A O 1
ATOM 3181 N N . HIS A 1 388 ? -36.846 2.554 15.490 1.00 92.19 388 HIS A N 1
ATOM 3182 C CA . HIS A 1 388 ? -37.845 3.293 14.728 1.00 92.19 388 HIS A CA 1
ATOM 3183 C C . HIS A 1 388 ? -39.131 3.488 15.541 1.00 92.19 388 HIS A C 1
ATOM 3185 O O . HIS A 1 388 ? -39.504 2.631 16.343 1.00 92.19 388 HIS A O 1
ATOM 3191 N N . ARG A 1 389 ? -39.863 4.577 15.297 1.00 93.25 389 ARG A N 1
ATOM 3192 C CA . ARG A 1 389 ? -41.101 4.889 16.030 1.00 93.25 389 ARG A CA 1
ATOM 3193 C C . ARG A 1 389 ? -42.181 3.808 15.944 1.00 93.25 389 ARG A C 1
ATOM 3195 O O . ARG A 1 389 ? -42.892 3.569 16.916 1.00 93.25 389 ARG A O 1
ATOM 3202 N N . ASN A 1 390 ? -42.245 3.091 14.822 1.00 91.62 390 ASN A N 1
ATOM 3203 C CA . ASN A 1 390 ? -43.181 1.972 14.639 1.00 91.62 390 ASN A CA 1
ATOM 3204 C C . ASN A 1 390 ? -42.827 0.747 15.500 1.00 91.62 390 ASN A C 1
ATOM 3206 O O . ASN A 1 390 ? -43.649 -0.146 15.651 1.00 91.62 390 ASN A O 1
ATOM 3210 N N . GLU A 1 391 ? -41.623 0.702 16.074 1.00 90.00 391 GLU A N 1
ATOM 3211 C CA . GLU A 1 391 ? -41.193 -0.352 16.992 1.00 90.00 391 GLU A CA 1
ATOM 3212 C C . GLU A 1 391 ? -41.352 0.058 18.464 1.00 90.00 391 GLU A C 1
ATOM 3214 O O . GLU A 1 391 ? -40.695 -0.519 19.320 1.00 90.00 391 GLU A O 1
ATOM 3219 N N . GLY A 1 392 ? -42.172 1.066 18.783 1.00 91.12 392 GLY A N 1
ATOM 3220 C CA . GLY A 1 392 ? -42.423 1.488 20.169 1.00 91.12 392 GLY A CA 1
ATOM 3221 C C . GLY A 1 392 ? -41.383 2.453 20.748 1.00 91.12 392 GLY A C 1
ATOM 3222 O O . GLY A 1 392 ? -41.286 2.590 21.970 1.00 91.12 392 GLY A O 1
ATOM 3223 N N . TYR A 1 393 ? -40.609 3.124 19.889 1.00 95.25 393 TYR A N 1
ATOM 3224 C CA . TYR A 1 393 ? -39.704 4.203 20.288 1.00 95.25 393 TYR A CA 1
ATOM 3225 C C . TYR A 1 393 ? -40.382 5.568 20.144 1.00 95.25 393 TYR A C 1
ATOM 3227 O O . TYR A 1 393 ? -41.026 5.849 19.137 1.00 95.25 393 TYR A O 1
ATOM 3235 N N . SER A 1 394 ? -40.240 6.442 21.134 1.00 96.31 394 SER A N 1
ATOM 3236 C CA . SER A 1 394 ? -40.746 7.814 21.028 1.00 96.31 394 SER A CA 1
ATOM 3237 C C . SER A 1 394 ? -39.990 8.772 21.935 1.00 96.31 394 SER A C 1
ATOM 3239 O O . SER A 1 394 ? -39.348 8.364 22.903 1.00 96.31 394 SER A O 1
ATOM 3241 N N . VAL A 1 395 ? -40.080 10.064 21.635 1.00 97.00 395 VAL A N 1
ATOM 3242 C CA . VAL A 1 395 ? -39.588 11.141 22.492 1.00 97.00 395 VAL A CA 1
ATOM 3243 C C . VAL A 1 395 ? -40.669 12.212 22.618 1.00 97.00 395 VAL A C 1
ATOM 3245 O O . VAL A 1 395 ? -41.314 12.557 21.632 1.00 97.00 395 VAL A O 1
ATOM 3248 N N . GLN A 1 396 ? -40.902 12.704 23.833 1.00 94.94 396 GLN A N 1
ATOM 3249 C CA . GLN A 1 396 ? -41.937 13.701 24.120 1.00 94.94 396 GLN A CA 1
ATOM 3250 C C . GLN A 1 396 ? -41.531 14.621 25.272 1.00 94.94 396 GLN A C 1
ATOM 3252 O O . GLN A 1 396 ? -40.765 14.219 26.147 1.00 94.94 396 GLN A O 1
ATOM 3257 N N . SER A 1 397 ? -42.064 15.842 25.284 1.00 93.81 397 SER A N 1
ATOM 3258 C CA . SER A 1 397 ? -41.883 16.778 26.400 1.00 93.81 397 SER A CA 1
ATOM 3259 C C . SER A 1 397 ? -42.583 16.268 27.667 1.00 93.81 397 SER A C 1
ATOM 3261 O O . SER A 1 397 ? -43.607 15.589 27.588 1.00 93.81 397 SER A O 1
ATOM 3263 N N . GLY A 1 398 ? -42.029 16.601 28.831 1.00 88.00 398 GLY A N 1
ATOM 3264 C CA . GLY A 1 398 ? -42.539 16.205 30.142 1.00 88.00 398 GLY A CA 1
ATOM 3265 C C . GLY A 1 398 ? -42.069 14.828 30.624 1.00 88.00 398 GLY A C 1
ATOM 3266 O O .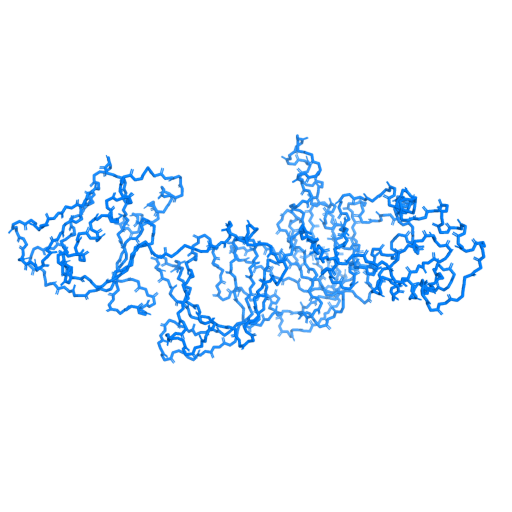 GLY A 1 398 ? -41.513 14.016 29.877 1.00 88.00 398 GLY A O 1
ATOM 3267 N N . GLY A 1 399 ? -42.282 14.579 31.917 1.00 78.19 399 GLY A N 1
ATOM 3268 C CA . GLY A 1 399 ? -42.051 13.299 32.590 1.00 78.19 399 GLY A CA 1
ATOM 3269 C C . GLY A 1 399 ? -43.370 12.632 33.003 1.00 78.19 399 GLY A C 1
ATOM 3270 O O . GLY A 1 399 ? -44.373 13.324 33.163 1.00 78.19 399 GLY A O 1
ATOM 3271 N N . PRO A 1 400 ? -43.420 11.300 33.195 1.00 75.50 400 PRO A N 1
ATOM 3272 C CA . PRO A 1 400 ? -44.590 10.655 33.781 1.00 75.50 400 PRO A CA 1
ATOM 3273 C C . PRO A 1 400 ? -44.815 11.156 35.215 1.00 75.50 400 PRO A C 1
ATOM 3275 O O . PRO A 1 400 ? -43.855 11.218 35.979 1.00 75.50 400 PRO A O 1
ATOM 3278 N N . HIS A 1 401 ? -46.074 11.396 35.601 1.00 73.88 401 HIS A N 1
ATOM 3279 C CA . HIS A 1 401 ? -46.476 11.905 36.928 1.00 73.88 401 HIS A CA 1
ATOM 3280 C C . HIS A 1 401 ? -45.888 11.138 38.128 1.00 73.88 401 HIS A C 1
ATOM 3282 O O . HIS A 1 401 ? -45.767 11.688 39.214 1.00 73.88 401 HIS A O 1
ATOM 3288 N N . ALA A 1 402 ? -45.528 9.863 37.949 1.00 72.06 402 ALA A N 1
ATOM 3289 C CA . ALA A 1 402 ? -44.951 9.040 39.009 1.00 72.06 402 ALA A CA 1
ATOM 3290 C C . ALA A 1 402 ? -43.506 9.427 39.384 1.00 72.06 402 ALA A C 1
ATOM 3292 O O . ALA A 1 402 ? -43.057 9.080 40.473 1.00 72.06 402 ALA A O 1
ATOM 3293 N N . PHE A 1 403 ? -42.758 10.085 38.490 1.00 71.56 403 PHE A N 1
ATOM 3294 C CA . PHE A 1 403 ? -41.361 10.465 38.714 1.00 71.56 403 PHE A CA 1
ATOM 3295 C C . PHE A 1 403 ? -41.266 11.853 39.349 1.00 71.56 403 PHE A C 1
ATOM 3297 O O . PHE A 1 403 ? -42.078 12.727 39.064 1.00 71.56 403 PHE A O 1
ATOM 3304 N N . LYS A 1 404 ? -40.230 12.067 40.169 1.00 73.12 404 LYS A N 1
ATOM 3305 C CA . LYS A 1 404 ? -39.895 13.401 40.686 1.00 73.12 404 LYS A CA 1
ATOM 3306 C C . LYS A 1 404 ? -39.703 14.393 39.531 1.00 73.12 404 LYS A C 1
ATOM 3308 O O . LYS A 1 404 ? -39.081 14.051 38.520 1.00 73.12 404 LYS A O 1
ATOM 3313 N N . GLU A 1 405 ? -40.240 15.600 39.697 1.00 74.88 405 GLU A N 1
ATOM 3314 C CA . GLU A 1 405 ? -40.137 16.662 38.697 1.00 74.88 405 GLU A CA 1
ATOM 3315 C C . GLU A 1 405 ? -38.675 17.046 38.439 1.00 74.88 405 GLU A C 1
ATOM 3317 O O . GLU A 1 405 ? -37.866 17.174 39.359 1.00 74.88 405 GLU A O 1
ATOM 3322 N N . MET A 1 406 ? -38.348 17.240 37.160 1.00 82.38 406 MET A N 1
ATOM 3323 C CA . MET A 1 406 ? -37.060 17.757 36.704 1.00 82.38 406 MET A CA 1
ATOM 3324 C C . MET A 1 406 ? -37.288 19.004 35.846 1.00 82.38 406 MET A C 1
ATOM 3326 O O . MET A 1 406 ? -38.244 19.040 35.064 1.00 82.38 406 MET A O 1
ATOM 3330 N N . PRO A 1 407 ? -36.407 20.013 35.937 1.00 83.44 407 PRO A N 1
ATOM 3331 C CA . PRO A 1 407 ? -36.482 21.178 35.069 1.00 83.44 407 PRO A CA 1
ATOM 3332 C C . PRO A 1 407 ? -36.328 20.759 33.601 1.00 83.44 407 PRO A C 1
ATOM 3334 O O . PRO A 1 407 ? -35.526 19.884 33.267 1.00 83.44 407 PRO A O 1
ATOM 3337 N N . PHE A 1 408 ? -37.139 21.375 32.736 1.00 92.81 408 PHE A N 1
ATOM 3338 C CA . PHE A 1 408 ? -37.152 21.144 31.286 1.00 92.81 408 PHE A CA 1
ATOM 3339 C C . PHE A 1 408 ? -37.218 19.654 30.916 1.00 92.81 408 PHE A C 1
ATOM 3341 O O . PHE A 1 408 ? -36.482 19.173 30.050 1.00 92.81 408 PHE A O 1
ATOM 3348 N N . ALA A 1 409 ? -38.089 18.914 31.608 1.00 92.88 409 ALA A N 1
ATOM 3349 C CA . ALA A 1 409 ? -38.151 17.471 31.470 1.00 92.88 409 ALA A CA 1
ATOM 3350 C C . ALA A 1 409 ? -38.628 17.014 30.089 1.00 92.88 409 ALA A C 1
ATOM 3352 O O . ALA A 1 409 ? -39.481 17.641 29.458 1.00 92.88 409 ALA A O 1
ATOM 3353 N N . PHE A 1 410 ? -38.116 15.868 29.655 1.00 96.19 410 PHE A N 1
ATOM 3354 C CA . PHE A 1 410 ? -38.613 15.126 28.503 1.00 96.19 410 PHE A CA 1
ATOM 3355 C C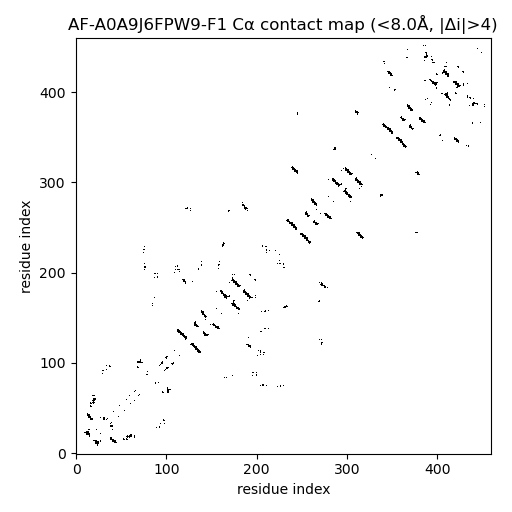 . PHE A 1 410 ? -38.434 13.624 28.727 1.00 96.19 410 PHE A C 1
ATOM 3357 O O . PHE A 1 410 ? -37.623 13.188 29.547 1.00 96.19 410 PHE A O 1
ATOM 3364 N N . THR A 1 411 ? -39.205 12.816 28.006 1.00 94.81 411 THR A N 1
ATOM 3365 C CA . THR A 1 411 ? -39.201 11.361 28.141 1.00 94.81 411 THR A CA 1
ATOM 3366 C C . THR A 1 411 ? -38.871 10.703 26.818 1.00 94.81 411 THR A C 1
ATOM 3368 O O . THR A 1 411 ? -39.546 10.944 25.819 1.00 94.81 411 THR A O 1
ATOM 3371 N N . VAL A 1 412 ? -37.885 9.807 26.839 1.00 95.44 412 VAL A N 1
ATOM 3372 C CA . VAL A 1 412 ? -37.601 8.877 25.744 1.00 95.44 412 VAL A CA 1
ATOM 3373 C C . VAL A 1 412 ? -38.160 7.506 26.104 1.00 95.44 412 VAL A C 1
ATOM 3375 O O . VAL A 1 412 ? -37.757 6.898 27.096 1.00 95.44 412 VAL A O 1
ATOM 3378 N N . THR A 1 413 ? -39.104 7.015 25.312 1.00 94.06 413 THR A N 1
ATOM 3379 C CA . THR A 1 413 ? -39.707 5.691 25.468 1.00 94.06 413 THR A CA 1
ATOM 3380 C C . THR A 1 413 ? -39.030 4.712 24.521 1.00 94.06 413 THR A C 1
ATOM 3382 O O . THR A 1 413 ? -38.838 5.004 23.346 1.00 94.06 413 THR A O 1
ATOM 3385 N N . THR A 1 414 ? -38.672 3.546 25.048 1.00 91.44 414 THR A N 1
ATOM 3386 C CA . THR A 1 414 ? -38.269 2.358 24.286 1.00 91.44 414 THR A CA 1
ATOM 3387 C C . THR A 1 414 ? -39.216 1.205 24.653 1.00 91.44 414 THR A C 1
ATOM 3389 O O . THR A 1 414 ? -39.865 1.294 25.703 1.00 91.44 414 THR A O 1
ATOM 3392 N N . PRO A 1 415 ? -39.249 0.090 23.897 1.00 88.81 415 PRO A N 1
ATOM 3393 C CA . PRO A 1 415 ? -40.120 -1.059 24.192 1.00 88.81 415 PRO A CA 1
ATOM 3394 C C . PRO A 1 415 ? -39.975 -1.635 25.599 1.00 88.81 415 PRO A C 1
ATOM 3396 O O . PRO A 1 415 ? -40.912 -2.212 26.139 1.00 88.81 415 PRO A O 1
ATOM 3399 N N . HIS A 1 416 ? -38.796 -1.478 26.199 1.00 84.62 416 HIS A N 1
ATOM 3400 C CA . HIS A 1 416 ? -38.469 -2.091 27.484 1.00 84.62 416 HIS A CA 1
ATOM 3401 C C . HIS A 1 416 ? -38.396 -1.082 28.630 1.00 84.62 416 HIS A C 1
ATOM 3403 O O . HIS A 1 416 ? -38.391 -1.475 29.794 1.00 84.62 416 HIS A O 1
ATOM 3409 N N . ARG A 1 417 ? -38.265 0.218 28.332 1.00 87.25 417 ARG A N 1
ATOM 3410 C CA . ARG A 1 417 ? -37.993 1.230 29.359 1.00 87.25 417 ARG A CA 1
ATOM 3411 C C . ARG A 1 417 ? -38.307 2.647 28.900 1.00 87.25 417 ARG A C 1
ATOM 3413 O O . ARG A 1 417 ? -37.970 3.030 27.781 1.00 87.25 417 ARG A O 1
ATOM 3420 N N . LYS A 1 418 ? -38.835 3.446 29.831 1.00 89.44 418 LYS A N 1
ATOM 3421 C CA . LYS A 1 418 ? -38.918 4.909 29.737 1.00 89.44 418 LYS A CA 1
ATOM 3422 C C . LYS A 1 418 ? -37.721 5.554 30.438 1.00 89.44 418 LYS A C 1
ATOM 3424 O O . LYS A 1 418 ? -37.359 5.169 31.550 1.00 89.44 418 LYS A O 1
ATOM 3429 N N . PHE A 1 419 ? -37.112 6.529 29.781 1.00 91.81 419 PHE A N 1
ATOM 3430 C CA . PHE A 1 419 ? -36.008 7.328 30.294 1.00 91.81 419 PHE A CA 1
ATOM 3431 C C . PHE A 1 419 ? -36.507 8.751 30.495 1.00 91.81 419 PHE A C 1
ATOM 3433 O O . PHE A 1 419 ? -36.805 9.440 29.522 1.00 91.81 419 PHE A O 1
ATOM 3440 N N . VAL A 1 420 ? -36.623 9.168 31.757 1.00 92.56 420 VAL A N 1
ATOM 3441 C CA . VAL A 1 420 ? -37.008 10.539 32.107 1.00 92.56 420 VAL A CA 1
ATOM 3442 C C . VAL A 1 420 ? -35.745 11.366 32.272 1.00 92.56 420 VAL A C 1
ATOM 3444 O O . VAL A 1 420 ? -34.839 10.972 33.022 1.00 92.56 420 VAL A O 1
ATOM 3447 N N . MET A 1 421 ? -35.721 12.491 31.572 1.00 94.94 421 MET A N 1
ATOM 3448 C CA . MET A 1 421 ? -34.564 13.346 31.363 1.00 94.94 421 MET A CA 1
ATOM 3449 C C . MET A 1 421 ? -34.897 14.785 31.741 1.00 94.94 421 MET A C 1
ATOM 3451 O O . MET A 1 421 ? -36.057 15.169 31.646 1.00 94.94 421 MET A O 1
ATOM 3455 N N . GLY A 1 422 ? -33.899 15.571 32.134 1.00 93.94 422 GLY A N 1
ATOM 3456 C CA . GLY A 1 422 ? -34.003 17.016 32.340 1.00 93.94 422 GLY A CA 1
ATOM 3457 C C . GLY A 1 422 ? -32.883 17.735 31.598 1.00 93.94 422 GLY A C 1
ATOM 3458 O O . GLY A 1 422 ? -31.719 17.355 31.737 1.00 93.94 422 GLY A O 1
ATOM 3459 N N . ALA A 1 423 ? -33.235 18.729 30.789 1.00 94.56 423 ALA A N 1
ATOM 3460 C CA . ALA A 1 423 ? -32.275 19.543 30.044 1.00 94.56 423 ALA A CA 1
ATOM 3461 C C . ALA A 1 423 ? -31.802 20.756 30.858 1.00 94.56 423 ALA A C 1
ATOM 3463 O O . ALA A 1 423 ? -32.351 21.048 31.921 1.00 94.56 423 ALA A O 1
ATOM 3464 N N . GLU A 1 424 ? -30.797 21.482 30.364 1.00 91.12 424 GLU A N 1
ATOM 3465 C CA . GLU A 1 424 ? -30.305 22.694 31.043 1.00 91.12 424 GLU A CA 1
ATOM 3466 C C . GLU A 1 424 ? -31.179 23.926 30.763 1.00 91.12 424 GLU A C 1
ATOM 3468 O O . GLU A 1 424 ? -31.209 24.868 31.552 1.00 91.12 424 GLU A O 1
ATOM 3473 N N . SER A 1 425 ? -31.924 23.912 29.655 1.00 93.69 425 SER A N 1
ATOM 3474 C CA . SER A 1 425 ? -32.865 24.967 29.271 1.00 93.69 425 SER A CA 1
ATOM 3475 C C . SER A 1 425 ? -33.998 24.423 28.400 1.00 93.69 425 SER A C 1
ATOM 3477 O O . SER A 1 425 ? -33.916 23.319 27.856 1.00 93.69 425 SER A O 1
ATOM 3479 N N . ASP A 1 426 ? -35.050 25.221 28.212 1.00 93.12 426 ASP A N 1
ATOM 3480 C CA . ASP A 1 426 ? -36.157 24.889 27.308 1.00 93.12 426 ASP A CA 1
ATOM 3481 C C . ASP A 1 426 ? -35.692 24.718 25.849 1.00 93.12 426 ASP A C 1
ATOM 3483 O O . ASP A 1 426 ? -36.131 23.806 25.140 1.00 93.12 426 ASP A O 1
ATOM 3487 N N . ARG A 1 427 ? -34.726 25.547 25.430 1.00 93.62 427 ARG A N 1
ATOM 3488 C CA . ARG A 1 427 ? -34.074 25.443 24.123 1.00 93.62 427 ARG A CA 1
ATOM 3489 C C . ARG A 1 427 ? -33.297 24.137 23.997 1.00 93.62 427 ARG A C 1
ATOM 3491 O O . ARG A 1 427 ? -33.509 23.403 23.036 1.00 93.62 427 ARG A O 1
ATOM 3498 N N . ASP A 1 428 ? -32.451 23.826 24.977 1.00 92.75 428 ASP A N 1
ATOM 3499 C CA . ASP A 1 428 ? -31.661 22.591 24.990 1.00 92.75 428 ASP A CA 1
ATOM 3500 C C . ASP A 1 428 ? -32.571 21.349 24.941 1.00 92.75 428 ASP A C 1
ATOM 3502 O O . ASP A 1 428 ? -32.367 20.461 24.112 1.00 92.75 428 ASP A O 1
ATOM 3506 N N . ARG A 1 429 ? -33.663 21.339 25.723 1.00 96.19 429 ARG A N 1
ATOM 3507 C CA . ARG A 1 429 ? -34.703 20.296 25.659 1.00 96.19 429 ARG A CA 1
ATOM 3508 C C . ARG A 1 429 ? -35.268 20.152 24.250 1.00 96.19 429 ARG A C 1
ATOM 3510 O O . ARG A 1 429 ? -35.351 19.042 23.731 1.00 96.19 429 ARG A O 1
ATOM 3517 N N . SER A 1 430 ? -35.701 21.258 23.654 1.00 94.69 430 SER A N 1
ATOM 3518 C CA . SER A 1 430 ? -36.378 21.253 22.355 1.00 94.69 430 SER A CA 1
ATOM 3519 C C . SER A 1 430 ? -35.463 20.733 21.248 1.00 94.69 430 SER A C 1
ATOM 3521 O O . SER A 1 430 ? -35.887 19.928 20.420 1.00 94.69 430 SER A O 1
ATOM 3523 N N . GLU A 1 431 ? -34.187 21.112 21.272 1.00 92.44 431 GLU A N 1
ATOM 3524 C CA . GLU A 1 431 ? -33.213 20.621 20.306 1.00 92.44 431 GLU A CA 1
ATOM 3525 C C . GLU A 1 431 ? -32.842 19.135 20.540 1.00 92.44 431 GLU A C 1
ATOM 3527 O O . GLU A 1 431 ? -32.701 18.387 19.568 1.00 92.44 431 GLU A O 1
ATOM 3532 N N . TRP A 1 432 ? -32.756 18.664 21.797 1.00 96.44 432 TRP A N 1
ATOM 3533 C CA . TRP A 1 432 ? -32.618 17.230 22.108 1.00 96.44 432 TRP A CA 1
ATOM 3534 C C . TRP A 1 432 ? -33.809 16.414 21.596 1.00 96.44 432 TRP A C 1
ATOM 3536 O O . TRP A 1 432 ? -33.616 15.388 20.943 1.00 96.44 432 TRP A O 1
ATOM 3546 N N . ILE A 1 433 ? -35.042 16.865 21.844 1.00 97.12 433 ILE A N 1
ATOM 3547 C CA . ILE A 1 433 ? -36.255 16.204 21.341 1.00 97.12 433 ILE A CA 1
ATOM 3548 C C . ILE A 1 433 ? -36.235 16.150 19.810 1.00 97.12 433 ILE A C 1
ATOM 3550 O O . ILE A 1 433 ? -36.502 15.094 19.238 1.00 97.12 433 ILE A O 1
ATOM 3554 N N . ALA A 1 434 ? -35.885 17.256 19.147 1.00 95.69 434 ALA A N 1
ATOM 3555 C CA . ALA A 1 434 ? -35.858 17.333 17.690 1.00 95.69 434 ALA A CA 1
ATOM 3556 C C . ALA A 1 434 ? -34.864 16.337 17.071 1.00 95.69 434 ALA A C 1
ATOM 3558 O O . ALA A 1 434 ? -35.225 15.593 16.155 1.00 95.69 434 ALA A O 1
ATOM 3559 N N . VAL A 1 435 ? -33.626 16.275 17.581 1.00 90.38 435 VAL A N 1
ATOM 3560 C CA . VAL A 1 435 ? -32.611 15.361 17.031 1.00 90.38 435 VAL A CA 1
ATOM 3561 C C . VAL A 1 435 ? -32.958 13.894 17.303 1.00 90.38 435 VAL A C 1
ATOM 3563 O O . VAL A 1 435 ? -32.848 13.065 16.399 1.00 90.38 435 VAL A O 1
ATOM 3566 N N . LEU A 1 436 ? -33.452 13.570 18.504 1.00 95.81 436 LEU A N 1
ATOM 3567 C CA . LEU A 1 436 ? -33.874 12.212 18.865 1.00 95.81 436 LEU A CA 1
ATOM 3568 C C . LEU A 1 436 ? -35.078 11.763 18.025 1.00 95.81 436 LEU A C 1
ATOM 3570 O O . LEU A 1 436 ? -35.094 10.639 17.525 1.00 95.81 436 LEU A O 1
ATOM 3574 N N . GLY A 1 437 ? -36.052 12.654 17.819 1.00 95.12 437 GLY A N 1
ATOM 3575 C CA . GLY A 1 437 ? -37.219 12.403 16.976 1.00 95.12 437 GLY A CA 1
ATOM 3576 C C . GLY A 1 437 ? -36.819 12.095 15.535 1.00 95.12 437 GLY A C 1
ATOM 3577 O O . GLY A 1 437 ? -37.225 11.068 14.994 1.00 95.12 437 GLY A O 1
ATOM 3578 N N . LYS A 1 438 ? -35.922 12.902 14.954 1.00 91.62 438 LYS A N 1
ATOM 3579 C CA . LYS A 1 438 ? -35.405 12.686 13.593 1.00 91.62 438 LYS A CA 1
ATOM 3580 C C . LYS A 1 438 ? -34.729 11.319 13.429 1.00 91.62 438 LYS A C 1
ATOM 3582 O O . LYS A 1 438 ? -34.891 10.666 12.399 1.00 91.62 438 LYS A O 1
ATOM 3587 N N . VAL A 1 439 ? -33.990 10.858 14.442 1.00 86.31 439 VAL A N 1
ATOM 3588 C CA . VAL A 1 439 ? -33.382 9.514 14.440 1.00 86.31 439 VAL A CA 1
ATOM 3589 C C . VAL A 1 439 ? -34.454 8.416 14.469 1.00 86.31 439 VAL A C 1
ATOM 3591 O O . VAL A 1 439 ? -34.341 7.427 13.739 1.00 86.31 439 VAL A O 1
ATOM 3594 N N . MET A 1 440 ? -35.506 8.584 15.275 1.00 95.19 440 MET A N 1
ATOM 3595 C CA . MET A 1 440 ? -36.600 7.610 15.409 1.00 95.19 440 MET A CA 1
ATOM 3596 C C . MET A 1 440 ? -37.550 7.574 14.201 1.00 95.19 440 MET A C 1
ATOM 3598 O O . MET A 1 440 ? -38.236 6.572 14.008 1.00 95.19 440 MET A O 1
ATOM 3602 N N . GLU A 1 441 ? -37.595 8.626 13.384 1.00 91.56 441 GLU A N 1
ATOM 3603 C CA . GLU A 1 441 ? -38.362 8.671 12.126 1.00 91.56 441 GLU A CA 1
ATOM 3604 C C . GLU A 1 441 ? -37.631 8.027 10.946 1.00 91.56 441 GLU A C 1
ATOM 3606 O O . GLU A 1 441 ? -38.254 7.607 9.973 1.00 91.56 441 GLU A O 1
ATOM 3611 N N . ARG A 1 442 ? -36.301 7.920 11.016 1.00 86.50 442 ARG A N 1
ATOM 3612 C CA . ARG A 1 442 ? -35.513 7.271 9.968 1.00 86.50 442 ARG A CA 1
ATOM 3613 C C . ARG A 1 442 ? -35.766 5.754 9.992 1.00 86.50 442 ARG A C 1
ATOM 3615 O O . ARG A 1 442 ? -35.591 5.160 11.059 1.00 86.50 442 ARG A O 1
ATOM 3622 N N . PRO A 1 443 ? -36.078 5.087 8.864 1.00 81.50 443 PRO A N 1
ATOM 3623 C CA . PRO A 1 443 ? -36.160 3.625 8.806 1.00 81.50 443 PRO A CA 1
ATOM 3624 C C . PRO A 1 443 ? -34.856 2.939 9.242 1.00 81.50 443 PRO A C 1
ATOM 3626 O O . PRO A 1 443 ? -33.765 3.502 9.107 1.00 81.50 443 PRO A O 1
ATOM 3629 N N . LEU A 1 444 ? -34.959 1.727 9.791 1.00 73.81 444 LEU A N 1
ATOM 3630 C CA . LEU A 1 444 ? -33.792 0.928 10.173 1.00 73.81 444 LEU A CA 1
ATOM 3631 C C . LEU A 1 444 ? -33.103 0.359 8.931 1.00 73.81 444 LEU A C 1
ATOM 3633 O O . LEU A 1 444 ? -33.747 -0.204 8.049 1.00 73.81 444 LEU A O 1
ATOM 3637 N N . THR A 1 445 ? -31.781 0.472 8.887 1.00 65.19 445 THR A N 1
ATOM 3638 C CA . THR A 1 445 ? -30.944 -0.209 7.895 1.00 65.19 445 THR A CA 1
ATOM 3639 C C . THR A 1 445 ? -30.566 -1.625 8.369 1.00 65.19 445 THR A C 1
ATOM 3641 O O . THR A 1 445 ? -30.672 -1.941 9.562 1.00 65.19 445 THR A O 1
ATOM 3644 N N . PRO A 1 446 ? -30.052 -2.501 7.485 1.00 54.06 446 PRO A N 1
ATOM 3645 C CA . PRO A 1 446 ? -29.493 -3.790 7.904 1.00 54.06 446 PRO A CA 1
ATOM 3646 C C . PRO A 1 446 ? -28.366 -3.653 8.948 1.00 54.06 446 PRO A C 1
ATOM 3648 O O . PRO A 1 446 ? -28.259 -4.459 9.872 1.00 54.06 446 PRO A O 1
ATOM 3651 N N . GLN A 1 447 ? -27.560 -2.590 8.858 1.00 49.78 447 GLN A N 1
ATOM 3652 C CA . GLN A 1 447 ? -26.501 -2.288 9.826 1.00 49.78 447 GLN A CA 1
ATOM 3653 C C . GLN A 1 447 ? -27.062 -1.847 11.189 1.00 49.78 447 GLN A C 1
ATOM 3655 O O . GLN A 1 447 ? -26.531 -2.241 12.233 1.00 49.78 447 GLN A O 1
ATOM 3660 N N . ASP A 1 448 ? -28.169 -1.099 11.195 1.00 62.03 448 ASP A N 1
ATOM 3661 C CA . ASP A 1 448 ? -28.884 -0.734 12.424 1.00 62.03 448 ASP A CA 1
ATOM 3662 C C . ASP A 1 448 ? -29.447 -1.975 13.123 1.00 62.03 448 ASP A C 1
ATOM 3664 O O . ASP A 1 448 ? -29.379 -2.090 14.346 1.00 62.03 448 ASP A O 1
ATOM 3668 N N . THR A 1 449 ? -29.954 -2.929 12.340 1.00 66.88 449 THR A N 1
ATOM 3669 C CA . THR A 1 449 ? -30.520 -4.190 12.842 1.00 66.88 449 THR A CA 1
ATOM 3670 C C . THR A 1 449 ? -29.448 -5.040 13.533 1.00 66.88 449 THR A C 1
ATOM 3672 O O . THR A 1 449 ? -29.660 -5.526 14.645 1.00 66.88 449 THR A O 1
ATOM 3675 N N . ASN A 1 450 ? -28.250 -5.126 12.947 1.00 53.84 450 ASN A N 1
ATOM 3676 C CA . ASN A 1 450 ? -27.097 -5.788 13.568 1.00 53.84 450 ASN A CA 1
ATOM 3677 C C . ASN A 1 450 ? -26.626 -5.072 14.846 1.00 53.84 450 ASN A C 1
ATOM 3679 O O . ASN A 1 450 ? -26.273 -5.717 15.836 1.00 53.84 450 ASN A O 1
ATOM 3683 N N . SER A 1 451 ? -26.646 -3.736 14.846 1.00 55.19 451 SER A N 1
ATOM 3684 C CA . SER A 1 451 ? -26.284 -2.924 16.015 1.00 55.19 451 SER A CA 1
ATOM 3685 C C . SER A 1 451 ? -27.283 -3.101 17.165 1.00 55.19 451 SER A C 1
ATOM 3687 O O . SER A 1 451 ? -26.871 -3.256 18.315 1.00 55.19 451 SER A O 1
ATOM 3689 N N . LYS A 1 452 ? -28.586 -3.156 16.853 1.00 67.12 452 LYS A N 1
ATOM 3690 C CA . LYS A 1 452 ? -29.670 -3.465 17.797 1.00 67.12 452 LYS A CA 1
ATOM 3691 C C . LYS A 1 452 ? -29.486 -4.850 18.420 1.00 67.12 452 LYS A C 1
ATOM 3693 O O . LYS A 1 452 ? -29.529 -4.970 19.641 1.00 67.12 452 LYS A O 1
ATOM 3698 N N . ALA A 1 453 ? -29.224 -5.876 17.605 1.00 61.59 453 ALA A N 1
ATOM 3699 C CA . ALA A 1 453 ? -29.041 -7.252 18.074 1.00 61.59 453 ALA A CA 1
ATOM 3700 C C . ALA A 1 453 ? -27.877 -7.388 19.074 1.00 61.59 453 ALA A C 1
ATOM 3702 O O . ALA A 1 453 ? -28.026 -8.035 20.109 1.00 61.59 453 ALA A O 1
ATOM 3703 N N . ARG A 1 454 ? -26.746 -6.713 18.818 1.00 59.16 454 ARG A N 1
ATOM 3704 C CA . ARG A 1 454 ? -25.582 -6.711 19.725 1.00 59.16 454 ARG A CA 1
ATOM 3705 C C . ARG A 1 454 ? -25.862 -6.031 21.071 1.00 59.16 454 ARG A C 1
ATOM 3707 O O . ARG A 1 454 ? -25.375 -6.500 22.091 1.00 59.16 454 ARG A O 1
ATOM 3714 N N . LEU A 1 455 ? -26.643 -4.950 21.083 1.00 56.41 455 LEU A N 1
ATOM 3715 C CA . LEU A 1 455 ? -26.990 -4.205 22.303 1.00 56.41 455 LEU A CA 1
ATOM 3716 C C . LEU A 1 455 ? -28.055 -4.909 23.158 1.00 56.41 455 LEU A C 1
ATOM 3718 O O . LEU A 1 455 ? -28.009 -4.831 24.384 1.00 56.41 455 LEU A O 1
ATOM 3722 N N . VAL A 1 456 ? -29.014 -5.590 22.523 1.00 53.75 456 VAL A N 1
ATOM 3723 C CA . VAL A 1 456 ? -30.100 -6.307 23.215 1.00 53.75 456 VAL A CA 1
ATOM 3724 C C . VAL A 1 456 ? -29.639 -7.681 23.721 1.00 53.75 456 VAL A C 1
ATOM 3726 O O . VAL A 1 456 ? -30.012 -8.069 24.825 1.00 53.75 456 VAL A O 1
ATOM 3729 N N . GLY A 1 457 ? -28.772 -8.381 22.979 1.00 42.34 457 GLY A N 1
ATOM 3730 C CA . GLY A 1 457 ? -28.250 -9.706 23.350 1.00 42.34 457 GLY A CA 1
ATOM 3731 C C . GLY A 1 457 ? -27.318 -9.740 24.571 1.00 42.34 457 GLY A C 1
ATOM 3732 O O . GLY A 1 457 ? -27.019 -10.816 25.067 1.00 42.34 457 GLY A O 1
ATOM 3733 N N . LEU A 1 458 ? -26.882 -8.586 25.087 1.00 39.09 458 LEU A N 1
ATOM 3734 C CA . LEU A 1 458 ? -26.052 -8.468 26.298 1.00 39.09 458 LEU A CA 1
ATOM 3735 C C . LEU A 1 458 ? -26.865 -8.439 27.610 1.00 39.09 458 LEU A C 1
ATOM 3737 O O . LEU A 1 458 ? -26.288 -8.264 28.681 1.00 39.09 458 LEU A O 1
ATOM 3741 N N . ARG A 1 459 ? -28.200 -8.548 27.544 1.00 38.69 459 ARG A N 1
ATOM 3742 C CA . ARG A 1 459 ? -29.097 -8.520 28.717 1.00 38.69 459 ARG A CA 1
ATOM 3743 C C . ARG A 1 459 ? -29.950 -9.785 28.898 1.00 38.69 459 ARG A C 1
ATOM 3745 O O . ARG A 1 459 ? -30.883 -9.737 29.699 1.00 38.69 459 ARG A O 1
ATOM 3752 N N . ALA A 1 460 ? -29.660 -10.857 28.159 1.00 29.05 460 ALA A N 1
ATOM 3753 C CA . ALA A 1 460 ? -30.277 -12.172 28.345 1.00 29.05 460 ALA A CA 1
ATOM 3754 C C . ALA A 1 460 ? -29.409 -13.058 29.243 1.00 29.05 460 ALA A C 1
ATOM 3756 O O . ALA A 1 460 ? -28.169 -13.012 29.067 1.00 29.05 460 ALA A O 1
#

Solvent-accessible surface area (backbone atoms only — not comparable to full-atom values): 25460 Å² total; per-residue (Å²): 134,81,84,81,82,79,87,80,87,86,71,63,51,25,28,23,46,78,61,9,34,72,22,43,70,69,55,41,54,49,42,52,75,63,32,71,90,61,29,41,73,43,42,75,80,81,49,92,82,54,70,71,41,51,50,38,31,71,73,36,23,57,68,47,38,42,59,52,39,47,61,54,63,55,79,43,53,83,81,66,61,91,86,52,56,66,50,55,50,47,46,48,52,37,34,32,65,72,67,31,28,18,65,39,68,90,65,44,58,40,69,72,62,50,52,72,50,73,33,35,30,51,37,82,88,79,67,44,71,40,72,25,44,35,37,38,40,90,59,28,42,30,34,23,78,49,90,89,52,89,64,60,77,45,78,39,54,41,88,54,43,36,51,33,80,38,24,80,71,68,73,35,78,40,15,34,37,36,35,33,74,54,96,92,34,62,40,33,47,44,33,30,36,100,46,58,60,62,43,51,38,55,53,27,24,54,22,31,46,28,46,55,52,47,44,70,77,37,75,88,60,55,66,86,73,48,52,76,71,37,50,58,70,61,80,43,70,48,76,32,37,34,28,52,38,49,94,84,40,68,72,38,72,27,27,35,38,30,51,84,62,31,39,31,33,27,83,48,80,76,47,44,67,62,62,49,82,43,78,41,49,46,93,48,41,34,54,42,85,37,26,81,84,65,77,33,94,54,15,30,38,36,36,31,70,55,96,93,35,45,38,37,33,39,37,34,50,95,78,68,74,65,83,61,93,80,64,58,66,84,76,48,59,88,73,59,56,62,72,60,81,44,69,48,67,34,33,32,52,48,95,48,54,87,42,70,72,43,72,26,31,32,40,27,49,82,47,40,41,30,31,15,82,44,90,62,47,38,47,55,79,44,77,41,80,53,53,33,43,92,68,50,25,48,65,45,82,42,60,65,88,78,39,74,88,51,62,46,27,25,27,41,37,42,82,88,48,70,46,43,33,17,31,88,36,67,65,55,29,51,53,51,47,51,55,52,41,56,44,21,70,42,79,80,48,76,67,50,51,55,53,49,50,61,67,57,63,73,75,116

Secondary structure (DSSP, 8-state):
-------------EEETTTTEEE-HHHHHHHHHT-TTT--EEETTTS---HHHHHHHHHSHHHHHHHHHTTT--TTSPPP-TTS-HHHHHHHHHHHHTS-TTT-GGG-GGGSS-EEEEEEEEPSSS--EEEEEEEEETTEEEEESSTT-SS-SEEEETTT-EEEE-HHHHTSTT-EEEEEEETTEEEEEEEE-SSHHHHHHHHHHHHHHHHHHHHHH-TTS-HHHHGGGT----SEEEEEEE--SSTTSPPEEEEEEEETTEEEEESSTT-SSSPPSEEEEGGGEEEEE-HHHHTSTT-EEEEEEETTEEEEEEEE-SS---S-TTS-HHHHGGG-----SEEEEEEE--SSTTSPPEEEEEEEETTEEEEESSTT-SS-SEEEE---GGGT-EEEES--TTSPP-TTEEEEEETTEEEEEE-SSHHHHHHHHHHHHHHHHSPPPHHHHHHHHHHHGGG-

Mean predicted aligned error: 15.07 Å

Nearest PDB structures (foldseek):
  3fm8-assembly1_C  TM=6.900E-01  e=3.611E-35  Homo sapiens
  3lju-assembly1_X  TM=6.280E-01  e=5.922E-36  Homo sapiens
  3feh-assembly1_A  TM=6.968E-01  e=1.225E-34  Homo sapiens
  3mdb-assembly2_D  TM=6.425E-01  e=1.427E-35  Homo sapiens
  3mdb-assembly1_C  TM=6.910E-01  e=3.589E-34  Homo sapiens

pLDDT: mean 80.3, std 16.94, range [29.05, 98.5]